Protein AF-0000000081343179 (afdb_homodimer)

Secondary structure (DSSP, 8-state):
-HHHHHHHHHHHHH--TTS-HHHHHHHHHHHHHHHHTTS---EEEEE-SS-EEEEEPPS-TT--S--EEEEE--TT--HHHHHHHHHHHHTT---EEEEE-S--TTHHHHHTTTEEEE-SEEESS-EEEEEEEEETTEEEEEEEEEEEHHHIIIIIS--SEEEEEEE--TTTHHHHGGGGSTTSHHHHTT-EEEEEEEEEPPPPHHHHHHHHHHHHHHHHHT-EEEEEEEESSSEEEEEEESS-HHHIIIII-/-HHHHHHHHHHHHH--TTS-HHHHHHHHHHHHHHHHTTS---EEEEE-SS-EEEEEPPS-TT--S--EEEEE--TT--HHHHHHHHHHHHTT---EEEEE-S--TTHHHHHTTTEEEE-SEEESS-EEEEEEEEETTEEEEEEEEEEEHHHIIIIIS--SEEEEEEE--TTTHHHHGGGGSTTSHHHHTT-EEEEEEEEEPPPPHHHHHHHHHHHHHHHHHT-EEEEEEEESSSEEEEEEESS-HHHIIIII-

Sequence (506 aa):
MQFFEIWQDCVEKELEFNDEPHRFWDQFRYRMERCETLVPLKIEDFENSDETKHAILPKNQNDVSENIVVTIGIGQDIAAELKFKEQMNELGKWPVFYGADPIVEPNSQIFSKIGVYFPFAIGDKAGFSEASVLVENEYKMESVVHVDLVYFLDKMLNLKTIDHLWMDSEYSEYQLFDAFYRNGRLDDAEITICQINLEVHNPSLDQKILFKQFIRRLLSEKRYGFFRNIYYSHYRLFLVNFENDYCVRKYISMQFFEIWQDCVEKELEFNDEPHRFWDQFRYRMERCETLVPLKIEDFENSDETKHAILPKNQNDVSENIVVTIGIGQDIAAELKFKEQMNELGKWPVFYGADPIVEPNSQIFSKIGVYFPFAIGDKAGFSEASVLVENEYKMESVVHVDLVYFLDKMLNLKTIDHLWMDSEYSEYQLFDAFYRNGRLDDAEITICQINLEVHNPSLDQKILFKQFIRRLLSEKRYGFFRNIYYSHYRLFLVNFENDYCVRKYIS

Structure (mmCIF, N/CA/C/O backbone):
data_AF-0000000081343179-model_v1
#
loop_
_entity.id
_entity.type
_entity.pdbx_description
1 polymer 'Methyltransferase FkbM domain-containing protein'
#
loop_
_atom_site.group_PDB
_atom_site.id
_atom_site.type_symbol
_atom_site.label_atom_id
_atom_site.label_alt_id
_atom_site.label_comp_id
_atom_site.label_asym_id
_atom_site.label_entity_id
_atom_site.label_seq_id
_atom_site.pdbx_PDB_ins_code
_atom_site.Cartn_x
_atom_site.Cartn_y
_atom_site.Cartn_z
_atom_site.occupancy
_atom_site.B_iso_or_equiv
_atom_site.auth_seq_id
_atom_site.auth_comp_id
_atom_site.auth_asym_id
_atom_site.auth_atom_id
_atom_site.pdbx_PDB_model_num
ATOM 1 N N . MET A 1 1 ? 3.426 -24.172 -29.609 1 75.5 1 MET A N 1
ATOM 2 C CA . MET A 1 1 ? 3.969 -25.516 -29.359 1 75.5 1 MET A CA 1
ATOM 3 C C . MET A 1 1 ? 2.916 -26.578 -29.625 1 75.5 1 MET A C 1
ATOM 5 O O . MET A 1 1 ? 1.743 -26.406 -29.297 1 75.5 1 MET A O 1
ATOM 9 N N . GLN A 1 2 ? 3.348 -27.625 -30.188 1 80.81 2 GLN A N 1
ATOM 10 C CA . GLN A 1 2 ? 2.441 -28.656 -30.672 1 80.81 2 GLN A CA 1
ATOM 11 C C . GLN A 1 2 ? 1.668 -29.281 -29.516 1 80.81 2 GLN A C 1
ATOM 13 O O . GLN A 1 2 ? 0.449 -29.453 -29.594 1 80.81 2 GLN A O 1
ATOM 18 N N . PHE A 1 3 ? 2.352 -29.5 -28.453 1 88.25 3 PHE A N 1
ATOM 19 C CA . PHE A 1 3 ? 1.679 -30.188 -27.359 1 88.25 3 PHE A CA 1
ATOM 20 C C . PHE A 1 3 ? 0.635 -29.297 -26.719 1 88.25 3 PHE A C 1
ATOM 22 O O . PHE A 1 3 ? -0.402 -29.766 -26.25 1 88.25 3 PHE A O 1
ATOM 29 N N . PHE A 1 4 ? 0.866 -28.031 -26.688 1 91.81 4 PHE A N 1
ATOM 30 C CA . PHE A 1 4 ? -0.097 -27.109 -26.094 1 91.81 4 PHE A CA 1
ATOM 31 C C . PHE A 1 4 ? -1.368 -27.047 -26.938 1 91.81 4 PHE A C 1
ATOM 33 O O . PHE A 1 4 ? -2.473 -26.984 -26.391 1 91.81 4 PHE A O 1
ATOM 40 N N . GLU A 1 5 ? -1.241 -27.062 -28.203 1 92 5 GLU A N 1
ATOM 41 C CA . GLU A 1 5 ? -2.398 -27.047 -29.094 1 92 5 GLU A CA 1
ATOM 42 C C . GLU A 1 5 ? -3.246 -28.312 -28.906 1 92 5 GLU A C 1
ATOM 44 O O . GLU A 1 5 ? -4.477 -28.234 -28.922 1 92 5 GLU A O 1
ATOM 49 N N . ILE A 1 6 ? -2.561 -29.391 -28.734 1 92.75 6 ILE A N 1
ATOM 50 C CA . ILE A 1 6 ? -3.252 -30.656 -28.5 1 92.75 6 ILE A CA 1
ATOM 51 C C . ILE A 1 6 ? -4.016 -30.594 -27.188 1 92.75 6 ILE A C 1
ATOM 53 O O . ILE A 1 6 ? -5.172 -31.016 -27.109 1 92.75 6 ILE A O 1
ATOM 57 N N . TRP A 1 7 ? -3.338 -30.109 -26.188 1 94.12 7 TRP A N 1
ATOM 58 C CA . TRP A 1 7 ? -3.979 -29.938 -24.891 1 94.12 7 TRP A CA 1
ATOM 59 C C . TRP A 1 7 ? -5.188 -29.016 -25 1 94.12 7 TRP A C 1
ATOM 61 O O . TRP A 1 7 ? -6.25 -29.297 -24.438 1 94.12 7 TRP A O 1
ATOM 71 N N . GLN A 1 8 ? -5.051 -27.984 -25.688 1 93.25 8 GLN A N 1
ATOM 72 C CA . GLN A 1 8 ? -6.121 -27.016 -25.891 1 93.25 8 GLN A CA 1
ATOM 73 C C . GLN A 1 8 ? -7.34 -27.656 -26.547 1 93.25 8 GLN A C 1
ATOM 75 O O . GLN A 1 8 ? -8.469 -27.438 -26.109 1 93.25 8 GLN A O 1
ATOM 80 N N . ASP A 1 9 ? -7.098 -28.391 -27.562 1 93.31 9 ASP A N 1
ATOM 81 C CA . ASP A 1 9 ? -8.18 -29.062 -28.266 1 93.31 9 ASP A CA 1
ATOM 82 C C . ASP A 1 9 ? -8.906 -30.047 -27.344 1 93.31 9 ASP A C 1
ATOM 84 O O . ASP A 1 9 ? -10.133 -30.125 -27.359 1 93.31 9 ASP A O 1
ATOM 88 N N . CYS A 1 10 ? -8.172 -30.75 -26.578 1 95 10 CYS A N 1
ATOM 89 C CA . CYS A 1 10 ? -8.742 -31.703 -25.641 1 95 10 CYS A CA 1
ATOM 90 C C . CYS A 1 10 ? -9.625 -31 -24.609 1 95 10 CYS A C 1
ATOM 92 O O . CYS A 1 10 ? -10.766 -31.422 -24.375 1 95 10 CYS A O 1
ATOM 94 N N . VAL A 1 11 ? -9.117 -29.938 -24.031 1 94.31 11 VAL A N 1
ATOM 95 C CA . VAL A 1 11 ? -9.82 -29.25 -22.953 1 94.31 11 VAL A CA 1
ATOM 96 C C . VAL A 1 11 ? -11.102 -28.609 -23.5 1 94.31 11 VAL A C 1
ATOM 98 O O . VAL A 1 11 ? -12.133 -28.609 -22.828 1 94.31 11 VAL A O 1
ATOM 101 N N . GLU A 1 12 ? -11.031 -28.062 -24.641 1 90.56 12 GLU A N 1
ATOM 102 C CA . GLU A 1 12 ? -12.211 -27.453 -25.266 1 90.56 12 GLU A CA 1
ATOM 103 C C . GLU A 1 12 ? -13.312 -28.484 -25.484 1 90.56 12 GLU A C 1
ATOM 105 O O . GLU A 1 12 ? -14.5 -28.172 -25.391 1 90.56 12 GLU A O 1
ATOM 110 N N . LYS A 1 13 ? -12.922 -29.641 -25.781 1 91.44 13 LYS A N 1
ATOM 111 C CA . LYS A 1 13 ? -13.883 -30.719 -25.984 1 91.44 13 LYS A CA 1
ATOM 112 C C . LYS A 1 13 ? -14.453 -31.219 -24.672 1 91.44 13 LYS A C 1
ATOM 114 O O . LYS A 1 13 ? -15.641 -31.531 -24.578 1 91.44 13 LYS A O 1
ATOM 119 N N . GLU A 1 14 ? -13.578 -31.297 -23.719 1 93.56 14 GLU A N 1
ATOM 120 C CA . GLU A 1 14 ? -13.961 -31.891 -22.438 1 93.56 14 GLU A CA 1
ATOM 121 C C . GLU A 1 14 ? -14.781 -30.922 -21.594 1 93.56 14 GLU A C 1
ATOM 123 O O . GLU A 1 14 ? -15.664 -31.344 -20.844 1 93.56 14 GLU A O 1
ATOM 128 N N . LEU A 1 15 ? -14.375 -29.656 -21.703 1 92.25 15 LEU A N 1
ATOM 129 C CA . LEU A 1 15 ? -15.062 -28.688 -20.859 1 92.25 15 LEU A CA 1
ATOM 130 C C . LEU A 1 15 ? -16.406 -28.297 -21.453 1 92.25 15 LEU A C 1
ATOM 132 O O . LEU A 1 15 ? -16.469 -27.875 -22.625 1 92.25 15 LEU A O 1
ATOM 136 N N . GLU A 1 16 ? -17.484 -28.547 -20.938 1 88.44 16 GLU A N 1
ATOM 137 C CA . GLU A 1 16 ? -18.844 -28.219 -21.359 1 88.44 16 GLU A CA 1
ATOM 138 C C . GLU A 1 16 ? -19.266 -26.844 -20.875 1 88.44 16 GLU A C 1
ATOM 140 O O . GLU A 1 16 ? -19.938 -26.734 -19.844 1 88.44 16 GLU A O 1
ATOM 145 N N . PHE A 1 17 ? -19.062 -25.828 -21.641 1 91.62 17 PHE A N 1
ATOM 146 C CA . PHE A 1 17 ? -19.328 -24.469 -21.203 1 91.62 17 PHE A CA 1
ATOM 147 C C . PHE A 1 17 ? -20.828 -24.156 -21.219 1 91.62 17 PHE A C 1
ATOM 149 O O . PHE A 1 17 ? -21.266 -23.141 -20.703 1 91.62 17 PHE A O 1
ATOM 156 N N . ASN A 1 18 ? -21.562 -25 -21.719 1 91.94 18 ASN A N 1
ATOM 157 C CA . ASN A 1 18 ? -23 -24.844 -21.672 1 91.94 18 ASN A CA 1
ATOM 158 C C . ASN A 1 18 ? -23.578 -25.344 -20.344 1 91.94 18 ASN A C 1
ATOM 160 O O . ASN A 1 18 ? -24.734 -25.078 -20.031 1 91.94 18 ASN A O 1
ATOM 164 N N . ASP A 1 19 ? -22.766 -26.016 -19.578 1 92.75 19 ASP A N 1
ATOM 165 C CA . ASP A 1 19 ? -23.203 -26.453 -18.25 1 92.75 19 ASP A CA 1
ATOM 166 C C . ASP A 1 19 ? -23.625 -25.281 -17.391 1 92.75 19 ASP A C 1
ATOM 168 O O . ASP A 1 19 ? -23.078 -24.172 -17.516 1 92.75 19 ASP A O 1
ATOM 172 N N . GLU A 1 20 ? -24.609 -25.562 -16.531 1 96.06 20 GLU A N 1
ATOM 173 C CA . GLU A 1 20 ? -24.875 -24.594 -15.461 1 96.06 20 GLU A CA 1
ATOM 174 C C . GLU A 1 20 ? -23.625 -24.375 -14.609 1 96.06 20 GLU A C 1
ATOM 176 O O . GLU A 1 20 ? -22.812 -25.281 -14.438 1 96.06 20 GLU A O 1
ATOM 181 N N . PRO A 1 21 ? -23.516 -23.172 -14.062 1 95.81 21 PRO A N 1
ATOM 182 C CA . PRO A 1 21 ? -22.312 -22.828 -13.32 1 95.81 21 PRO A CA 1
ATOM 183 C C . PRO A 1 21 ? -21.984 -23.812 -12.211 1 95.81 21 PRO A C 1
ATOM 185 O O . PRO A 1 21 ? -20.812 -24.156 -12 1 95.81 21 PRO A O 1
ATOM 188 N N . HIS A 1 22 ? -23 -24.266 -11.5 1 95.44 22 HIS A N 1
ATOM 189 C CA . HIS A 1 22 ? -22.781 -25.219 -10.414 1 95.44 22 HIS A CA 1
ATOM 190 C C . HIS A 1 22 ? -22.172 -26.516 -10.938 1 95.44 22 HIS A C 1
ATOM 192 O O . HIS A 1 22 ? -21.234 -27.062 -10.344 1 95.44 22 HIS A O 1
ATOM 198 N N . ARG A 1 23 ? -22.703 -27.047 -11.945 1 94.88 23 ARG A N 1
ATOM 199 C CA . ARG A 1 23 ? -22.203 -28.281 -12.531 1 94.88 23 ARG A CA 1
ATOM 200 C C . ARG A 1 23 ? -20.797 -28.078 -13.109 1 94.88 23 ARG A C 1
ATOM 202 O O . ARG A 1 23 ? -19.938 -28.969 -12.992 1 94.88 23 ARG A O 1
ATOM 209 N N . PHE A 1 24 ? -20.594 -26.969 -13.781 1 95.88 24 PHE A N 1
ATOM 210 C CA . PHE A 1 24 ? -19.281 -26.672 -14.328 1 95.88 24 PHE A CA 1
ATOM 211 C C . PHE A 1 24 ? -18.219 -26.703 -13.227 1 95.88 24 PHE A C 1
ATOM 213 O O . PHE A 1 24 ? -17.172 -27.344 -13.383 1 95.88 24 PHE A O 1
ATOM 220 N N . TRP A 1 25 ? -18.469 -26.031 -12.117 1 95.38 25 TRP A N 1
ATOM 221 C CA . TRP A 1 25 ? -17.578 -26 -10.969 1 95.38 25 TRP A CA 1
ATOM 222 C C . TRP A 1 25 ? -17.281 -27.406 -10.469 1 95.38 25 TRP A C 1
ATOM 224 O O . TRP A 1 25 ? -16.125 -27.766 -10.273 1 95.38 25 TRP A O 1
ATOM 234 N N . ASP A 1 26 ? -18.281 -28.219 -10.367 1 94 26 ASP A N 1
ATOM 235 C CA . ASP A 1 26 ? -18.156 -29.562 -9.781 1 94 26 ASP A CA 1
ATOM 236 C C . ASP A 1 26 ? -17.359 -30.484 -10.688 1 94 26 ASP A C 1
ATOM 238 O O . ASP A 1 26 ? -16.656 -31.391 -10.211 1 94 26 ASP A O 1
ATOM 242 N N . GLN A 1 27 ? -17.469 -30.266 -11.984 1 93.94 27 GLN A N 1
ATOM 243 C CA . GLN A 1 27 ? -16.906 -31.219 -12.93 1 93.94 27 GLN A CA 1
ATOM 244 C C . GLN A 1 27 ? -15.547 -30.75 -13.445 1 93.94 27 GLN A C 1
ATOM 246 O O . GLN A 1 27 ? -14.828 -31.5 -14.102 1 93.94 27 GLN A O 1
ATOM 251 N N . PHE A 1 28 ? -15.18 -29.547 -13.141 1 95.06 28 PHE A N 1
ATOM 252 C CA . PHE A 1 28 ? -14.016 -28.906 -13.734 1 95.06 28 PHE A CA 1
ATOM 253 C C . PHE A 1 28 ? -12.766 -29.766 -13.539 1 95.06 28 PHE A C 1
ATOM 255 O O . PHE A 1 28 ? -12.07 -30.078 -14.508 1 95.06 28 PHE A O 1
ATOM 262 N N . ARG A 1 29 ? -12.5 -30.141 -12.32 1 92.31 29 ARG A N 1
ATOM 263 C CA . ARG A 1 29 ? -11.289 -30.891 -12.023 1 92.31 29 ARG A CA 1
ATOM 264 C C . ARG A 1 29 ? -11.25 -32.188 -12.805 1 92.31 29 ARG A C 1
ATOM 266 O O . ARG A 1 29 ? -10.219 -32.562 -13.383 1 92.31 29 ARG A O 1
ATOM 273 N N . TYR A 1 30 ? -12.32 -32.906 -12.852 1 91.75 30 TYR A N 1
ATOM 274 C CA . TYR A 1 30 ? -12.383 -34.219 -13.516 1 91.75 30 TYR A CA 1
ATOM 275 C C . TYR A 1 30 ? -12.18 -34.062 -15.016 1 91.75 30 TYR A C 1
ATOM 277 O O . TYR A 1 30 ? -11.461 -34.844 -15.633 1 91.75 30 TYR A O 1
ATOM 285 N N . ARG A 1 31 ? -12.734 -33.094 -15.547 1 92.69 31 ARG A N 1
ATOM 286 C CA . ARG A 1 31 ? -12.641 -32.875 -16.984 1 92.69 31 ARG A CA 1
ATOM 287 C C . ARG A 1 31 ? -11.234 -32.438 -17.375 1 92.69 31 ARG A C 1
ATOM 289 O O . ARG A 1 31 ? -10.695 -32.875 -18.391 1 92.69 31 ARG A O 1
ATOM 296 N N . MET A 1 32 ? -10.664 -31.594 -16.562 1 92.31 32 MET A N 1
ATOM 297 C CA . MET A 1 32 ? -9.312 -31.125 -16.844 1 92.31 32 MET A CA 1
ATOM 298 C C . MET A 1 32 ? -8.305 -32.25 -16.719 1 92.31 32 MET A C 1
ATOM 300 O O . MET A 1 32 ? -7.32 -32.312 -17.469 1 92.31 32 MET A O 1
ATOM 304 N N . GLU A 1 33 ? -8.477 -33.125 -15.797 1 90.75 33 GLU A N 1
ATOM 305 C CA . GLU A 1 33 ? -7.566 -34.25 -15.531 1 90.75 33 GLU A CA 1
ATOM 306 C C . GLU A 1 33 ? -7.43 -35.156 -16.766 1 90.75 33 GLU A C 1
ATOM 308 O O . GLU A 1 33 ? -6.375 -35.75 -16.984 1 90.75 33 GLU A O 1
ATOM 313 N N . ARG A 1 34 ? -8.422 -35.219 -17.547 1 91.94 34 ARG A N 1
ATOM 314 C CA . ARG A 1 34 ? -8.422 -36.062 -18.734 1 91.94 34 ARG A CA 1
ATOM 315 C C . ARG A 1 34 ? -7.418 -35.562 -19.766 1 91.94 34 ARG A C 1
ATOM 317 O O . ARG A 1 34 ? -6.953 -36.344 -20.609 1 91.94 34 ARG A O 1
ATOM 324 N N . CYS A 1 35 ? -7.141 -34.312 -19.703 1 92.94 35 CYS A N 1
ATOM 325 C CA . CYS A 1 35 ? -6.297 -33.719 -20.734 1 92.94 35 CYS A CA 1
ATOM 326 C C . CYS A 1 35 ? -4.902 -33.406 -20.203 1 92.94 35 CYS A C 1
ATOM 328 O O . CYS A 1 35 ? -4.012 -33.031 -20.953 1 92.94 35 CYS A O 1
ATOM 330 N N . GLU A 1 36 ? -4.617 -33.562 -18.938 1 87.81 36 GLU A N 1
ATOM 331 C CA . GLU A 1 36 ? -3.391 -33.094 -18.297 1 87.81 36 GLU A CA 1
ATOM 332 C C . GLU A 1 36 ? -2.174 -33.875 -18.812 1 87.81 36 GLU A C 1
ATOM 334 O O . GLU A 1 36 ? -1.09 -33.281 -18.953 1 87.81 36 GLU A O 1
ATOM 339 N N . THR A 1 37 ? -2.289 -35.125 -19.125 1 83.94 37 THR A N 1
ATOM 340 C CA . THR A 1 37 ? -1.162 -35.969 -19.484 1 83.94 37 THR A CA 1
ATOM 341 C C . THR A 1 37 ? -0.713 -35.688 -20.922 1 83.94 37 THR A C 1
ATOM 343 O O . THR A 1 37 ? 0.308 -36.219 -21.359 1 83.94 37 THR A O 1
ATOM 346 N N . LEU A 1 38 ? -1.388 -34.875 -21.594 1 84.75 38 LEU A N 1
ATOM 347 C CA . LEU A 1 38 ? -1.097 -34.594 -23 1 84.75 38 LEU A CA 1
ATOM 348 C C . LEU A 1 38 ? 0.07 -33.625 -23.141 1 84.75 38 LEU A C 1
ATOM 350 O O . LEU A 1 38 ? 0.608 -33.469 -24.234 1 84.75 38 LEU A O 1
ATOM 354 N N . VAL A 1 39 ? 0.482 -32.969 -22.094 1 82.81 39 VAL A N 1
ATOM 355 C CA . VAL A 1 39 ? 1.604 -32.031 -22.109 1 82.81 39 VAL A CA 1
ATOM 356 C C . VAL A 1 39 ? 2.736 -32.562 -21.234 1 82.81 39 VAL A C 1
ATOM 358 O O . VAL A 1 39 ? 2.564 -32.719 -20.031 1 82.81 39 VAL A O 1
ATOM 361 N N . PRO A 1 40 ? 3.857 -32.812 -21.875 1 85.69 40 PRO A N 1
ATOM 362 C CA . PRO A 1 40 ? 4.973 -33.375 -21.125 1 85.69 40 PRO A CA 1
ATOM 363 C C . PRO A 1 40 ? 5.746 -32.344 -20.312 1 85.69 40 PRO A C 1
ATOM 365 O O . PRO A 1 40 ? 6.934 -32.125 -20.547 1 85.69 40 PRO A O 1
ATOM 368 N N . LEU A 1 41 ? 5.137 -31.75 -19.375 1 90.69 41 LEU A N 1
ATOM 369 C CA . LEU A 1 41 ? 5.812 -30.812 -18.484 1 90.69 41 LEU A CA 1
ATOM 370 C C . LEU A 1 41 ? 6.324 -31.516 -17.234 1 90.69 41 LEU A C 1
ATOM 372 O O . LEU A 1 41 ? 5.637 -32.375 -16.672 1 90.69 41 LEU A O 1
ATOM 376 N N . LYS A 1 42 ? 7.555 -31.297 -16.922 1 93.25 42 LYS A N 1
ATOM 377 C CA . LYS A 1 42 ? 8.062 -31.766 -15.633 1 93.25 42 LYS A CA 1
ATOM 378 C C . LYS A 1 42 ? 7.656 -30.828 -14.5 1 93.25 42 LYS A C 1
ATOM 380 O O . LYS A 1 42 ? 8.375 -29.875 -14.195 1 93.25 42 LYS A O 1
ATOM 385 N N . ILE A 1 43 ? 6.52 -31.078 -13.898 1 95.88 43 ILE A N 1
ATOM 386 C CA . ILE A 1 43 ? 5.977 -30.25 -12.828 1 95.88 43 ILE A CA 1
ATOM 387 C C . ILE A 1 43 ? 6.414 -30.797 -11.477 1 95.88 43 ILE A C 1
ATOM 389 O O . ILE A 1 43 ? 6.184 -31.969 -11.164 1 95.88 43 ILE A O 1
ATOM 393 N N . GLU A 1 44 ? 7.098 -29.984 -10.742 1 97.19 44 GLU A N 1
ATOM 394 C CA . GLU A 1 44 ? 7.547 -30.359 -9.398 1 97.19 44 GLU A CA 1
ATOM 395 C C . GLU A 1 44 ? 6.555 -29.891 -8.336 1 97.19 44 GLU A C 1
ATOM 397 O O . GLU A 1 44 ? 5.852 -28.906 -8.531 1 97.19 44 GLU A O 1
ATOM 402 N N . ASP A 1 45 ? 6.539 -30.672 -7.223 1 97.25 45 ASP A N 1
ATOM 403 C CA . ASP A 1 45 ? 5.629 -30.406 -6.121 1 97.25 45 ASP A CA 1
ATOM 404 C C . ASP A 1 45 ? 6.387 -29.891 -4.895 1 97.25 45 ASP A C 1
ATOM 406 O O . ASP A 1 45 ? 7.41 -30.469 -4.512 1 97.25 45 ASP A O 1
ATOM 410 N N . PHE A 1 46 ? 5.93 -28.828 -4.355 1 98.06 46 PHE A N 1
ATOM 411 C CA . PHE A 1 46 ? 6.477 -28.266 -3.127 1 98.06 46 PHE A CA 1
ATOM 412 C C . PHE A 1 46 ? 5.395 -28.141 -2.059 1 98.06 46 PHE A C 1
ATOM 414 O O . PHE A 1 46 ? 4.531 -27.266 -2.141 1 98.06 46 PHE A O 1
ATOM 421 N N . GLU A 1 47 ? 5.527 -28.953 -1.062 1 95.94 47 GLU A N 1
ATOM 422 C CA . GLU A 1 47 ? 4.465 -29.078 -0.064 1 95.94 47 GLU A CA 1
ATOM 423 C C . GLU A 1 47 ? 4.777 -28.234 1.172 1 95.94 47 GLU A C 1
ATOM 425 O O . GLU A 1 47 ? 5.93 -28.156 1.604 1 95.94 47 GLU A O 1
ATOM 430 N N . ASN A 1 48 ? 3.793 -27.562 1.654 1 95.38 48 ASN A N 1
ATOM 431 C CA . ASN A 1 48 ? 3.803 -27.062 3.029 1 95.38 48 ASN A CA 1
ATOM 432 C C . ASN A 1 48 ? 2.758 -27.781 3.885 1 95.38 48 ASN A C 1
ATOM 434 O O . ASN A 1 48 ? 2.324 -28.891 3.553 1 95.38 48 ASN A O 1
ATOM 438 N N . SER A 1 49 ? 2.365 -27.281 5.062 1 91.44 49 SER A N 1
ATOM 439 C CA . SER A 1 49 ? 1.522 -28.031 5.996 1 91.44 49 SER A CA 1
ATOM 440 C C . SER A 1 49 ? 0.105 -28.188 5.457 1 91.44 49 SER A C 1
ATOM 442 O O . SER A 1 49 ? -0.597 -29.125 5.805 1 91.44 49 SER A O 1
ATOM 444 N N . ASP A 1 50 ? -0.271 -27.219 4.566 1 85.62 50 ASP A N 1
ATOM 445 C CA . ASP A 1 50 ? -1.691 -27.266 4.234 1 85.62 50 ASP A CA 1
ATOM 446 C C . ASP A 1 50 ? -1.901 -27.344 2.725 1 85.62 50 ASP A C 1
ATOM 448 O O . ASP A 1 50 ? -3.02 -27.562 2.26 1 85.62 50 ASP A O 1
ATOM 452 N N . GLU A 1 51 ? -0.833 -27.156 1.957 1 89.19 51 GLU A N 1
ATOM 453 C CA . GLU A 1 51 ? -1.056 -27.188 0.515 1 89.19 51 GLU A CA 1
ATOM 454 C C . GLU A 1 51 ? 0.21 -27.609 -0.226 1 89.19 51 GLU A C 1
ATOM 456 O O . GLU A 1 51 ? 1.273 -27.75 0.382 1 89.19 51 GLU A O 1
ATOM 461 N N . THR A 1 52 ? -0.022 -27.984 -1.501 1 94.44 52 THR A N 1
ATOM 462 C CA . THR A 1 52 ? 1.075 -28.25 -2.424 1 94.44 52 THR A CA 1
ATOM 463 C C . THR A 1 52 ? 1.152 -27.188 -3.506 1 94.44 52 THR A C 1
ATOM 465 O O . THR A 1 52 ? 0.161 -26.906 -4.184 1 94.44 52 THR A O 1
ATOM 468 N N . LYS A 1 53 ? 2.303 -26.547 -3.592 1 96.56 53 LYS A N 1
ATOM 469 C CA . LYS A 1 53 ? 2.596 -25.625 -4.688 1 96.56 53 LYS A CA 1
ATOM 470 C C . LYS A 1 53 ? 3.33 -26.344 -5.82 1 96.56 53 LYS A C 1
ATOM 472 O O . LYS A 1 53 ? 4.105 -27.266 -5.578 1 96.56 53 LYS A O 1
ATOM 477 N N . HIS A 1 54 ? 3.045 -25.875 -7.035 1 97.75 54 HIS A N 1
ATOM 478 C CA . HIS A 1 54 ? 3.648 -26.5 -8.211 1 97.75 54 HIS A CA 1
ATOM 479 C C . HIS A 1 54 ? 4.547 -25.531 -8.953 1 97.75 54 HIS A C 1
ATOM 481 O O . HIS A 1 54 ? 4.293 -24.312 -8.945 1 97.75 54 HIS A O 1
ATOM 487 N N . ALA A 1 55 ? 5.621 -26.078 -9.539 1 98.25 55 ALA A N 1
ATOM 488 C CA . ALA A 1 55 ? 6.516 -25.25 -10.344 1 98.25 55 ALA A CA 1
ATOM 489 C C . ALA A 1 55 ? 7.238 -26.078 -11.398 1 98.25 55 ALA A C 1
ATOM 491 O O . ALA A 1 55 ? 7.516 -27.266 -11.18 1 98.25 55 ALA A O 1
ATOM 492 N N . ILE A 1 56 ? 7.395 -25.531 -12.539 1 96.94 56 ILE A N 1
ATOM 493 C CA . ILE A 1 56 ? 8.359 -26.016 -13.516 1 96.94 56 ILE A CA 1
ATOM 494 C C . ILE A 1 56 ? 9.68 -25.266 -13.352 1 96.94 56 ILE A C 1
ATOM 496 O O . ILE A 1 56 ? 9.711 -24.031 -13.336 1 96.94 56 ILE A O 1
ATOM 500 N N . LEU A 1 57 ? 10.75 -26.016 -13.148 1 96.62 57 LEU A N 1
ATOM 501 C CA . LEU A 1 57 ? 12.055 -25.406 -12.938 1 96.62 57 LEU A CA 1
ATOM 502 C C . LEU A 1 57 ? 12.703 -25.016 -14.258 1 96.62 57 LEU A C 1
ATOM 504 O O . LEU A 1 57 ? 12.344 -25.562 -15.312 1 96.62 57 LEU A O 1
ATOM 508 N N . PRO A 1 58 ? 13.625 -24.031 -14.188 1 95.5 58 PRO A N 1
ATOM 509 C CA . PRO A 1 58 ? 14.273 -23.609 -15.43 1 95.5 58 PRO A CA 1
ATOM 510 C C . PRO A 1 58 ? 15.023 -24.75 -16.109 1 95.5 58 PRO A C 1
ATOM 512 O O . PRO A 1 58 ? 15.672 -25.562 -15.445 1 95.5 58 PRO A O 1
ATOM 515 N N . LYS A 1 59 ? 14.93 -24.797 -17.406 1 89.06 59 LYS A N 1
ATOM 516 C CA . LYS A 1 59 ? 15.547 -25.875 -18.172 1 89.06 59 LYS A CA 1
ATOM 517 C C . LYS A 1 59 ? 17 -25.547 -18.516 1 89.06 59 LYS A C 1
ATOM 519 O O . LYS A 1 59 ? 17.844 -26.438 -18.531 1 89.06 59 LYS A O 1
ATOM 524 N N . ASN A 1 60 ? 17.156 -24.266 -18.859 1 77.94 60 ASN A N 1
ATOM 525 C CA . ASN A 1 60 ? 18.5 -23.859 -19.25 1 77.94 60 ASN A CA 1
ATOM 526 C C . ASN A 1 60 ? 19.328 -23.406 -18.047 1 77.94 60 ASN A C 1
ATOM 528 O O . ASN A 1 60 ? 19.016 -22.391 -17.422 1 77.94 60 ASN A O 1
ATOM 532 N N . GLN A 1 61 ? 20.312 -24.141 -17.781 1 73.81 61 GLN A N 1
ATOM 533 C CA . GLN A 1 61 ? 21.188 -23.844 -16.656 1 73.81 61 GLN A CA 1
ATOM 534 C C . GLN A 1 61 ? 21.953 -22.531 -16.875 1 73.81 61 GLN A C 1
ATOM 536 O O . GLN A 1 61 ? 22.344 -21.859 -15.922 1 73.81 61 GLN A O 1
ATOM 541 N N . ASN A 1 62 ? 21.984 -22.172 -18.172 1 77.38 62 ASN A N 1
ATOM 542 C CA . ASN A 1 62 ? 22.797 -21 -18.484 1 77.38 62 ASN A CA 1
ATOM 543 C C . ASN A 1 62 ? 21.953 -19.719 -18.484 1 77.38 62 ASN A C 1
ATOM 545 O O . ASN A 1 62 ? 22.484 -18.625 -18.641 1 77.38 62 ASN A O 1
ATOM 549 N N . ASP A 1 63 ? 20.75 -19.938 -18.234 1 82.88 63 ASP A N 1
ATOM 550 C CA . ASP A 1 63 ? 19.891 -18.75 -18.156 1 82.88 63 ASP A CA 1
ATOM 551 C C . ASP A 1 63 ? 20.219 -17.922 -16.922 1 82.88 63 ASP A C 1
ATOM 553 O O . ASP A 1 63 ? 20.188 -18.438 -15.797 1 82.88 63 ASP A O 1
ATOM 557 N N . VAL A 1 64 ? 20.578 -16.625 -17.125 1 82.94 64 VAL A N 1
ATOM 558 C CA . VAL A 1 64 ? 21.062 -15.781 -16.031 1 82.94 64 VAL A CA 1
ATOM 559 C C . VAL A 1 64 ? 19.969 -14.812 -15.602 1 82.94 64 VAL A C 1
ATOM 561 O O . VAL A 1 64 ? 20.188 -13.953 -14.75 1 82.94 64 VAL A O 1
ATOM 564 N N . SER A 1 65 ? 18.797 -15.062 -16.125 1 90.19 65 SER A N 1
ATOM 565 C CA . SER A 1 65 ? 17.703 -14.172 -15.75 1 90.19 65 SER A CA 1
ATOM 566 C C . SER A 1 65 ? 17.312 -14.352 -14.289 1 90.19 65 SER A C 1
ATOM 568 O O . SER A 1 65 ? 17.594 -15.391 -13.695 1 90.19 65 SER A O 1
ATOM 570 N N . GLU A 1 66 ? 16.75 -13.344 -13.703 1 93.75 66 GLU A N 1
ATOM 571 C CA . GLU A 1 66 ? 16.297 -13.414 -12.32 1 93.75 66 GLU A CA 1
ATOM 572 C C . GLU A 1 66 ? 15.172 -14.43 -12.156 1 93.75 66 GLU A C 1
ATOM 574 O O . GLU A 1 66 ? 14.445 -14.719 -13.117 1 93.75 66 GLU A O 1
ATOM 579 N N . ASN A 1 67 ? 15.109 -15.023 -11.031 1 97.12 67 ASN A N 1
ATOM 580 C CA . ASN A 1 67 ? 14.031 -15.93 -10.641 1 97.12 67 ASN A CA 1
ATOM 581 C C . ASN A 1 67 ? 13.164 -15.32 -9.539 1 97.12 67 ASN A C 1
ATOM 583 O O . ASN A 1 67 ? 13.492 -15.438 -8.359 1 97.12 67 ASN A O 1
ATOM 587 N N . ILE A 1 68 ? 12.102 -14.695 -10.008 1 98.62 68 ILE A N 1
ATOM 588 C CA . ILE A 1 68 ? 11.281 -13.914 -9.086 1 98.62 68 ILE A CA 1
ATOM 589 C C . ILE A 1 68 ? 10.102 -14.758 -8.609 1 98.62 68 ILE A C 1
ATOM 591 O O . ILE A 1 68 ? 9.359 -15.312 -9.43 1 98.62 68 ILE A O 1
ATOM 595 N N . VAL A 1 69 ? 9.93 -14.867 -7.289 1 98.88 69 VAL A N 1
ATOM 596 C CA . VAL A 1 69 ? 8.797 -15.539 -6.672 1 98.88 69 VAL A CA 1
ATOM 597 C C . VAL A 1 69 ? 8.008 -14.555 -5.812 1 98.88 69 VAL A C 1
ATOM 599 O O . VAL A 1 69 ? 8.57 -13.906 -4.93 1 98.88 69 VAL A O 1
ATOM 602 N N . VAL A 1 70 ? 6.766 -14.375 -6.09 1 98.88 70 VAL A N 1
ATOM 603 C CA . VAL A 1 70 ? 5.879 -13.531 -5.297 1 98.88 70 VAL A CA 1
ATOM 604 C C . VAL A 1 70 ? 4.812 -14.391 -4.621 1 98.88 70 VAL A C 1
ATOM 606 O O . VAL A 1 70 ? 4.051 -15.094 -5.293 1 98.88 70 VAL A O 1
ATOM 609 N N . THR A 1 71 ? 4.785 -14.375 -3.32 1 98.69 71 THR A N 1
ATOM 610 C CA . THR A 1 71 ? 3.807 -15.117 -2.533 1 98.69 71 THR A CA 1
ATOM 611 C C . THR A 1 71 ? 2.773 -14.172 -1.927 1 98.69 71 THR A C 1
ATOM 613 O O . THR A 1 71 ? 3.119 -13.289 -1.136 1 98.69 71 THR A O 1
ATOM 616 N N . ILE A 1 72 ? 1.573 -14.344 -2.293 1 98 72 ILE A N 1
ATOM 617 C CA . ILE A 1 72 ? 0.446 -13.609 -1.728 1 98 72 ILE A CA 1
ATOM 618 C C . ILE A 1 72 ? -0.355 -14.523 -0.807 1 98 72 ILE A C 1
ATOM 620 O O . ILE A 1 72 ? -0.892 -15.547 -1.249 1 98 72 ILE A O 1
ATOM 624 N N . GLY A 1 73 ? -0.503 -14.117 0.438 1 97.12 73 GLY A N 1
ATOM 625 C CA . GLY A 1 73 ? -1.029 -15.039 1.434 1 97.12 73 GLY A CA 1
ATOM 626 C C . GLY A 1 73 ? -0.003 -16.047 1.917 1 97.12 73 GLY A C 1
ATOM 627 O O . GLY A 1 73 ? -0.002 -17.188 1.478 1 97.12 73 GLY A O 1
ATOM 628 N N . ILE A 1 74 ? 0.863 -15.609 2.822 1 97.38 74 ILE A N 1
ATOM 629 C CA . ILE A 1 74 ? 1.939 -16.453 3.34 1 97.38 74 ILE A CA 1
ATOM 630 C C . ILE A 1 74 ? 1.362 -17.516 4.273 1 97.38 74 ILE A C 1
ATOM 632 O O . ILE A 1 74 ? 1.788 -18.672 4.242 1 97.38 74 ILE A O 1
ATOM 636 N N . GLY A 1 75 ? 0.484 -17.141 5.145 1 95.94 75 GLY A N 1
ATOM 637 C CA . GLY A 1 75 ? -0.261 -18.094 5.961 1 95.94 75 GLY A CA 1
ATOM 638 C C . GLY A 1 75 ? 0.58 -18.734 7.043 1 95.94 75 GLY A C 1
ATOM 639 O O . GLY A 1 75 ? 0.373 -19.906 7.387 1 95.94 75 GLY A O 1
ATOM 640 N N . GLN A 1 76 ? 1.655 -18.047 7.434 1 96.56 76 GLN A N 1
ATOM 641 C CA . GLN A 1 76 ? 2.514 -18.438 8.547 1 96.56 76 GLN A CA 1
ATOM 642 C C . GLN A 1 76 ? 3.273 -19.719 8.242 1 96.56 76 GLN A C 1
ATOM 644 O O . GLN A 1 76 ? 3.654 -20.453 9.156 1 96.56 76 GLN A O 1
ATOM 649 N N . ASP A 1 77 ? 3.385 -20.078 7.051 1 97.12 77 ASP A N 1
ATOM 650 C CA . ASP A 1 77 ? 4.07 -21.297 6.621 1 97.12 77 ASP A CA 1
ATOM 651 C C . ASP A 1 77 ? 4.781 -21.078 5.285 1 97.12 77 ASP A C 1
ATOM 653 O O . ASP A 1 77 ? 4.137 -20.875 4.258 1 97.12 77 ASP A O 1
ATOM 657 N N . ILE A 1 78 ? 6.152 -21.172 5.363 1 98.12 78 ILE A N 1
ATOM 658 C CA . ILE A 1 78 ? 6.891 -20.922 4.133 1 98.12 78 ILE A CA 1
ATOM 659 C C . ILE A 1 78 ? 7.664 -22.172 3.73 1 98.12 78 ILE A C 1
ATOM 661 O O . ILE A 1 78 ? 8.719 -22.094 3.1 1 98.12 78 ILE A O 1
ATOM 665 N N . ALA A 1 79 ? 7.199 -23.359 4.137 1 98.38 79 ALA A N 1
ATOM 666 C CA . ALA A 1 79 ? 7.91 -24.594 3.854 1 98.38 79 ALA A CA 1
ATOM 667 C C . ALA A 1 79 ? 8.039 -24.828 2.35 1 98.38 79 ALA A C 1
ATOM 669 O O . ALA A 1 79 ? 9.078 -25.281 1.868 1 98.38 79 ALA A O 1
ATOM 670 N N . ALA A 1 80 ? 7.023 -24.562 1.61 1 98.38 80 ALA A N 1
ATOM 671 C CA . ALA A 1 80 ? 7.066 -24.719 0.159 1 98.38 80 ALA A CA 1
ATOM 672 C C . ALA A 1 80 ? 8.109 -23.797 -0.465 1 98.38 80 ALA A C 1
ATOM 674 O O . ALA A 1 80 ? 8.867 -24.219 -1.345 1 98.38 80 ALA A O 1
ATOM 675 N N . GLU A 1 81 ? 8.133 -22.547 -0.039 1 98.62 81 GLU A N 1
ATOM 676 C CA . GLU A 1 81 ? 9.125 -21.578 -0.533 1 98.62 81 GLU A CA 1
ATOM 677 C C . GLU A 1 81 ? 10.547 -22.062 -0.24 1 98.62 81 GLU A C 1
ATOM 679 O O . GLU A 1 81 ? 11.43 -21.938 -1.092 1 98.62 81 GLU A O 1
ATOM 684 N N . LEU A 1 82 ? 10.719 -22.594 0.945 1 98.69 82 LEU A N 1
ATOM 685 C CA . LEU A 1 82 ? 12.039 -23.062 1.353 1 98.69 82 LEU A CA 1
ATOM 686 C C . LEU A 1 82 ? 12.492 -24.234 0.5 1 98.69 82 LEU A C 1
ATOM 688 O O . LEU A 1 82 ? 13.641 -24.281 0.052 1 98.69 82 LEU A O 1
ATOM 692 N N . LYS A 1 83 ? 11.625 -25.172 0.295 1 98.62 83 LYS A N 1
ATOM 693 C CA . LYS A 1 83 ? 11.945 -26.328 -0.552 1 98.62 83 LYS A CA 1
ATOM 694 C C . LYS A 1 83 ? 12.266 -25.891 -1.977 1 98.62 83 LYS A C 1
ATOM 696 O O . LYS A 1 83 ? 13.219 -26.375 -2.586 1 98.62 83 LYS A O 1
ATOM 701 N N . PHE A 1 84 ? 11.5 -24.984 -2.477 1 98.62 84 PHE A N 1
ATOM 702 C CA . PHE A 1 84 ? 11.734 -24.438 -3.811 1 98.62 84 PHE A CA 1
ATOM 703 C C . PHE A 1 84 ? 13.094 -23.766 -3.891 1 98.62 84 PHE A C 1
ATOM 705 O O . PHE A 1 84 ? 13.859 -24 -4.832 1 98.62 84 PHE A O 1
ATOM 712 N N . LYS A 1 85 ? 13.359 -22.891 -2.945 1 98.44 85 LYS A N 1
ATOM 713 C CA . LYS A 1 85 ? 14.648 -22.203 -2.875 1 98.44 85 LYS A CA 1
ATOM 714 C C . LYS A 1 85 ? 15.805 -23.188 -2.893 1 98.44 85 LYS A C 1
ATOM 716 O O . LYS A 1 85 ? 16.781 -23 -3.617 1 98.44 85 LYS A O 1
ATOM 721 N N . GLU A 1 86 ? 15.688 -24.219 -2.117 1 98.12 86 GLU A N 1
ATOM 722 C CA . GLU A 1 86 ? 16.734 -25.234 -2.031 1 98.12 86 GLU A CA 1
ATOM 723 C C . GLU A 1 86 ? 16.969 -25.891 -3.387 1 98.12 86 GLU A C 1
ATOM 725 O O . GLU A 1 86 ? 18.109 -26.016 -3.83 1 98.12 86 GLU A O 1
ATOM 730 N N . GLN A 1 87 ? 15.961 -26.297 -4.008 1 97.25 87 GLN A N 1
ATOM 731 C CA . GLN A 1 87 ? 16.094 -26.969 -5.297 1 97.25 87 GLN A CA 1
ATOM 732 C C . GLN A 1 87 ? 16.672 -26.016 -6.344 1 97.25 87 GLN A C 1
ATOM 734 O O . GLN A 1 87 ? 17.5 -26.422 -7.164 1 97.25 87 GLN A O 1
ATOM 739 N N . MET A 1 88 ? 16.219 -24.797 -6.352 1 97.25 88 MET A N 1
ATOM 740 C CA . MET A 1 88 ? 16.734 -23.797 -7.281 1 97.25 88 MET A CA 1
ATOM 741 C C . MET A 1 88 ? 18.234 -23.578 -7.051 1 97.25 88 MET A C 1
ATOM 743 O O . MET A 1 88 ? 19 -23.484 -8.008 1 97.25 88 MET A O 1
ATOM 747 N N . ASN A 1 89 ? 18.609 -23.469 -5.766 1 96 89 ASN A N 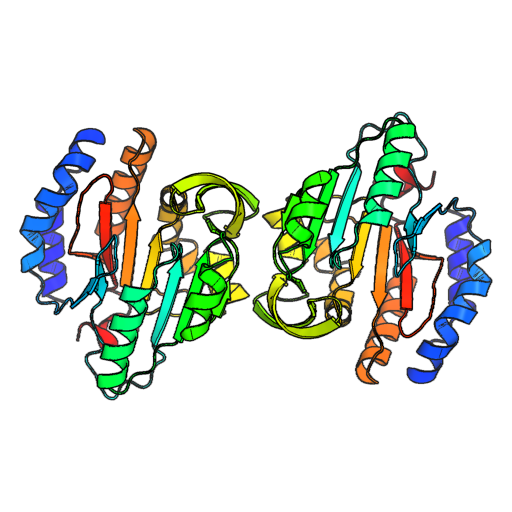1
ATOM 748 C CA . ASN A 1 89 ? 20.016 -23.281 -5.426 1 96 89 ASN A CA 1
ATOM 749 C C . ASN A 1 89 ? 20.859 -24.453 -5.93 1 96 89 ASN A C 1
ATOM 751 O O . ASN A 1 89 ? 22 -24.25 -6.367 1 96 89 ASN A O 1
ATOM 755 N N . GLU A 1 90 ? 20.359 -25.656 -5.895 1 95 90 GLU A N 1
ATOM 756 C CA . GLU A 1 90 ? 21.047 -26.844 -6.41 1 95 90 GLU A CA 1
ATOM 757 C C . GLU A 1 90 ? 21.297 -26.719 -7.91 1 95 90 GLU A C 1
ATOM 759 O O . GLU A 1 90 ? 22.266 -27.281 -8.43 1 95 90 GLU A O 1
ATOM 764 N N . LEU A 1 91 ? 20.438 -26.016 -8.562 1 94 91 LEU A N 1
ATOM 765 C CA . LEU A 1 91 ? 20.562 -25.812 -10 1 94 91 LEU A CA 1
ATOM 766 C C . LEU A 1 91 ? 21.422 -24.578 -10.289 1 94 91 LEU A C 1
ATOM 768 O O . LEU A 1 91 ? 21.547 -24.172 -11.445 1 94 91 LEU A O 1
ATOM 772 N N . GLY A 1 92 ? 21.969 -23.953 -9.281 1 93.31 92 GLY A N 1
ATOM 773 C CA . GLY A 1 92 ? 22.797 -22.781 -9.438 1 93.31 92 GLY A CA 1
ATOM 774 C C . GLY A 1 92 ? 21.984 -21.5 -9.648 1 93.31 92 GLY A C 1
ATOM 775 O O . GLY A 1 92 ? 22.484 -20.547 -10.242 1 93.31 92 GLY A O 1
ATOM 776 N N . LYS A 1 93 ? 20.703 -21.562 -9.266 1 95.62 93 LYS A N 1
ATOM 777 C CA . LYS A 1 93 ? 19.828 -20.406 -9.375 1 95.62 93 LYS A CA 1
ATOM 778 C C . LYS A 1 93 ? 19.5 -19.828 -7.992 1 95.62 93 LYS A C 1
ATOM 780 O O . LYS A 1 93 ? 19.406 -20.578 -7.016 1 95.62 93 LYS A O 1
ATOM 785 N N . TRP A 1 94 ? 19.344 -18.531 -7.902 1 95.62 94 TRP A N 1
ATOM 786 C CA . TRP A 1 94 ? 19.062 -17.844 -6.648 1 95.62 94 TRP A CA 1
ATOM 787 C C . TRP A 1 94 ? 17.781 -17.016 -6.754 1 95.62 94 TRP A C 1
ATOM 789 O O . TRP A 1 94 ? 17.812 -15.852 -7.145 1 95.62 94 TRP A O 1
ATOM 799 N N . PRO A 1 95 ? 16.703 -17.609 -6.355 1 98.06 95 PRO A N 1
ATOM 800 C CA . PRO A 1 95 ? 15.43 -16.891 -6.488 1 98.06 95 PRO A CA 1
ATOM 801 C C . PRO A 1 95 ? 15.32 -15.695 -5.551 1 98.06 95 PRO A C 1
ATOM 803 O O . PRO A 1 95 ? 15.906 -15.703 -4.461 1 98.06 95 PRO A O 1
ATOM 806 N N . VAL A 1 96 ? 14.688 -14.68 -5.977 1 98.31 96 VAL A N 1
ATOM 807 C CA . VAL A 1 96 ? 14.312 -13.508 -5.195 1 98.31 96 VAL A CA 1
ATOM 808 C C . VAL A 1 96 ? 12.852 -13.625 -4.762 1 98.31 96 VAL A C 1
ATOM 810 O O . VAL A 1 96 ? 11.961 -13.797 -5.598 1 98.31 96 VAL A O 1
ATOM 813 N N . PHE A 1 97 ? 12.641 -13.531 -3.432 1 98.75 97 PHE A N 1
ATOM 814 C CA . PHE A 1 97 ? 11.305 -13.773 -2.898 1 98.75 97 PHE A CA 1
ATOM 815 C C . PHE A 1 97 ? 10.688 -12.477 -2.391 1 98.75 97 PHE A C 1
ATOM 817 O O . PHE A 1 97 ? 11.344 -11.695 -1.707 1 98.75 97 PHE A O 1
ATOM 824 N N . TYR A 1 98 ? 9.477 -12.227 -2.719 1 98.75 98 TYR A N 1
ATOM 825 C CA . TYR A 1 98 ? 8.594 -11.219 -2.129 1 98.75 98 TYR A CA 1
ATOM 826 C C . TYR A 1 98 ? 7.332 -11.867 -1.57 1 98.75 98 TYR A C 1
ATOM 828 O O . TYR A 1 98 ? 6.762 -12.766 -2.189 1 98.75 98 TYR A O 1
ATOM 836 N N . GLY A 1 99 ? 6.953 -11.492 -0.398 1 98.56 99 GLY A N 1
ATOM 837 C CA . GLY A 1 99 ? 5.77 -12.062 0.225 1 98.56 99 GLY A CA 1
ATOM 838 C C . GLY A 1 99 ? 4.883 -11.023 0.884 1 98.56 99 GLY A C 1
ATOM 839 O O . GLY A 1 99 ? 5.379 -10.078 1.502 1 98.56 99 GLY A O 1
ATOM 840 N N . ALA A 1 100 ? 3.607 -11.156 0.741 1 98.25 100 ALA A N 1
ATOM 841 C CA . ALA A 1 100 ? 2.646 -10.25 1.362 1 98.25 100 ALA A CA 1
ATOM 842 C C . ALA A 1 100 ? 1.636 -11.016 2.209 1 98.25 100 ALA A C 1
ATOM 844 O O . ALA A 1 100 ? 1.146 -12.07 1.799 1 98.25 100 ALA A O 1
ATOM 845 N N . ASP A 1 101 ? 1.359 -10.516 3.375 1 97.81 101 ASP A N 1
ATOM 846 C CA . ASP A 1 101 ? 0.37 -11.039 4.312 1 97.81 101 ASP A CA 1
ATOM 847 C C . ASP A 1 101 ? -0.009 -9.984 5.352 1 97.81 101 ASP A C 1
ATOM 849 O O . ASP A 1 101 ? 0.86 -9.305 5.898 1 97.81 101 ASP A O 1
ATOM 853 N N . PRO A 1 102 ? -1.299 -9.852 5.602 1 95.88 102 PRO A N 1
ATOM 854 C CA . PRO A 1 102 ? -1.696 -8.781 6.512 1 95.88 102 PRO A CA 1
ATOM 855 C C . PRO A 1 102 ? -1.414 -9.109 7.977 1 95.88 102 PRO A C 1
ATOM 857 O O . PRO A 1 102 ? -1.448 -8.227 8.836 1 95.88 102 PRO A O 1
ATOM 860 N N . ILE A 1 103 ? -1.263 -10.383 8.328 1 95.25 103 ILE A N 1
ATOM 861 C CA . ILE A 1 103 ? -0.888 -10.766 9.688 1 95.25 103 ILE A CA 1
ATOM 862 C C . ILE A 1 103 ? 0.631 -10.734 9.836 1 95.25 103 ILE A C 1
ATOM 864 O O . ILE A 1 103 ? 1.333 -11.602 9.32 1 95.25 103 ILE A O 1
ATOM 868 N N . VAL A 1 104 ? 1.14 -9.797 10.555 1 93.88 104 VAL A N 1
ATOM 869 C CA . VAL A 1 104 ? 2.562 -9.469 10.555 1 93.88 104 VAL A CA 1
ATOM 870 C C . VAL A 1 104 ? 3.352 -10.586 11.227 1 93.88 104 VAL A C 1
ATOM 872 O O . VAL A 1 104 ? 4.18 -11.242 10.586 1 93.88 104 VAL A O 1
ATOM 875 N N . GLU A 1 105 ? 3.096 -10.766 12.562 1 92.12 105 GLU A N 1
ATOM 876 C CA . GLU A 1 105 ? 3.807 -11.867 13.211 1 92.12 105 GLU A CA 1
ATOM 877 C C . GLU A 1 105 ? 2.982 -13.148 13.172 1 92.12 105 GLU A C 1
ATOM 879 O O . GLU A 1 105 ? 1.772 -13.125 13.406 1 92.12 105 GLU A O 1
ATOM 884 N N . PRO A 1 106 ? 3.609 -14.289 12.828 1 95.5 106 PRO A N 1
ATOM 885 C CA . PRO A 1 106 ? 5.051 -14.492 12.664 1 95.5 106 PRO A CA 1
ATOM 886 C C . PRO A 1 106 ? 5.508 -14.328 11.219 1 95.5 106 PRO A C 1
ATOM 888 O O . PRO A 1 106 ? 6.656 -14.633 10.891 1 95.5 106 PRO A O 1
ATOM 891 N N . ASN A 1 107 ? 4.645 -13.906 10.305 1 97.19 107 ASN A N 1
ATOM 892 C CA . ASN A 1 107 ? 4.941 -13.914 8.875 1 97.19 107 ASN A CA 1
ATOM 893 C C . ASN A 1 107 ? 6.168 -13.062 8.555 1 97.19 107 ASN A C 1
ATOM 895 O O . ASN A 1 107 ? 7 -13.445 7.73 1 97.19 107 ASN A O 1
ATOM 899 N N . SER A 1 108 ? 6.273 -11.906 9.188 1 95.56 108 SER A N 1
ATOM 900 C CA . SER A 1 108 ? 7.418 -11.031 8.922 1 95.56 108 SER A CA 1
ATOM 901 C C . SER A 1 108 ? 8.727 -11.727 9.273 1 95.56 108 SER A C 1
ATOM 903 O O . SER A 1 108 ? 9.672 -11.711 8.477 1 95.56 108 SER A O 1
ATOM 905 N N . GLN A 1 109 ? 8.805 -12.375 10.367 1 95.56 109 GLN A N 1
ATOM 906 C CA . GLN A 1 109 ? 10.016 -13.031 10.844 1 95.56 109 GLN A CA 1
ATOM 907 C C . GLN A 1 109 ? 10.406 -14.195 9.938 1 95.56 109 GLN A C 1
ATOM 909 O O . GLN A 1 109 ? 11.57 -14.32 9.539 1 95.56 109 GLN A O 1
ATOM 914 N N . ILE A 1 110 ? 9.445 -15.016 9.617 1 97.5 110 ILE A N 1
ATOM 915 C CA . ILE A 1 110 ? 9.781 -16.234 8.883 1 97.5 110 ILE A CA 1
ATOM 916 C C . ILE A 1 110 ? 10.094 -15.883 7.426 1 97.5 110 ILE A C 1
ATOM 918 O O . ILE A 1 110 ? 10.992 -16.469 6.82 1 97.5 110 ILE A O 1
ATOM 922 N N . PHE A 1 111 ? 9.375 -14.922 6.871 1 98.06 111 PHE A N 1
ATOM 923 C CA . PHE A 1 111 ? 9.57 -14.625 5.457 1 98.06 111 PHE A CA 1
ATOM 924 C C . PHE A 1 111 ? 10.852 -13.828 5.242 1 98.06 111 PHE A C 1
ATOM 926 O O . PHE A 1 111 ? 11.484 -13.938 4.191 1 98.06 111 PHE A O 1
ATOM 933 N N . SER A 1 112 ? 11.234 -12.992 6.203 1 95.38 112 SER A N 1
ATOM 934 C CA . SER A 1 112 ? 12.438 -12.18 6.09 1 95.38 112 SER A CA 1
ATOM 935 C C . SER A 1 112 ? 13.688 -13.055 5.973 1 95.38 112 SER A C 1
ATOM 937 O O . SER A 1 112 ? 14.75 -12.57 5.594 1 95.38 112 SER A O 1
ATOM 939 N N . LYS A 1 113 ? 13.539 -14.328 6.273 1 96.25 113 LYS A N 1
ATOM 940 C CA . LYS A 1 113 ? 14.648 -15.266 6.141 1 96.25 113 LYS A CA 1
ATOM 941 C C . LYS A 1 113 ? 14.969 -15.547 4.672 1 96.25 113 LYS A C 1
ATOM 943 O O . LYS A 1 113 ? 16.078 -15.977 4.34 1 96.25 113 LYS A O 1
ATOM 948 N N . ILE A 1 114 ? 13.984 -15.32 3.828 1 97.94 114 ILE A N 1
ATOM 949 C CA . ILE A 1 114 ? 14.227 -15.742 2.453 1 97.94 114 ILE A CA 1
ATOM 950 C C . ILE A 1 114 ? 14 -14.562 1.504 1 97.94 114 ILE A C 1
ATOM 952 O O . ILE A 1 114 ? 14.422 -14.602 0.347 1 97.94 114 ILE A O 1
ATOM 956 N N . GLY A 1 115 ? 13.336 -13.5 1.948 1 97.69 115 GLY A N 1
ATOM 957 C CA . GLY A 1 115 ? 12.992 -12.414 1.047 1 97.69 115 GLY A CA 1
ATOM 958 C C . GLY A 1 115 ? 12.406 -11.211 1.762 1 97.69 115 GLY A C 1
ATOM 959 O O . GLY A 1 115 ? 12.672 -11 2.947 1 97.69 115 GLY A O 1
ATOM 960 N N . VAL A 1 116 ? 11.695 -10.383 1.039 1 97.5 116 VAL A N 1
ATOM 961 C CA . VAL A 1 116 ? 11.125 -9.148 1.562 1 97.5 116 VAL A CA 1
ATOM 962 C C . VAL A 1 116 ? 9.648 -9.367 1.895 1 97.5 116 VAL A C 1
ATOM 964 O O . VAL A 1 116 ? 8.891 -9.906 1.081 1 97.5 116 VAL A O 1
ATOM 967 N N . TYR A 1 117 ? 9.266 -8.938 3.111 1 97.69 117 TYR A N 1
ATOM 968 C CA . TYR A 1 117 ? 7.902 -9.094 3.613 1 97.69 117 TYR A CA 1
ATOM 969 C C . TYR A 1 117 ? 7.121 -7.793 3.484 1 97.69 117 TYR A C 1
ATOM 971 O O . TYR A 1 117 ? 7.641 -6.715 3.787 1 97.69 117 TYR A O 1
ATOM 979 N N . PHE A 1 118 ? 5.883 -7.852 3.039 1 97.56 118 PHE A N 1
ATOM 980 C CA . PHE A 1 118 ? 4.961 -6.73 2.92 1 97.56 118 PHE A CA 1
ATOM 981 C C . PHE A 1 118 ? 3.721 -6.953 3.777 1 97.56 118 PHE A C 1
ATOM 983 O O . PHE A 1 118 ? 3.004 -7.941 3.596 1 97.56 118 PHE A O 1
ATOM 990 N N . PRO A 1 119 ? 3.346 -5.996 4.672 1 96.44 119 PRO A N 1
ATOM 991 C CA . PRO A 1 119 ? 2.385 -6.25 5.746 1 96.44 119 PRO A CA 1
ATOM 992 C C . PRO A 1 119 ? 0.955 -5.883 5.359 1 96.44 119 PRO A C 1
ATOM 994 O O . PRO A 1 119 ? 0.257 -5.211 6.125 1 96.44 119 PRO A O 1
ATOM 997 N N . PHE A 1 120 ? 0.454 -6.309 4.266 1 96.75 120 PHE A N 1
ATOM 998 C CA . PHE A 1 120 ? -0.908 -6.027 3.828 1 96.75 120 PHE A CA 1
ATOM 999 C C . PHE A 1 120 ? -1.445 -7.156 2.959 1 96.75 120 PHE A C 1
ATOM 1001 O O . PHE A 1 120 ? -0.691 -8.039 2.547 1 96.75 120 PHE A O 1
ATOM 1008 N N . ALA A 1 121 ? -2.736 -7.219 2.795 1 97 121 ALA A N 1
ATOM 1009 C CA . ALA A 1 121 ? -3.379 -8.125 1.849 1 97 121 ALA A CA 1
ATOM 1010 C C . ALA A 1 121 ? -3.326 -7.566 0.43 1 97 121 ALA A C 1
ATOM 1012 O O . ALA A 1 121 ? -3.137 -6.363 0.238 1 97 121 ALA A O 1
ATOM 1013 N N . ILE A 1 122 ? -3.381 -8.461 -0.491 1 96.88 122 ILE A N 1
ATOM 1014 C CA . ILE A 1 122 ? -3.436 -8.062 -1.895 1 96.88 122 ILE A CA 1
ATOM 1015 C C . ILE A 1 122 ? -4.832 -8.328 -2.449 1 96.88 122 ILE A C 1
ATOM 1017 O O . ILE A 1 122 ? -5.418 -9.383 -2.203 1 96.88 122 ILE A O 1
ATOM 1021 N N . GLY A 1 123 ? -5.422 -7.34 -3.09 1 94.19 123 GLY A N 1
ATOM 1022 C CA . GLY A 1 123 ? -6.723 -7.465 -3.729 1 94.19 123 GLY A CA 1
ATOM 1023 C C . GLY A 1 123 ? -6.816 -6.715 -5.043 1 94.19 123 GLY A C 1
ATOM 1024 O O . GLY A 1 123 ? -5.797 -6.383 -5.648 1 94.19 123 GLY A O 1
ATOM 1025 N N . ASP A 1 124 ? -8.07 -6.609 -5.535 1 92.5 124 ASP A N 1
ATOM 1026 C CA . ASP A 1 124 ? -8.328 -5.918 -6.793 1 92.5 124 ASP A CA 1
ATOM 1027 C C . ASP A 1 124 ? -8.336 -4.406 -6.598 1 92.5 124 ASP A C 1
ATOM 1029 O O . ASP A 1 124 ? -8.156 -3.65 -7.555 1 92.5 124 ASP A O 1
ATOM 1033 N N . LYS A 1 125 ? -8.586 -3.979 -5.387 1 91.38 125 LYS A N 1
ATOM 1034 C CA . LYS A 1 125 ? -8.609 -2.559 -5.047 1 91.38 125 LYS A CA 1
ATOM 1035 C C . LYS A 1 125 ? -7.895 -2.297 -3.725 1 91.38 125 LYS A C 1
ATOM 1037 O O . LYS A 1 125 ? -7.738 -3.207 -2.908 1 91.38 125 LYS A O 1
ATOM 1042 N N . ALA A 1 126 ? -7.418 -1.075 -3.625 1 94.25 126 ALA A N 1
ATOM 1043 C CA . ALA A 1 126 ? -6.809 -0.644 -2.371 1 94.25 126 ALA A CA 1
ATOM 1044 C C . ALA A 1 126 ? -7.871 -0.249 -1.35 1 94.25 126 ALA A C 1
ATOM 1046 O O . ALA A 1 126 ? -8.969 0.172 -1.72 1 94.25 126 ALA A O 1
ATOM 1047 N N . GLY A 1 127 ? -7.469 -0.413 -0.125 1 93.75 127 GLY A N 1
ATOM 1048 C CA . GLY A 1 127 ? -8.391 0.038 0.904 1 93.75 127 GLY A CA 1
ATOM 1049 C C . GLY A 1 127 ? -8.312 -0.785 2.176 1 93.75 127 GLY A C 1
ATOM 1050 O O . GLY A 1 127 ? -7.242 -1.266 2.547 1 93.75 127 GLY A O 1
ATOM 1051 N N . PHE A 1 128 ? -9.383 -0.711 2.932 1 91.31 128 PHE A N 1
ATOM 1052 C CA . PHE A 1 128 ? -9.547 -1.396 4.207 1 91.31 128 PHE A CA 1
ATOM 1053 C C . PHE A 1 128 ? -10.836 -2.213 4.223 1 91.31 128 PHE A C 1
ATOM 1055 O O . PHE A 1 128 ? -11.898 -1.714 3.844 1 91.31 128 PHE A O 1
ATOM 1062 N N . SER A 1 129 ? -10.672 -3.533 4.453 1 90.25 129 SER A N 1
ATOM 1063 C CA . SER A 1 129 ? -11.859 -4.383 4.484 1 90.25 129 SER A CA 1
ATOM 1064 C C . SER A 1 129 ? -11.641 -5.598 5.379 1 90.25 129 SER A C 1
ATOM 1066 O O . SER A 1 129 ? -10.562 -5.781 5.938 1 90.25 129 SER A O 1
ATOM 1068 N N . GLU A 1 130 ? -12.727 -6.406 5.453 1 89.94 130 GLU A N 1
ATOM 1069 C CA . GLU A 1 130 ? -12.641 -7.641 6.23 1 89.94 130 GLU A CA 1
ATOM 1070 C C . GLU A 1 130 ? -12.086 -8.781 5.387 1 89.94 130 GLU A C 1
ATOM 1072 O O . GLU A 1 130 ? -12.352 -8.867 4.188 1 89.94 130 GLU A O 1
ATOM 1077 N N . ALA A 1 131 ? -11.273 -9.633 5.988 1 89.94 131 ALA A N 1
ATOM 1078 C CA . ALA A 1 131 ? -10.742 -10.844 5.367 1 89.94 131 ALA A CA 1
ATOM 1079 C C . ALA A 1 131 ? -10.547 -11.945 6.402 1 89.94 131 ALA A C 1
ATOM 1081 O O . ALA A 1 131 ? -10.352 -11.672 7.586 1 89.94 131 ALA A O 1
ATOM 1082 N N . SER A 1 132 ? -10.711 -13.188 5.957 1 90.69 132 SER A N 1
ATOM 1083 C CA . SER A 1 132 ? -10.375 -14.32 6.805 1 90.69 132 SER A CA 1
ATOM 1084 C C . SER A 1 132 ? -8.859 -14.5 6.914 1 90.69 132 SER A C 1
ATOM 1086 O O . SER A 1 132 ? -8.18 -14.688 5.902 1 90.69 132 SER A O 1
ATOM 1088 N N . VAL A 1 133 ? -8.367 -14.398 8.117 1 92.19 133 VAL A N 1
ATOM 1089 C CA . VAL A 1 133 ? -6.922 -14.484 8.305 1 92.19 133 VAL A CA 1
ATOM 1090 C C . VAL A 1 133 ? -6.605 -15.453 9.438 1 92.19 133 VAL A C 1
ATOM 1092 O O . VAL A 1 133 ? -7.441 -15.688 10.312 1 92.19 133 VAL A O 1
ATOM 1095 N N . LEU A 1 134 ? -5.398 -16.031 9.336 1 91.44 134 LEU A N 1
ATOM 1096 C CA . LEU A 1 134 ? -4.949 -16.953 10.367 1 91.44 134 LEU A CA 1
ATOM 1097 C C . LEU A 1 134 ? -4.344 -16.203 11.547 1 91.44 134 LEU A C 1
ATOM 1099 O O . LEU A 1 134 ? -3.314 -15.539 11.406 1 91.44 134 LEU A O 1
ATOM 1103 N N . VAL A 1 135 ? -4.961 -16.219 12.719 1 89.5 135 VAL A N 1
ATOM 1104 C CA . VAL A 1 135 ? -4.508 -15.617 13.961 1 89.5 135 VAL A CA 1
ATOM 1105 C C . VAL A 1 135 ? -4.551 -16.656 15.086 1 89.5 135 VAL A C 1
ATOM 1107 O O . VAL A 1 135 ? -5.586 -17.281 15.32 1 89.5 135 VAL A O 1
ATOM 1110 N N . GLU A 1 136 ? -3.41 -16.891 15.703 1 88.12 136 GLU A N 1
ATOM 1111 C CA . GLU A 1 136 ? -3.326 -17.859 16.797 1 88.12 136 GLU A CA 1
ATOM 1112 C C . GLU A 1 136 ? -3.869 -19.219 16.375 1 88.12 136 GLU A C 1
ATOM 1114 O O . GLU A 1 136 ? -4.715 -19.797 17.062 1 88.12 136 GLU A O 1
ATOM 1119 N N . ASN A 1 137 ? -3.559 -19.578 15.195 1 87 137 ASN A N 1
ATOM 1120 C CA . ASN A 1 137 ? -3.82 -20.906 14.633 1 87 137 ASN A CA 1
ATOM 1121 C C . ASN A 1 137 ? -5.301 -21.094 14.32 1 87 137 ASN A C 1
ATOM 1123 O O . ASN A 1 137 ? -5.773 -22.234 14.211 1 87 137 ASN A O 1
ATOM 1127 N N . GLU A 1 138 ? -6.023 -20.047 14.289 1 90.69 138 GLU A N 1
ATOM 1128 C CA . GLU A 1 138 ? -7.426 -20.094 13.898 1 90.69 138 GLU A CA 1
ATOM 1129 C C . GLU A 1 138 ? -7.738 -19.031 12.844 1 90.69 138 GLU A C 1
ATOM 1131 O O . GLU A 1 138 ? -7.199 -17.922 12.891 1 90.69 138 GLU A O 1
ATOM 1136 N N . TYR A 1 139 ? -8.57 -19.422 11.945 1 89.62 139 TYR A N 1
ATOM 1137 C CA . TYR A 1 139 ? -9.016 -18.438 10.961 1 89.62 139 TYR A CA 1
ATOM 1138 C C . TYR A 1 139 ? -10.125 -17.562 11.539 1 89.62 139 TYR A C 1
ATOM 1140 O O . TYR A 1 139 ? -11.086 -18.078 12.117 1 89.62 139 TYR A O 1
ATOM 1148 N N . LYS A 1 140 ? -9.906 -16.281 11.477 1 91.88 140 LYS A N 1
ATOM 1149 C CA . LYS A 1 140 ? -10.859 -15.289 11.961 1 91.88 140 LYS A CA 1
ATOM 1150 C C . LYS A 1 140 ? -11.031 -14.156 10.953 1 91.88 140 LYS A C 1
ATOM 1152 O O . LYS A 1 140 ? -10.125 -13.867 10.172 1 91.88 140 LYS A O 1
ATOM 1157 N N . MET A 1 141 ? -12.266 -13.664 11 1 90.81 141 MET A N 1
ATOM 1158 C CA . MET A 1 141 ? -12.477 -12.469 10.195 1 90.81 141 MET A CA 1
ATOM 1159 C C . MET A 1 141 ? -11.836 -11.25 10.852 1 90.81 141 MET A C 1
ATOM 1161 O O . MET A 1 141 ? -12.102 -10.953 12.016 1 90.81 141 MET A O 1
ATOM 1165 N N . GLU A 1 142 ? -10.969 -10.602 10.172 1 90.81 142 GLU A N 1
ATOM 1166 C CA . GLU A 1 142 ? -10.297 -9.398 10.664 1 90.81 142 GLU A CA 1
ATOM 1167 C C . GLU A 1 142 ? -10.328 -8.289 9.625 1 90.81 142 GLU A C 1
ATOM 1169 O O . GLU A 1 142 ? -10.375 -8.555 8.422 1 90.81 142 GLU A O 1
ATOM 1174 N N . SER A 1 143 ? -10.359 -7.086 10.156 1 90.69 143 SER A N 1
ATOM 1175 C CA . SER A 1 143 ? -10.172 -5.941 9.266 1 90.69 143 SER A CA 1
ATOM 1176 C C . SER A 1 143 ? -8.711 -5.789 8.859 1 90.69 143 SER A C 1
ATOM 1178 O O . SER A 1 143 ? -7.824 -5.738 9.711 1 90.69 143 SER A O 1
ATOM 1180 N N . VAL A 1 144 ? -8.531 -5.773 7.535 1 93.81 144 VAL A N 1
ATOM 1181 C CA . VAL A 1 144 ? -7.152 -5.727 7.062 1 93.81 144 VAL A CA 1
ATOM 1182 C C . VAL A 1 144 ? -7.012 -4.664 5.98 1 93.81 144 VAL A C 1
ATOM 1184 O O . VAL A 1 144 ? -8 -4.266 5.359 1 93.81 144 VAL A O 1
ATOM 1187 N N . VAL A 1 145 ? -5.789 -4.203 5.824 1 94.75 145 VAL A N 1
ATOM 1188 C CA . VAL A 1 145 ? -5.434 -3.264 4.766 1 94.75 145 VAL A CA 1
ATOM 1189 C C . VAL A 1 145 ? -5.141 -4.027 3.475 1 94.75 145 VAL A C 1
ATOM 1191 O O . VAL A 1 145 ? -4.438 -5.039 3.492 1 94.75 145 VAL A O 1
ATOM 1194 N N . HIS A 1 146 ? -5.719 -3.502 2.363 1 95.69 146 HIS A N 1
ATOM 1195 C CA . HIS A 1 146 ? -5.5 -4.086 1.046 1 95.69 146 HIS A CA 1
ATOM 1196 C C . HIS A 1 146 ? -4.719 -3.137 0.143 1 95.69 146 HIS A C 1
ATOM 1198 O O . HIS A 1 146 ? -4.969 -1.929 0.143 1 95.69 146 HIS A O 1
ATOM 1204 N N . VAL A 1 147 ? -3.812 -3.715 -0.574 1 96.88 147 VAL A N 1
ATOM 1205 C CA . VAL A 1 147 ? -3.113 -3.035 -1.66 1 96.88 147 VAL A CA 1
ATOM 1206 C C . VAL A 1 147 ? -3.482 -3.68 -2.994 1 96.88 147 VAL A C 1
ATOM 1208 O O . VAL A 1 147 ? -3.676 -4.895 -3.072 1 96.88 147 VAL A O 1
ATOM 1211 N N . ASP A 1 148 ? -3.664 -2.859 -3.996 1 97.12 148 ASP A N 1
ATOM 1212 C CA . ASP A 1 148 ? -4.004 -3.336 -5.332 1 97.12 148 ASP A CA 1
ATOM 1213 C C . ASP A 1 148 ? -2.879 -4.188 -5.914 1 97.12 148 ASP A C 1
ATOM 1215 O O . ASP A 1 148 ? -1.704 -3.826 -5.816 1 97.12 148 ASP A O 1
ATOM 1219 N N . LEU A 1 149 ? -3.236 -5.309 -6.59 1 97.88 149 LEU A N 1
ATOM 1220 C CA . LEU A 1 149 ? -2.262 -6.254 -7.121 1 97.88 149 LEU A CA 1
ATOM 1221 C C . LEU A 1 149 ? -1.32 -5.566 -8.109 1 97.88 149 LEU A C 1
ATOM 1223 O O . LEU A 1 149 ? -0.101 -5.727 -8.016 1 97.88 149 LEU A O 1
ATOM 1227 N N . VAL A 1 150 ? -1.871 -4.871 -9.07 1 97.94 150 VAL A N 1
ATOM 1228 C CA . VAL A 1 150 ? -1.059 -4.281 -10.133 1 97.94 150 VAL A CA 1
ATOM 1229 C C . VAL A 1 150 ? -0.152 -3.201 -9.547 1 97.94 150 VAL A C 1
ATOM 1231 O O . VAL A 1 150 ? 1.021 -3.1 -9.914 1 97.94 150 VAL A O 1
ATOM 1234 N N . TYR A 1 151 ? -0.667 -2.373 -8.609 1 97.44 151 TYR A N 1
ATOM 1235 C CA . TYR A 1 151 ? 0.162 -1.397 -7.906 1 97.44 151 TYR A CA 1
ATOM 1236 C C . TYR A 1 151 ? 1.319 -2.08 -7.188 1 97.44 151 TYR A C 1
ATOM 1238 O O . TYR A 1 151 ? 2.459 -1.612 -7.25 1 97.44 151 TYR A O 1
ATOM 1246 N N . PHE A 1 152 ? 1.032 -3.182 -6.492 1 98.06 152 PHE A N 1
ATOM 1247 C CA . PHE A 1 152 ? 2.027 -3.936 -5.742 1 98.06 152 PHE A CA 1
ATOM 1248 C C . PHE A 1 152 ? 3.15 -4.41 -6.656 1 98.06 152 PHE A C 1
ATOM 1250 O O . PHE A 1 152 ? 4.324 -4.141 -6.398 1 98.06 152 PHE A O 1
ATOM 1257 N N . LEU A 1 153 ? 2.758 -5 -7.793 1 98.56 153 LEU A N 1
ATOM 1258 C CA . LEU A 1 153 ? 3.742 -5.609 -8.68 1 98.56 153 LEU A CA 1
ATOM 1259 C C . LEU A 1 153 ? 4.496 -4.543 -9.469 1 98.56 153 LEU A C 1
ATOM 1261 O O . LEU A 1 153 ? 5.719 -4.605 -9.594 1 98.56 153 LEU A O 1
ATOM 1265 N N . ASP A 1 154 ? 3.838 -3.584 -9.945 1 98.06 154 ASP A N 1
ATOM 1266 C CA . ASP A 1 154 ? 4.383 -2.6 -10.875 1 98.06 154 ASP A CA 1
ATOM 1267 C C . ASP A 1 154 ? 5.125 -1.492 -10.133 1 98.06 154 ASP A C 1
ATOM 1269 O O . ASP A 1 154 ? 6.258 -1.156 -10.477 1 98.06 154 ASP A O 1
ATOM 1273 N N . LYS A 1 155 ? 4.512 -0.927 -9.07 1 96.62 155 LYS A N 1
ATOM 1274 C CA . LYS A 1 155 ? 5.047 0.284 -8.453 1 96.62 155 LYS A CA 1
ATOM 1275 C C . LYS A 1 155 ? 5.867 -0.048 -7.215 1 96.62 155 LYS A C 1
ATOM 1277 O O . LYS A 1 155 ? 6.91 0.562 -6.973 1 96.62 155 LYS A O 1
ATOM 1282 N N . MET A 1 156 ? 5.406 -1.005 -6.445 1 96.69 156 MET A N 1
ATOM 1283 C CA . MET A 1 156 ? 6.129 -1.298 -5.211 1 96.69 156 MET A CA 1
ATOM 1284 C C . MET A 1 156 ? 7.34 -2.188 -5.484 1 96.69 156 MET A C 1
ATOM 1286 O O . MET A 1 156 ? 8.438 -1.919 -4.992 1 96.69 156 MET A O 1
ATOM 1290 N N . LEU A 1 157 ? 7.059 -3.213 -6.32 1 97.56 157 LEU A N 1
ATOM 1291 C CA . LEU A 1 157 ? 8.133 -4.16 -6.582 1 97.56 157 LEU A CA 1
ATOM 1292 C C . LEU A 1 157 ? 8.891 -3.791 -7.852 1 97.56 157 LEU A C 1
ATOM 1294 O O . LEU A 1 157 ? 10.008 -4.258 -8.07 1 97.56 157 LEU A O 1
ATOM 1298 N N . ASN A 1 158 ? 8.312 -3.018 -8.68 1 96.56 158 ASN A N 1
ATOM 1299 C CA . ASN A 1 158 ? 8.898 -2.619 -9.953 1 96.56 158 ASN A CA 1
ATOM 1300 C C . ASN A 1 158 ? 9.281 -3.83 -10.797 1 96.56 158 ASN A C 1
ATOM 1302 O O . ASN A 1 158 ? 10.422 -3.932 -11.266 1 96.56 158 ASN A O 1
ATOM 1306 N N . LEU A 1 159 ? 8.32 -4.715 -10.969 1 97.25 159 LEU A N 1
ATOM 1307 C CA . LEU A 1 159 ? 8.539 -5.949 -11.711 1 97.25 159 LEU A CA 1
ATOM 1308 C C . LEU A 1 159 ? 7.785 -5.93 -13.031 1 97.25 159 LEU A C 1
ATOM 1310 O O . LEU A 1 159 ? 6.609 -5.562 -13.078 1 97.25 159 LEU A O 1
ATOM 1314 N N . LYS A 1 160 ? 8.445 -6.363 -14.031 1 97.69 160 LYS A N 1
ATOM 1315 C CA . LYS A 1 160 ? 7.781 -6.527 -15.32 1 97.69 160 LYS A CA 1
ATOM 1316 C C . LYS A 1 160 ? 7.656 -8 -15.695 1 97.69 160 LYS A C 1
ATOM 1318 O O . LYS A 1 160 ? 6.816 -8.375 -16.516 1 97.69 160 LYS A O 1
ATOM 1323 N N . THR A 1 161 ? 8.477 -8.844 -15.086 1 97.81 161 THR A N 1
ATOM 1324 C CA . THR A 1 161 ? 8.391 -10.289 -15.273 1 97.81 161 THR A CA 1
ATOM 1325 C C . THR A 1 161 ? 8.43 -11.008 -13.93 1 97.81 161 THR A C 1
ATOM 1327 O O . THR A 1 161 ? 9.297 -10.742 -13.102 1 97.81 161 THR A O 1
ATOM 1330 N N . ILE A 1 162 ? 7.508 -11.844 -13.711 1 98.62 162 ILE A N 1
ATOM 1331 C CA . ILE A 1 162 ? 7.402 -12.672 -12.516 1 98.62 162 ILE A CA 1
ATOM 1332 C C . ILE A 1 162 ? 7.426 -14.148 -12.914 1 98.62 162 ILE A C 1
ATOM 1334 O O . ILE A 1 162 ? 6.609 -14.594 -13.727 1 98.62 162 ILE A O 1
ATOM 1338 N N . ASP A 1 163 ? 8.344 -14.852 -12.359 1 98.56 163 ASP A N 1
ATOM 1339 C CA . ASP A 1 163 ? 8.469 -16.266 -12.703 1 98.56 163 ASP A CA 1
ATOM 1340 C C . ASP A 1 163 ? 7.367 -17.094 -12.039 1 98.56 163 ASP A C 1
ATOM 1342 O O . ASP A 1 163 ? 6.742 -17.938 -12.688 1 98.56 163 ASP A O 1
ATOM 1346 N N . HIS A 1 164 ? 7.164 -16.844 -10.742 1 98.75 164 HIS A N 1
ATOM 1347 C CA . HIS A 1 164 ? 6.188 -17.594 -9.969 1 98.75 164 HIS A CA 1
ATOM 1348 C C . HIS A 1 164 ? 5.312 -16.672 -9.133 1 98.75 164 HIS A C 1
ATOM 1350 O O . HIS A 1 164 ? 5.812 -15.922 -8.289 1 98.75 164 HIS A O 1
ATOM 1356 N N . LEU A 1 165 ? 4.059 -16.719 -9.367 1 98.81 165 LEU A N 1
ATOM 1357 C CA . LEU A 1 165 ? 3.074 -16.062 -8.5 1 98.81 165 LEU A CA 1
ATOM 1358 C C . LEU A 1 165 ? 2.273 -17.109 -7.723 1 98.81 165 LEU A C 1
ATOM 1360 O O . LEU A 1 165 ? 1.527 -17.891 -8.312 1 98.81 165 LEU A O 1
ATOM 1364 N N . TRP A 1 166 ? 2.473 -17.172 -6.434 1 98.44 166 TRP A N 1
ATOM 1365 C CA . TRP A 1 166 ? 1.692 -18.016 -5.531 1 98.44 166 TRP A CA 1
ATOM 1366 C C . TRP A 1 166 ? 0.628 -17.188 -4.805 1 98.44 166 TRP A C 1
ATOM 1368 O O . TRP A 1 166 ? 0.94 -16.438 -3.887 1 98.44 166 TRP A O 1
ATOM 1378 N N . MET A 1 167 ? -0.627 -17.422 -5.211 1 97.19 167 MET A N 1
ATOM 1379 C CA . MET A 1 167 ? -1.663 -16.484 -4.793 1 97.19 167 MET A CA 1
ATOM 1380 C C . MET A 1 167 ? -2.756 -17.203 -4 1 97.19 167 MET A C 1
ATOM 1382 O O . MET A 1 167 ? -3.455 -18.062 -4.535 1 97.19 167 MET A O 1
ATOM 1386 N N . ASP A 1 168 ? -2.873 -16.875 -2.818 1 95.38 168 ASP A N 1
ATOM 1387 C CA . ASP A 1 168 ? -3.963 -17.188 -1.902 1 95.38 168 ASP A CA 1
ATOM 1388 C C . ASP A 1 168 ? -4.512 -15.922 -1.241 1 95.38 168 ASP A C 1
ATOM 1390 O O . ASP A 1 168 ? -3.943 -15.43 -0.264 1 95.38 168 ASP A O 1
ATOM 1394 N N . SER A 1 169 ? -5.66 -15.352 -1.738 1 90.56 169 SER A N 1
ATOM 1395 C CA . SER A 1 169 ? -6.082 -14 -1.377 1 90.56 169 SER A CA 1
ATOM 1396 C C . SER A 1 169 ? -7.406 -14.016 -0.625 1 90.56 169 SER A C 1
ATOM 1398 O O . SER A 1 169 ? -8.062 -12.984 -0.493 1 90.56 169 SER A O 1
ATOM 1400 N N . GLU A 1 170 ? -7.895 -15.109 -0.133 1 89.19 170 GLU A N 1
ATOM 1401 C CA . GLU A 1 170 ? -9.055 -15.266 0.733 1 89.19 170 GLU A CA 1
ATOM 1402 C C . GLU A 1 170 ? -10.289 -14.594 0.129 1 89.19 170 GLU A C 1
ATOM 1404 O O . GLU A 1 170 ? -10.891 -13.719 0.752 1 89.19 170 GLU A O 1
ATOM 1409 N N . TYR A 1 171 ? -10.633 -14.938 -1.1 1 88.5 171 TYR A N 1
ATOM 1410 C CA . TYR A 1 171 ? -11.859 -14.617 -1.816 1 88.5 171 TYR A CA 1
ATOM 1411 C C . TYR A 1 171 ? -11.672 -13.398 -2.705 1 88.5 171 TYR A C 1
ATOM 1413 O O . TYR A 1 171 ? -12.469 -13.148 -3.611 1 88.5 171 TYR A O 1
ATOM 1421 N N . SER A 1 172 ? -10.625 -12.609 -2.518 1 90.62 172 SER A N 1
ATOM 1422 C CA . SER A 1 172 ? -10.367 -11.469 -3.395 1 90.62 172 SER A CA 1
ATOM 1423 C C . SER A 1 172 ? -10.008 -11.93 -4.805 1 90.62 172 SER A C 1
ATOM 1425 O O . SER A 1 172 ? -10.023 -11.125 -5.742 1 90.62 172 SER A O 1
ATOM 1427 N N . GLU A 1 173 ? -9.758 -13.219 -5.02 1 94.12 173 GLU A N 1
ATOM 1428 C CA . GLU A 1 173 ? -9.312 -13.727 -6.312 1 94.12 173 GLU A CA 1
ATOM 1429 C C . GLU A 1 173 ? -10.383 -13.539 -7.379 1 94.12 173 GLU A C 1
ATOM 1431 O O . GLU A 1 173 ? -10.07 -13.312 -8.547 1 94.12 173 GLU A O 1
ATOM 1436 N N . TYR A 1 174 ? -11.578 -13.594 -7.023 1 95.69 174 TYR A N 1
ATOM 1437 C CA . TYR A 1 174 ? -12.648 -13.484 -8.008 1 95.69 174 TYR A CA 1
ATOM 1438 C C . TYR A 1 174 ? -12.641 -12.109 -8.664 1 95.69 174 TYR A C 1
ATOM 1440 O O . TYR A 1 174 ? -12.93 -11.984 -9.859 1 95.69 174 TYR A O 1
ATOM 1448 N N . GLN A 1 175 ? -12.32 -11.141 -7.895 1 94.75 175 GLN A N 1
ATOM 1449 C CA . GLN A 1 175 ? -12.273 -9.781 -8.422 1 94.75 175 GLN A CA 1
ATOM 1450 C C . GLN A 1 175 ? -10.969 -9.523 -9.172 1 94.75 175 GLN A C 1
ATOM 1452 O O . GLN A 1 175 ? -10.836 -8.516 -9.859 1 94.75 175 GLN A O 1
ATOM 1457 N N . LEU A 1 176 ? -10.07 -10.453 -9.102 1 95.94 176 LEU A N 1
ATOM 1458 C CA . LEU A 1 176 ? -8.766 -10.281 -9.727 1 95.94 176 LEU A CA 1
ATOM 1459 C C . LEU A 1 176 ? -8.695 -11.016 -11.062 1 95.94 176 LEU A C 1
ATOM 1461 O O . LEU A 1 176 ? -7.742 -10.844 -11.82 1 95.94 176 LEU A O 1
ATOM 1465 N N . PHE A 1 177 ? -9.68 -11.805 -11.445 1 96.44 177 PHE A N 1
ATOM 1466 C CA . PHE A 1 177 ? -9.648 -12.641 -12.633 1 96.44 177 PHE A CA 1
ATOM 1467 C C . PHE A 1 177 ? -9.367 -11.805 -13.875 1 96.44 177 PHE A C 1
ATOM 1469 O O . PHE A 1 177 ? -8.539 -12.18 -14.711 1 96.44 177 PHE A O 1
ATOM 1476 N N . ASP A 1 178 ? -10.016 -10.719 -13.984 1 95.06 178 ASP A N 1
ATOM 1477 C CA . ASP A 1 178 ? -9.938 -9.922 -15.211 1 95.06 178 ASP A CA 1
ATOM 1478 C C . ASP A 1 178 ? -8.547 -9.312 -15.383 1 95.06 178 ASP A C 1
ATOM 1480 O O . ASP A 1 178 ? -8.188 -8.883 -16.484 1 95.06 178 ASP A O 1
ATOM 1484 N N . ALA A 1 179 ? -7.77 -9.211 -14.273 1 96.19 179 ALA A N 1
ATOM 1485 C CA . ALA A 1 179 ? -6.41 -8.688 -14.375 1 96.19 179 ALA A CA 1
ATOM 1486 C C . ALA A 1 179 ? -5.543 -9.586 -15.25 1 96.19 179 ALA A C 1
ATOM 1488 O O . ALA A 1 179 ? -4.598 -9.125 -15.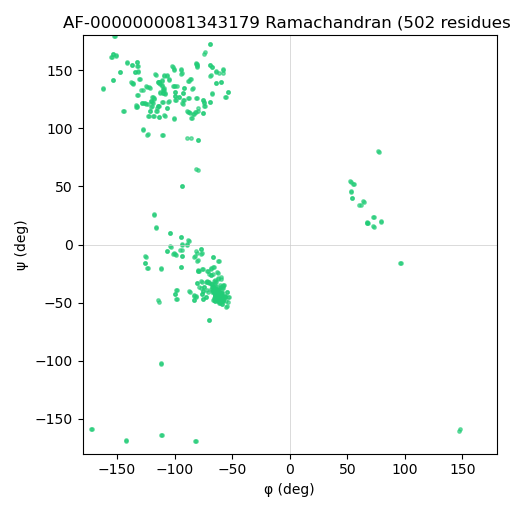891 1 96.19 179 ALA A O 1
ATOM 1489 N N . PHE A 1 180 ? -5.887 -10.852 -15.383 1 96.31 180 PHE A N 1
ATOM 1490 C CA . PHE A 1 180 ? -5.055 -11.852 -16.047 1 96.31 180 PHE A CA 1
ATOM 1491 C C . PHE A 1 180 ? -5.441 -11.992 -17.516 1 96.31 180 PHE A C 1
ATOM 1493 O O . PHE A 1 180 ? -4.754 -12.664 -18.281 1 96.31 180 PHE A O 1
ATOM 1500 N N . TYR A 1 181 ? -6.531 -11.391 -17.906 1 97.31 181 TYR A N 1
ATOM 1501 C CA . TYR A 1 181 ? -7 -11.477 -19.281 1 97.31 181 TYR A CA 1
ATOM 1502 C C . TYR A 1 181 ? -6.055 -10.742 -20.234 1 97.31 181 TYR A C 1
ATOM 1504 O O . TYR A 1 181 ? -5.32 -9.852 -19.812 1 97.31 181 TYR A O 1
ATOM 1512 N N . ARG A 1 182 ? -6.086 -11.25 -21.469 1 96.31 182 ARG A N 1
ATOM 1513 C CA . ARG A 1 182 ? -5.469 -10.445 -22.516 1 96.31 182 ARG A CA 1
ATOM 1514 C C . ARG A 1 182 ? -6.039 -9.031 -22.516 1 96.31 182 ARG A C 1
ATOM 1516 O O . ARG A 1 182 ? -7.254 -8.844 -22.422 1 96.31 182 ARG A O 1
ATOM 1523 N N . ASN A 1 183 ? -5.148 -8.109 -22.547 1 96.19 183 ASN A N 1
ATOM 1524 C CA . ASN A 1 183 ? -5.5 -6.691 -22.531 1 96.19 183 ASN A CA 1
ATOM 1525 C C . ASN A 1 183 ? -6.113 -6.293 -21.188 1 96.19 183 ASN A C 1
ATOM 1527 O O . ASN A 1 183 ? -6.887 -5.336 -21.109 1 96.19 183 ASN A O 1
ATOM 1531 N N . GLY A 1 184 ? -5.926 -7.051 -20.172 1 97.31 184 GLY A N 1
ATOM 1532 C CA . GLY A 1 184 ? -6.301 -6.668 -18.812 1 97.31 184 GLY A CA 1
ATOM 1533 C C . GLY A 1 184 ? -5.281 -5.766 -18.141 1 97.31 184 GLY A C 1
ATOM 1534 O O . GLY A 1 184 ? -4.332 -5.309 -18.797 1 97.31 184 GLY A O 1
ATOM 1535 N N . ARG A 1 185 ? -5.414 -5.559 -16.891 1 97.69 185 ARG A N 1
ATOM 1536 C CA . ARG A 1 185 ? -4.633 -4.566 -16.156 1 97.69 185 ARG A CA 1
ATOM 1537 C C . ARG A 1 185 ? -3.166 -4.977 -16.078 1 97.69 185 ARG A C 1
ATOM 1539 O O . ARG A 1 185 ? -2.279 -4.121 -16.031 1 97.69 185 ARG A O 1
ATOM 1546 N N . LEU A 1 186 ? -2.863 -6.281 -15.992 1 98.31 186 LEU A N 1
ATOM 1547 C CA . LEU A 1 186 ? -1.476 -6.73 -16 1 98.31 186 LEU A CA 1
ATOM 1548 C C . LEU A 1 186 ? -0.812 -6.422 -17.344 1 98.31 186 LEU A C 1
ATOM 1550 O O . LEU A 1 186 ? 0.336 -5.973 -17.375 1 98.31 186 LEU A O 1
ATOM 1554 N N . ASP A 1 187 ? -1.532 -6.68 -18.438 1 97.94 187 ASP A N 1
ATOM 1555 C CA . ASP A 1 187 ? -1.023 -6.328 -19.766 1 97.94 187 ASP A CA 1
ATOM 1556 C C . ASP A 1 187 ? -0.81 -4.824 -19.891 1 97.94 187 ASP A C 1
ATOM 1558 O O . ASP A 1 187 ? 0.204 -4.379 -20.438 1 97.94 187 ASP A O 1
ATOM 1562 N N . ASP A 1 188 ? -1.777 -4.07 -19.406 1 97.75 188 ASP A N 1
ATOM 1563 C CA . ASP A 1 188 ? -1.668 -2.615 -19.453 1 97.75 188 ASP A CA 1
ATOM 1564 C C . ASP A 1 188 ? -0.398 -2.137 -18.75 1 97.75 188 ASP A C 1
ATOM 1566 O O . ASP A 1 188 ? 0.223 -1.161 -19.188 1 97.75 188 ASP A O 1
ATOM 1570 N N . ALA A 1 189 ? 0.008 -2.797 -17.703 1 98 189 ALA A N 1
ATOM 1571 C CA . ALA A 1 189 ? 1.206 -2.451 -16.938 1 98 189 ALA A CA 1
ATOM 1572 C C . ALA A 1 189 ? 2.436 -3.162 -17.5 1 98 189 ALA A C 1
ATOM 1574 O O . ALA A 1 189 ? 3.523 -3.082 -16.922 1 98 189 ALA A O 1
ATOM 1575 N N . GLU A 1 190 ? 2.312 -3.98 -18.562 1 98.19 190 GLU A N 1
ATOM 1576 C CA . GLU A 1 190 ? 3.373 -4.727 -19.234 1 98.19 190 GLU A CA 1
ATOM 1577 C C . GLU A 1 190 ? 3.994 -5.766 -18.297 1 98.19 190 GLU A C 1
ATOM 1579 O O . GLU A 1 190 ? 5.211 -5.953 -18.297 1 98.19 190 GLU A O 1
ATOM 1584 N N . ILE A 1 191 ? 3.158 -6.379 -17.469 1 98.56 191 ILE A N 1
ATOM 1585 C CA . ILE A 1 191 ? 3.619 -7.395 -16.531 1 98.56 191 ILE A CA 1
ATOM 1586 C C . ILE A 1 191 ? 3.334 -8.781 -17.094 1 98.56 191 ILE A C 1
ATOM 1588 O O . ILE A 1 191 ? 2.203 -9.086 -17.469 1 98.56 191 ILE A O 1
ATOM 1592 N N . THR A 1 192 ? 4.34 -9.602 -17.125 1 98.25 192 THR A N 1
ATOM 1593 C CA . THR A 1 192 ? 4.234 -11 -17.531 1 98.25 192 THR A CA 1
ATOM 1594 C C . THR A 1 192 ? 4.418 -11.93 -16.344 1 98.25 192 THR A C 1
ATOM 1596 O O . THR A 1 192 ? 5.348 -11.758 -15.547 1 98.25 192 THR A O 1
ATOM 1599 N N . ILE A 1 193 ? 3.549 -12.898 -16.203 1 98.62 193 ILE A N 1
ATOM 1600 C CA . ILE A 1 193 ? 3.691 -13.938 -15.188 1 98.62 193 ILE A CA 1
ATOM 1601 C C . ILE A 1 193 ? 3.834 -15.305 -15.867 1 98.62 193 ILE A C 1
ATOM 1603 O O . ILE A 1 193 ? 2.982 -15.695 -16.672 1 98.62 193 ILE A O 1
ATOM 1607 N N . CYS A 1 194 ? 4.883 -16 -15.531 1 98.31 194 CYS A N 1
ATOM 1608 C CA . CYS A 1 194 ? 5.18 -17.25 -16.219 1 98.31 194 CYS A CA 1
ATOM 1609 C C . CYS A 1 194 ? 4.383 -18.406 -15.633 1 98.31 194 CYS A C 1
ATOM 1611 O O . CYS A 1 194 ? 3.871 -19.25 -16.359 1 98.31 194 CYS A O 1
ATOM 1613 N N . GLN A 1 195 ? 4.312 -18.469 -14.352 1 98.62 195 GLN A N 1
ATOM 1614 C CA . GLN A 1 195 ? 3.607 -19.547 -13.656 1 98.62 195 GLN A CA 1
ATOM 1615 C C . GLN A 1 195 ? 2.793 -19 -12.484 1 98.62 195 GLN A C 1
ATOM 1617 O O . GLN A 1 195 ? 3.258 -18.125 -11.75 1 98.62 195 GLN A O 1
ATOM 1622 N N . ILE A 1 196 ? 1.561 -19.547 -12.289 1 98.5 196 ILE A N 1
ATOM 1623 C CA . ILE A 1 196 ? 0.668 -19.062 -11.242 1 98.5 196 ILE A CA 1
ATOM 1624 C C . ILE A 1 196 ? 0.092 -20.25 -10.469 1 98.5 196 ILE A C 1
ATOM 1626 O O . ILE A 1 196 ? -0.478 -21.156 -11.062 1 98.5 196 ILE A O 1
ATOM 1630 N N . ASN A 1 197 ? 0.35 -20.344 -9.203 1 98.06 197 ASN A N 1
ATOM 1631 C CA . ASN A 1 197 ? -0.483 -21.109 -8.289 1 98.06 197 ASN A CA 1
ATOM 1632 C C . ASN A 1 197 ? -1.634 -20.281 -7.738 1 98.06 197 ASN A C 1
ATOM 1634 O O . ASN A 1 197 ? -1.411 -19.312 -6.992 1 98.06 197 ASN A O 1
ATOM 1638 N N . LEU A 1 198 ? -2.838 -20.641 -8.086 1 97.25 198 LEU A N 1
ATOM 1639 C CA . LEU A 1 198 ? -3.994 -19.828 -7.727 1 97.25 198 LEU A CA 1
ATOM 1640 C C . LEU A 1 198 ? -4.977 -20.625 -6.879 1 97.25 198 LEU A C 1
ATOM 1642 O O . LEU A 1 198 ? -5.488 -21.656 -7.324 1 97.25 198 LEU A O 1
ATOM 1646 N N . GLU A 1 199 ? -5.203 -20.188 -5.703 1 96.19 199 GLU A N 1
ATOM 1647 C CA . GLU A 1 199 ? -6.277 -20.75 -4.895 1 96.19 199 GLU A CA 1
ATOM 1648 C C . GLU A 1 199 ? -7.605 -20.047 -5.172 1 96.19 199 GLU A C 1
ATOM 1650 O O . GLU A 1 199 ? -7.684 -18.812 -5.121 1 96.19 199 GLU A O 1
ATOM 1655 N N . VAL A 1 200 ? -8.602 -20.828 -5.508 1 96.25 200 VAL A N 1
ATOM 1656 C CA . VAL A 1 200 ? -9.953 -20.312 -5.719 1 96.25 200 VAL A CA 1
ATOM 1657 C C . VAL A 1 200 ? -10.891 -20.859 -4.641 1 96.25 200 VAL A C 1
ATOM 1659 O O . VAL A 1 200 ? -11.258 -22.031 -4.664 1 96.25 200 VAL A O 1
ATOM 1662 N N . HIS A 1 201 ? -11.312 -19.984 -3.758 1 93.69 201 HIS A N 1
ATOM 1663 C CA . HIS A 1 201 ? -12.055 -20.375 -2.572 1 93.69 201 HIS A CA 1
ATOM 1664 C C . HIS A 1 201 ? -13.492 -20.766 -2.926 1 93.69 201 HIS A C 1
ATOM 1666 O O . HIS A 1 201 ? -13.961 -20.469 -4.027 1 93.69 201 HIS A O 1
ATOM 1672 N N . ASN A 1 202 ? -14.133 -21.422 -1.953 1 90 202 ASN A N 1
ATOM 1673 C CA . ASN A 1 202 ? -15.5 -21.891 -2.168 1 90 202 ASN A CA 1
ATOM 1674 C C . ASN A 1 202 ? -16.438 -20.75 -2.559 1 90 202 ASN A C 1
ATOM 1676 O O . ASN A 1 202 ? -16.641 -19.828 -1.782 1 90 202 ASN A O 1
ATOM 1680 N N . PRO A 1 203 ? -17.125 -20.922 -3.646 1 90.25 203 PRO A N 1
ATOM 1681 C CA . PRO A 1 203 ? -17.797 -19.781 -4.277 1 90.25 203 PRO A CA 1
ATOM 1682 C C . PRO A 1 203 ? -19.297 -19.734 -3.963 1 90.25 203 PRO A C 1
ATOM 1684 O O . PRO A 1 203 ? -19.922 -20.766 -3.725 1 90.25 203 PRO A O 1
ATOM 1687 N N . SER A 1 204 ? -19.781 -18.562 -3.955 1 93.62 204 SER A N 1
ATOM 1688 C CA . SER A 1 204 ? -21.203 -18.328 -4.148 1 93.62 204 SER A CA 1
ATOM 1689 C C . SER A 1 204 ? -21.625 -18.641 -5.582 1 93.62 204 SER A C 1
ATOM 1691 O O . SER A 1 204 ? -20.797 -18.969 -6.422 1 93.62 204 SER A O 1
ATOM 1693 N N . LEU A 1 205 ? -22.922 -18.609 -5.844 1 94.62 205 LEU A N 1
ATOM 1694 C CA . LEU A 1 205 ? -23.406 -18.828 -7.203 1 94.62 205 LEU A CA 1
ATOM 1695 C C . LEU A 1 205 ? -22.797 -17.812 -8.164 1 94.62 205 LEU A C 1
ATOM 1697 O O . LEU A 1 205 ? -22.344 -18.172 -9.25 1 94.62 205 LEU A O 1
ATOM 1701 N N . ASP A 1 206 ? -22.812 -16.562 -7.805 1 95.62 206 ASP A N 1
ATOM 1702 C CA . ASP A 1 206 ? -22.234 -15.508 -8.633 1 95.62 206 ASP A CA 1
ATOM 1703 C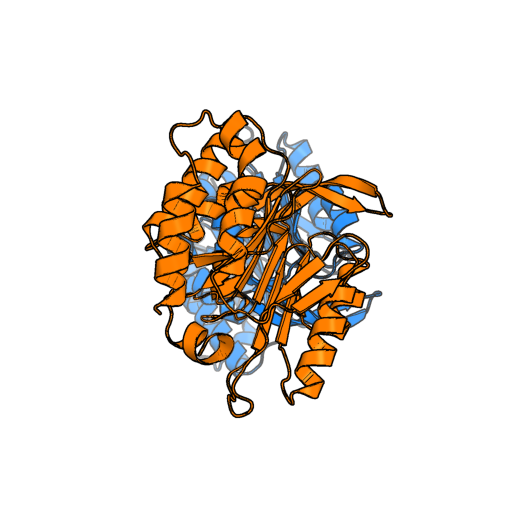 C . ASP A 1 206 ? -20.75 -15.75 -8.883 1 95.62 206 ASP A C 1
ATOM 1705 O O . ASP A 1 206 ? -20.25 -15.516 -9.992 1 95.62 206 ASP A O 1
ATOM 1709 N N . GLN A 1 207 ? -20.125 -16.234 -7.914 1 96 207 GLN A N 1
ATOM 1710 C CA . GLN A 1 207 ? -18.688 -16.5 -8.023 1 96 207 GLN A CA 1
ATOM 1711 C C . GLN A 1 207 ? -18.438 -17.719 -8.922 1 96 207 GLN A C 1
ATOM 1713 O O . GLN A 1 207 ? -17.438 -17.766 -9.641 1 96 207 GLN A O 1
ATOM 1718 N N . LYS A 1 208 ? -19.328 -18.641 -8.914 1 96.56 208 LYS A N 1
ATOM 1719 C CA . LYS A 1 208 ? -19.219 -19.766 -9.836 1 96.56 208 LYS A CA 1
ATOM 1720 C C . LYS A 1 208 ? -19.344 -19.297 -11.281 1 96.56 208 LYS A C 1
ATOM 1722 O O . LYS A 1 208 ? -18.672 -19.828 -12.172 1 96.56 208 LYS A O 1
ATOM 1727 N N . ILE A 1 209 ? -20.234 -18.391 -11.492 1 96.81 209 ILE A N 1
ATOM 1728 C CA . ILE A 1 209 ? -20.391 -17.797 -12.82 1 96.81 209 ILE A CA 1
ATOM 1729 C C . ILE A 1 209 ? -19.094 -17.125 -13.25 1 96.81 209 ILE A C 1
ATOM 1731 O O . ILE A 1 209 ? -18.625 -17.328 -14.367 1 96.81 209 ILE A O 1
ATOM 1735 N N . LEU A 1 210 ? -18.484 -16.375 -12.328 1 96.62 210 LEU A N 1
ATOM 1736 C CA . LEU A 1 210 ? -17.234 -15.688 -12.617 1 96.62 210 LEU A CA 1
ATOM 1737 C C . LEU A 1 210 ? -16.109 -16.688 -12.922 1 96.62 210 LEU A C 1
ATOM 1739 O O . LEU A 1 210 ? -15.312 -16.453 -13.828 1 96.62 210 LEU A O 1
ATOM 1743 N N . PHE A 1 211 ? -16.109 -17.75 -12.156 1 97 211 PHE A N 1
ATOM 1744 C CA . PHE A 1 211 ? -15.086 -18.781 -12.367 1 97 211 PHE A CA 1
ATOM 1745 C C . PHE A 1 211 ? -15.219 -19.391 -13.758 1 97 211 PHE A C 1
ATOM 1747 O O . PHE A 1 211 ? -14.227 -19.516 -14.484 1 97 211 PHE A O 1
ATOM 1754 N N . LYS A 1 212 ? -16.406 -19.734 -14.133 1 96.56 212 LYS A N 1
ATOM 1755 C CA . LYS A 1 212 ? -16.656 -20.297 -15.453 1 96.56 212 LYS A CA 1
ATOM 1756 C C . LYS A 1 212 ? -16.219 -19.328 -16.547 1 96.56 212 LYS A C 1
ATOM 1758 O O . LYS A 1 212 ? -15.578 -19.734 -17.516 1 96.56 212 LYS A O 1
ATOM 1763 N N . GLN A 1 213 ? -16.547 -18.125 -16.391 1 96.56 213 GLN A N 1
ATOM 1764 C CA . GLN A 1 213 ? -16.156 -17.094 -17.344 1 96.56 213 GLN A CA 1
ATOM 1765 C C . GLN A 1 213 ? -14.648 -16.953 -17.406 1 96.56 213 GLN A C 1
ATOM 1767 O O . GLN A 1 213 ? -14.078 -16.766 -18.484 1 96.56 213 GLN A O 1
ATOM 1772 N N . PHE A 1 214 ? -14.039 -17.047 -16.281 1 96.94 214 PHE A N 1
ATOM 1773 C CA . PHE A 1 214 ? -12.594 -16.938 -16.188 1 96.94 214 PHE A CA 1
ATOM 1774 C C . PHE A 1 214 ? -11.906 -18.047 -16.969 1 96.94 214 PHE A C 1
ATOM 1776 O O . PHE A 1 214 ? -11.031 -17.781 -17.797 1 96.94 214 PHE A O 1
ATOM 1783 N N . ILE A 1 215 ? -12.336 -19.234 -16.766 1 96.38 215 ILE A N 1
ATOM 1784 C CA . ILE A 1 215 ? -11.758 -20.391 -17.453 1 96.38 215 ILE A CA 1
ATOM 1785 C C . ILE A 1 215 ? -11.992 -20.266 -18.953 1 96.38 215 ILE A C 1
ATOM 1787 O O . ILE A 1 215 ? -11.07 -20.469 -19.75 1 96.38 215 ILE A O 1
ATOM 1791 N N . ARG A 1 216 ? -13.188 -19.922 -19.312 1 95.56 216 ARG A N 1
ATOM 1792 C CA . ARG A 1 216 ? -13.539 -19.781 -20.719 1 95.56 216 ARG A CA 1
ATOM 1793 C C . ARG A 1 216 ? -12.656 -18.75 -21.406 1 95.56 216 ARG A C 1
ATOM 1795 O O . ARG A 1 216 ? -12.141 -18.984 -22.5 1 95.56 216 ARG A O 1
ATOM 1802 N N . ARG A 1 217 ? -12.523 -17.641 -20.75 1 96.31 217 ARG A N 1
ATOM 1803 C CA . ARG A 1 217 ? -11.742 -16.547 -21.312 1 96.31 217 ARG A CA 1
ATOM 1804 C C . ARG A 1 217 ? -10.273 -16.938 -21.469 1 96.31 217 ARG A C 1
ATOM 1806 O O . ARG A 1 217 ? -9.68 -16.734 -22.516 1 96.31 217 ARG A O 1
ATOM 1813 N N . LEU A 1 218 ? -9.719 -17.547 -20.453 1 95 218 LEU A N 1
ATOM 1814 C CA . LEU A 1 218 ? -8.305 -17.922 -20.516 1 95 218 LEU A CA 1
ATOM 1815 C C . LEU A 1 218 ? -8.055 -18.953 -21.594 1 95 218 LEU A C 1
ATOM 1817 O O . LEU A 1 218 ? -7.055 -18.891 -22.312 1 95 218 LEU A O 1
ATOM 1821 N N . LEU A 1 219 ? -8.938 -19.859 -21.734 1 94.19 219 LEU A N 1
ATOM 1822 C CA . LEU A 1 219 ? -8.789 -20.891 -22.75 1 94.19 219 LEU A CA 1
ATOM 1823 C C . LEU A 1 219 ? -8.898 -20.281 -24.141 1 94.19 219 LEU A C 1
ATOM 1825 O O . LEU A 1 219 ? -8.156 -20.672 -25.047 1 94.19 219 LEU A O 1
ATOM 1829 N N . SER A 1 220 ? -9.82 -19.359 -24.312 1 94.94 220 SER A N 1
ATOM 1830 C CA . SER A 1 220 ? -10.008 -18.734 -25.625 1 94.94 220 SER A CA 1
ATOM 1831 C C . SER A 1 220 ? -8.789 -17.922 -26.031 1 94.94 220 SER A C 1
ATOM 1833 O O . SER A 1 220 ? -8.492 -17.781 -27.219 1 94.94 220 SER A O 1
ATOM 1835 N N . GLU A 1 221 ? -8.109 -17.391 -25.062 1 95.69 221 GLU A N 1
ATOM 1836 C CA . GLU A 1 221 ? -6.961 -16.531 -25.328 1 95.69 221 GLU A CA 1
ATOM 1837 C C . GLU A 1 221 ? -5.723 -17.359 -25.656 1 95.69 221 GLU A C 1
ATOM 1839 O O . GLU A 1 221 ? -4.762 -16.844 -26.234 1 95.69 221 GLU A O 1
ATOM 1844 N N . LYS A 1 222 ? -5.652 -18.625 -25.234 1 93.69 222 LYS A N 1
ATOM 1845 C CA . LYS A 1 222 ? -4.594 -19.594 -25.531 1 93.69 222 LYS A CA 1
ATOM 1846 C C . LYS A 1 222 ? -3.248 -19.109 -24.984 1 93.69 222 LYS A C 1
ATOM 1848 O O . LYS A 1 222 ? -2.219 -19.266 -25.641 1 93.69 222 LYS A O 1
ATOM 1853 N N . ARG A 1 223 ? -3.256 -18.422 -23.875 1 94.5 223 ARG A N 1
ATOM 1854 C CA . ARG A 1 223 ? -2.035 -17.906 -23.266 1 94.5 223 ARG A CA 1
ATOM 1855 C C . ARG A 1 223 ? -1.569 -18.812 -22.125 1 94.5 223 ARG A C 1
ATOM 1857 O O . ARG A 1 223 ? -0.381 -19.125 -22.031 1 94.5 223 ARG A O 1
ATOM 1864 N N . TYR A 1 224 ? -2.584 -19.219 -21.344 1 96 224 TYR A N 1
ATOM 1865 C CA . TYR A 1 224 ? -2.262 -20.031 -20.188 1 96 224 TYR A CA 1
ATOM 1866 C C . TYR A 1 224 ? -2.836 -21.438 -20.312 1 96 224 TYR A C 1
ATOM 1868 O O . TYR A 1 224 ? -3.951 -21.609 -20.812 1 96 224 TYR A O 1
ATOM 1876 N N . GLY A 1 225 ? -2.047 -22.359 -19.891 1 93.88 225 GLY A N 1
ATOM 1877 C CA . GLY A 1 225 ? -2.543 -23.703 -19.641 1 93.88 225 GLY A CA 1
ATOM 1878 C C . GLY A 1 225 ? -2.762 -23.984 -18.172 1 93.88 225 GLY A C 1
ATOM 1879 O O . GLY A 1 225 ? -2.131 -23.375 -17.312 1 93.88 225 GLY A O 1
ATOM 1880 N N . PHE A 1 226 ? -3.686 -24.906 -17.875 1 93.06 226 PHE A N 1
ATOM 1881 C CA . PHE A 1 226 ? -4.039 -25.297 -16.516 1 93.06 226 PHE A CA 1
ATOM 1882 C C . PHE A 1 226 ? -3.617 -26.734 -16.219 1 93.06 226 PHE A C 1
ATOM 1884 O O . PHE A 1 226 ? -3.93 -27.641 -17 1 93.06 226 PHE A O 1
ATOM 1891 N N . PHE A 1 227 ? -2.936 -26.891 -15.094 1 93.12 227 PHE A N 1
ATOM 1892 C CA . PHE A 1 227 ? -2.42 -28.219 -14.742 1 93.12 227 PHE A CA 1
ATOM 1893 C C . PHE A 1 227 ? -2.559 -28.469 -13.25 1 93.12 227 PHE A C 1
ATOM 1895 O O . PHE A 1 227 ? -2.721 -27.531 -12.461 1 93.12 227 PHE A O 1
ATOM 1902 N N . ARG A 1 228 ? -2.586 -29.766 -12.82 1 90.31 228 ARG A N 1
ATOM 1903 C CA . ARG A 1 228 ? -2.586 -30.172 -11.414 1 90.31 228 ARG A CA 1
ATOM 1904 C C . ARG A 1 228 ? -3.703 -29.484 -10.641 1 90.31 228 ARG A C 1
ATOM 1906 O O . ARG A 1 228 ? -3.473 -28.938 -9.562 1 90.31 228 ARG A O 1
ATOM 1913 N N . ASN A 1 229 ? -4.84 -29.5 -11.266 1 88.12 229 ASN A N 1
ATOM 1914 C CA . ASN A 1 229 ? -5.977 -28.875 -10.602 1 88.12 229 ASN A CA 1
ATOM 1915 C C . ASN A 1 229 ? -6.516 -29.75 -9.477 1 88.12 229 ASN A C 1
ATOM 1917 O O . ASN A 1 229 ? -6.992 -30.859 -9.727 1 88.12 229 ASN A O 1
ATOM 1921 N N . ILE A 1 230 ? -6.371 -29.281 -8.297 1 87.44 230 ILE A N 1
ATOM 1922 C CA . ILE A 1 230 ? -6.797 -30.047 -7.129 1 87.44 230 ILE A CA 1
ATOM 1923 C C . ILE A 1 230 ? -8.008 -29.375 -6.48 1 87.44 230 ILE A C 1
ATOM 1925 O O . ILE A 1 230 ? -8.102 -28.141 -6.457 1 87.44 230 ILE A O 1
ATOM 1929 N N . TYR A 1 231 ? -8.93 -30.281 -6.039 1 89.5 231 TYR A N 1
ATOM 1930 C CA . TYR A 1 231 ? -10.102 -29.781 -5.332 1 89.5 231 TYR A CA 1
ATOM 1931 C C . TYR A 1 231 ? -10.219 -30.422 -3.953 1 89.5 231 TYR A C 1
ATOM 1933 O O . TYR A 1 231 ? -10.25 -31.641 -3.83 1 89.5 231 TYR A O 1
ATOM 1941 N N . TYR A 1 232 ? -10.211 -29.656 -2.98 1 83.5 232 TYR A N 1
ATOM 1942 C CA . TYR A 1 232 ? -10.656 -30.031 -1.643 1 83.5 232 TYR A CA 1
ATOM 1943 C C . TYR A 1 232 ? -11.93 -29.297 -1.262 1 83.5 232 TYR A C 1
ATOM 1945 O O . TYR A 1 232 ? -12.992 -29.531 -1.855 1 83.5 232 TYR A O 1
ATOM 1953 N N . SER A 1 233 ? -11.914 -28.266 -0.47 1 83.44 233 SER A N 1
ATOM 1954 C CA . SER A 1 233 ? -13.023 -27.344 -0.22 1 83.44 233 SER A CA 1
ATOM 1955 C C . SER A 1 233 ? -12.93 -26.125 -1.118 1 83.44 233 SER A C 1
ATOM 1957 O O . SER A 1 233 ? -13.883 -25.344 -1.224 1 83.44 233 SER A O 1
ATOM 1959 N N . HIS A 1 234 ? -11.867 -26.062 -1.856 1 91.75 234 HIS A N 1
ATOM 1960 C CA . HIS A 1 234 ? -11.547 -25.016 -2.816 1 91.75 234 HIS A CA 1
ATOM 1961 C C . HIS A 1 234 ? -10.617 -25.531 -3.908 1 91.75 234 HIS A C 1
ATOM 1963 O O . HIS A 1 234 ? -10.086 -26.641 -3.801 1 91.75 234 HIS A O 1
ATOM 1969 N N . TYR A 1 235 ? -10.57 -24.797 -5.008 1 94.75 235 TYR A N 1
ATOM 1970 C CA . TYR A 1 235 ? -9.68 -25.203 -6.09 1 94.75 235 TYR A CA 1
ATOM 1971 C C . TYR A 1 235 ? -8.281 -24.609 -5.898 1 94.75 235 TYR A C 1
ATOM 1973 O O . TYR A 1 235 ? -8.141 -23.484 -5.426 1 94.75 235 TYR A O 1
ATOM 1981 N N . ARG A 1 236 ? -7.34 -25.391 -6.195 1 95 236 ARG A N 1
ATOM 1982 C CA . ARG A 1 236 ? -5.969 -24.953 -6.43 1 95 236 ARG A CA 1
ATOM 1983 C C . ARG A 1 236 ? -5.547 -25.203 -7.871 1 95 236 ARG A C 1
ATOM 1985 O O . ARG A 1 236 ? -5.453 -26.359 -8.297 1 95 236 ARG A O 1
ATOM 1992 N N . LEU A 1 237 ? -5.309 -24.125 -8.562 1 95.94 237 LEU A N 1
ATOM 1993 C CA . LEU A 1 237 ? -4.965 -24.203 -9.984 1 95.94 237 LEU A CA 1
ATOM 1994 C C . LEU A 1 237 ? -3.486 -23.906 -10.203 1 95.94 237 LEU A C 1
ATOM 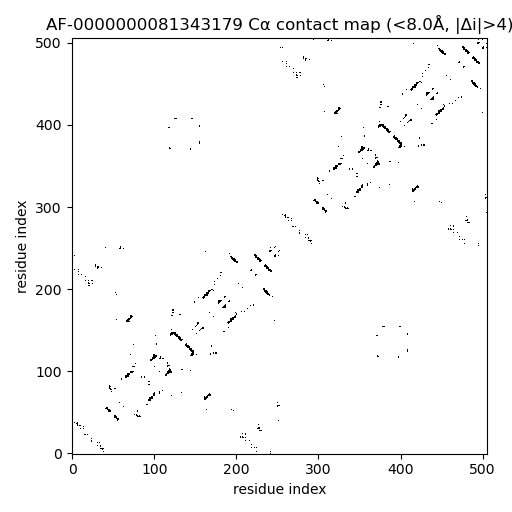1996 O O . LEU A 1 237 ? -2.895 -23.109 -9.477 1 95.94 237 LEU A O 1
ATOM 2000 N N . PHE A 1 238 ? -2.918 -24.547 -11.125 1 97.12 238 PHE A N 1
ATOM 2001 C CA . PHE A 1 238 ? -1.566 -24.266 -11.586 1 97.12 238 PHE A CA 1
ATOM 2002 C C . PHE A 1 238 ? -1.571 -23.844 -13.055 1 97.12 238 PHE A C 1
ATOM 2004 O O . PHE A 1 238 ? -1.883 -24.656 -13.93 1 97.12 238 PHE A O 1
ATOM 2011 N N . LEU A 1 239 ? -1.272 -22.562 -13.281 1 97.31 239 LEU A N 1
ATOM 2012 C CA . LEU A 1 239 ? -1.285 -22 -14.633 1 97.31 239 LEU A CA 1
ATOM 2013 C C . LEU A 1 239 ? 0.135 -21.812 -15.148 1 97.31 239 LEU A C 1
ATOM 2015 O O . LEU A 1 239 ? 1.016 -21.375 -14.406 1 97.31 239 LEU A O 1
ATOM 2019 N N . VAL A 1 240 ? 0.324 -22.078 -16.453 1 97.25 240 VAL A N 1
ATOM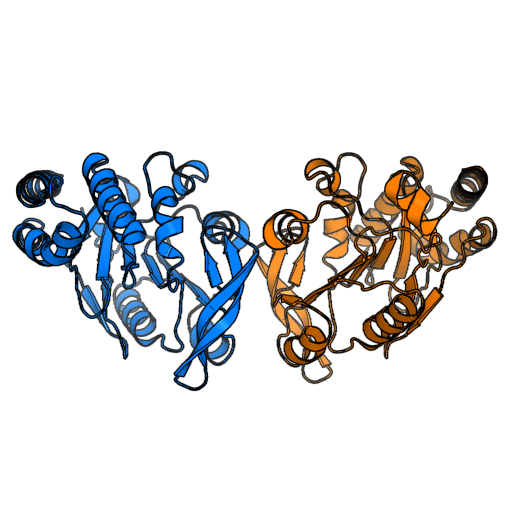 2020 C CA . VAL A 1 240 ? 1.613 -21.891 -17.109 1 97.25 240 VAL A CA 1
ATOM 2021 C C . VAL A 1 240 ? 1.432 -21.062 -18.375 1 97.25 240 VAL A C 1
ATOM 2023 O O . VAL A 1 240 ? 0.524 -21.312 -19.172 1 97.25 240 VAL A O 1
ATOM 2026 N N . ASN A 1 241 ? 2.289 -20.062 -18.531 1 97.38 241 ASN A N 1
ATOM 2027 C CA . ASN A 1 241 ? 2.232 -19.156 -19.672 1 97.38 241 ASN A CA 1
ATOM 2028 C C . ASN A 1 241 ? 2.918 -19.766 -20.906 1 97.38 241 ASN A C 1
ATOM 2030 O O . ASN A 1 241 ? 4.145 -19.891 -20.938 1 97.38 241 ASN A O 1
ATOM 2034 N N . PHE A 1 242 ? 2.182 -20.062 -21.969 1 96.06 242 PHE A N 1
ATOM 2035 C CA . PHE A 1 242 ? 2.697 -20.719 -23.172 1 96.06 242 PHE A CA 1
ATOM 2036 C C . PHE A 1 242 ? 2.875 -19.703 -24.297 1 96.06 242 PHE A C 1
ATOM 2038 O O . PHE A 1 242 ? 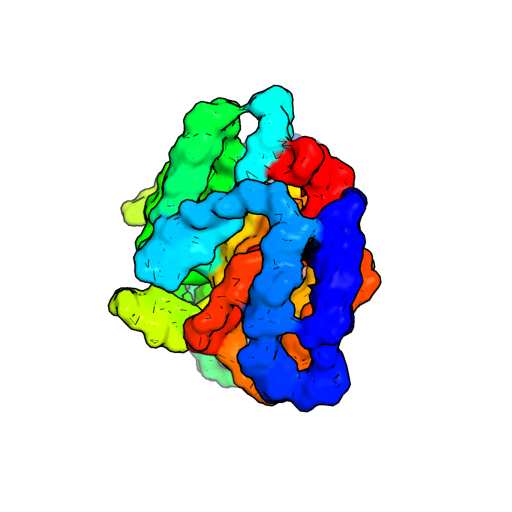3.314 -20.062 -25.391 1 96.06 242 PHE A O 1
ATOM 2045 N N . GLU A 1 243 ? 2.531 -18.531 -24.031 1 95.38 243 GLU A N 1
ATOM 2046 C CA . GLU A 1 243 ? 2.543 -17.531 -25.094 1 95.38 243 GLU A CA 1
ATOM 2047 C C . GLU A 1 243 ? 3.818 -16.703 -25.047 1 95.38 243 GLU A C 1
ATOM 2049 O O . GLU A 1 243 ? 4.414 -16.422 -26.094 1 95.38 243 GLU A O 1
ATOM 2054 N N . ASN A 1 244 ? 4.184 -16.234 -23.891 1 96 244 ASN A N 1
ATOM 2055 C CA . ASN A 1 244 ? 5.316 -15.32 -23.75 1 96 244 ASN A CA 1
ATOM 2056 C C . ASN A 1 244 ? 6.637 -16.016 -24.062 1 96 244 ASN A C 1
ATOM 2058 O O . ASN A 1 244 ? 6.945 -17.062 -23.484 1 96 244 ASN A O 1
ATOM 2062 N N . ASP A 1 245 ? 7.469 -15.445 -24.906 1 95.12 245 ASP A N 1
ATOM 2063 C CA . ASP A 1 245 ? 8.703 -16.062 -25.375 1 95.12 245 ASP A CA 1
ATOM 2064 C C . ASP A 1 245 ? 9.68 -16.297 -24.219 1 95.12 245 ASP A C 1
ATOM 2066 O O . ASP A 1 245 ? 10.375 -17.312 -24.172 1 95.12 245 ASP A O 1
ATOM 2070 N N . TYR A 1 246 ? 9.719 -15.359 -23.328 1 94.88 246 TYR A N 1
ATOM 2071 C CA . TYR A 1 246 ? 10.594 -15.5 -22.172 1 94.88 246 TYR A CA 1
ATOM 2072 C C . TYR A 1 246 ? 10.211 -16.719 -21.344 1 94.88 246 TYR A C 1
ATOM 2074 O O . TYR A 1 246 ? 11.07 -17.516 -20.969 1 94.88 246 TYR A O 1
ATOM 2082 N N . CYS A 1 247 ? 8.977 -16.875 -21.062 1 96 247 CYS A N 1
ATOM 2083 C CA . CYS A 1 247 ? 8.469 -17.984 -20.25 1 96 247 CYS A CA 1
ATOM 2084 C C . CYS A 1 247 ? 8.695 -19.312 -20.938 1 96 247 CYS A C 1
ATOM 2086 O O . CYS A 1 247 ? 9.164 -20.266 -20.312 1 96 247 CYS A O 1
ATOM 2088 N N . VAL A 1 248 ? 8.414 -19.344 -22.188 1 94.5 248 VAL A N 1
ATOM 2089 C CA . VAL A 1 248 ? 8.547 -20.578 -22.953 1 94.5 248 VAL A CA 1
ATOM 2090 C C . VAL A 1 248 ? 10.016 -21 -23.016 1 94.5 248 VAL A C 1
ATOM 2092 O O . VAL A 1 248 ? 10.344 -22.156 -22.766 1 94.5 248 VAL A O 1
ATOM 2095 N N . ARG A 1 249 ? 10.898 -20.094 -23.344 1 93.19 249 ARG A N 1
ATOM 2096 C CA . ARG A 1 249 ? 12.32 -20.406 -23.453 1 93.19 249 ARG A CA 1
ATOM 2097 C C . ARG A 1 249 ? 12.883 -20.875 -22.109 1 93.19 249 ARG A C 1
ATOM 2099 O O . ARG A 1 249 ? 13.688 -21.797 -22.062 1 93.19 249 ARG A O 1
ATOM 2106 N N . LYS A 1 250 ? 12.461 -20.297 -21.062 1 94.75 250 LYS A N 1
ATOM 2107 C CA . LYS A 1 250 ? 13.055 -20.547 -19.75 1 94.75 250 LYS A CA 1
ATOM 2108 C C . LYS A 1 250 ? 12.523 -21.844 -19.141 1 94.75 250 LYS A C 1
ATOM 2110 O O . LYS A 1 250 ? 13.266 -22.594 -18.5 1 94.75 250 LYS A O 1
ATOM 2115 N N . TYR A 1 251 ? 11.172 -22.172 -19.453 1 94.88 251 TYR A N 1
ATOM 2116 C CA . TYR A 1 251 ? 10.562 -23.219 -18.641 1 94.88 251 TYR A CA 1
ATOM 2117 C C . TYR A 1 251 ? 10.039 -24.344 -19.5 1 94.88 251 TYR A C 1
ATOM 2119 O O . TYR A 1 251 ? 9.82 -25.469 -19.016 1 94.88 251 TYR A O 1
ATOM 2127 N N . ILE A 1 252 ? 9.812 -24.125 -20.734 1 91.5 252 ILE A N 1
ATOM 2128 C CA . ILE A 1 252 ? 9.07 -25.094 -21.531 1 91.5 252 ILE A CA 1
ATOM 2129 C C . ILE A 1 252 ? 9.984 -25.688 -22.594 1 91.5 252 ILE A C 1
ATOM 2131 O O . ILE A 1 252 ? 9.984 -26.906 -22.812 1 91.5 252 ILE A O 1
ATOM 2135 N N . SER A 1 253 ? 10.758 -24.859 -23.359 1 84.81 253 SER A N 1
ATOM 2136 C CA . SER A 1 253 ? 11.594 -25.328 -24.469 1 84.81 253 SER A CA 1
ATOM 2137 C C . SER A 1 253 ? 12.969 -25.766 -23.969 1 84.81 253 SER A C 1
ATOM 2139 O O . SER A 1 253 ? 13.422 -25.312 -22.906 1 84.81 253 SER A O 1
ATOM 2141 N N . MET B 1 1 ? -8.68 37 1.07 1 75.44 1 MET B N 1
ATOM 2142 C CA . MET B 1 1 ? -8.914 37.625 2.371 1 75.44 1 MET B CA 1
ATOM 2143 C C . MET B 1 1 ? -7.863 38.688 2.672 1 75.44 1 MET B C 1
ATOM 2145 O O . MET B 1 1 ? -6.688 38.5 2.352 1 75.44 1 MET B O 1
ATOM 2149 N N . GLN B 1 2 ? -8.297 39.719 3.244 1 80.31 2 GLN B N 1
ATOM 2150 C CA . GLN B 1 2 ? -7.457 40.875 3.441 1 80.31 2 GLN B CA 1
ATOM 2151 C C . GLN B 1 2 ? -6.27 40.562 4.344 1 80.31 2 GLN B C 1
ATOM 2153 O O . GLN B 1 2 ? -5.133 40.906 4.031 1 80.31 2 GLN B O 1
ATOM 2158 N N . PHE B 1 3 ? -6.531 39.812 5.348 1 88 3 PHE B N 1
ATOM 2159 C CA . PHE B 1 3 ? -5.449 39.562 6.293 1 88 3 PHE B CA 1
ATOM 2160 C C . PHE B 1 3 ? -4.395 38.656 5.684 1 88 3 PHE B C 1
ATOM 2162 O O . PHE B 1 3 ? -3.207 38.781 5.98 1 88 3 PHE B O 1
ATOM 2169 N N . PHE B 1 4 ? -4.789 37.781 4.84 1 91.62 4 PHE B N 1
ATOM 2170 C CA . PHE B 1 4 ? -3.834 36.875 4.207 1 91.62 4 PHE B CA 1
ATOM 2171 C C . PHE B 1 4 ? -2.924 37.625 3.252 1 91.62 4 PHE B C 1
ATOM 2173 O O . PHE B 1 4 ? -1.725 37.344 3.176 1 91.62 4 PHE B O 1
ATOM 2180 N N . GLU B 1 5 ? -3.447 38.562 2.555 1 91.94 5 GLU B N 1
ATOM 2181 C CA . GLU B 1 5 ? -2.652 39.375 1.651 1 91.94 5 GLU B CA 1
ATOM 2182 C C . GLU B 1 5 ? -1.616 40.188 2.418 1 91.94 5 GLU B C 1
ATOM 2184 O O . GLU B 1 5 ? -0.479 40.344 1.966 1 91.94 5 GLU B O 1
ATOM 2189 N N . ILE B 1 6 ? -2.045 40.688 3.531 1 92.62 6 ILE B N 1
ATOM 2190 C CA . ILE B 1 6 ? -1.142 41.438 4.375 1 92.62 6 ILE B CA 1
ATOM 2191 C C . ILE B 1 6 ? -0.011 40.562 4.879 1 92.62 6 ILE B C 1
ATOM 2193 O O . ILE B 1 6 ? 1.155 40.969 4.867 1 92.62 6 ILE B O 1
ATOM 2197 N N . TRP B 1 7 ? -0.398 39.406 5.324 1 94.06 7 TRP B N 1
ATOM 2198 C CA . TRP B 1 7 ? 0.592 38.438 5.77 1 94.06 7 TRP B CA 1
ATOM 2199 C C . TRP B 1 7 ? 1.556 38.062 4.637 1 94.06 7 TRP B C 1
ATOM 2201 O O . TRP B 1 7 ? 2.77 38 4.848 1 94.06 7 TRP B O 1
ATOM 2211 N N . GLN B 1 8 ? 1.054 37.875 3.502 1 93.25 8 GLN B N 1
ATOM 2212 C CA . GLN B 1 8 ? 1.849 37.531 2.324 1 93.25 8 GLN B CA 1
ATOM 2213 C C . GLN B 1 8 ? 2.873 38.625 2.025 1 93.25 8 GLN B C 1
ATOM 2215 O O . GLN B 1 8 ? 4.039 38.344 1.75 1 93.25 8 GLN B O 1
ATOM 2220 N N . ASP B 1 9 ? 2.428 39.844 2.029 1 93.25 9 ASP B N 1
ATOM 2221 C CA . ASP B 1 9 ? 3.309 40.969 1.767 1 93.25 9 ASP B CA 1
ATOM 2222 C C . ASP B 1 9 ? 4.426 41.031 2.805 1 93.25 9 ASP B C 1
ATOM 2224 O O . ASP B 1 9 ? 5.582 41.312 2.461 1 93.25 9 ASP B O 1
ATOM 2228 N N . CYS B 1 10 ? 4.082 40.844 4.012 1 95.06 10 CYS B N 1
ATOM 2229 C CA . CYS B 1 10 ? 5.055 40.844 5.098 1 95.06 10 CYS B CA 1
ATOM 2230 C C . CYS B 1 10 ? 6.109 39.781 4.906 1 95.06 10 CYS B C 1
ATOM 2232 O O . CYS B 1 10 ? 7.309 40.062 4.992 1 95.06 10 CYS B O 1
ATOM 2234 N N . VAL B 1 11 ? 5.672 38.562 4.637 1 94.31 11 VAL B N 1
ATOM 2235 C CA . VAL B 1 11 ? 6.566 37.438 4.531 1 94.31 11 VAL B CA 1
ATOM 2236 C C . VAL B 1 11 ? 7.5 37.625 3.334 1 94.31 11 VAL B C 1
ATOM 2238 O O . VAL B 1 11 ? 8.68 37.281 3.402 1 94.31 11 VAL B O 1
ATOM 2241 N N . GLU B 1 12 ? 6.984 38.062 2.271 1 90.5 12 GLU B N 1
ATOM 2242 C CA . GLU B 1 12 ? 7.797 38.312 1.082 1 90.5 12 GLU B CA 1
ATOM 2243 C C . GLU B 1 12 ? 8.906 39.312 1.363 1 90.5 12 GLU B C 1
ATOM 2245 O O . GLU B 1 12 ? 10 39.219 0.809 1 90.5 12 GLU B O 1
ATOM 2250 N N . LYS B 1 13 ? 8.609 40.219 2.154 1 91.44 13 LYS B N 1
ATOM 2251 C CA . LYS B 1 13 ? 9.594 41.25 2.514 1 91.44 13 LYS B CA 1
ATOM 2252 C C . LYS B 1 13 ? 10.633 40.688 3.488 1 91.44 13 LYS B C 1
ATOM 2254 O O . LYS B 1 13 ? 11.812 41 3.398 1 91.44 13 LYS B O 1
ATOM 2259 N N . GLU B 1 14 ? 10.133 39.906 4.391 1 93.56 14 GLU B N 1
ATOM 2260 C CA . GLU B 1 14 ? 10.992 39.438 5.473 1 93.56 14 GLU B CA 1
ATOM 2261 C C . GLU B 1 14 ? 11.891 38.281 5.004 1 93.56 14 GLU B C 1
ATOM 2263 O O . GLU B 1 14 ? 13.016 38.156 5.477 1 93.56 14 GLU B O 1
ATOM 2268 N N . LEU B 1 15 ? 11.305 37.438 4.133 1 92.12 15 LEU B N 1
ATOM 2269 C CA . LEU B 1 15 ? 12.086 36.281 3.699 1 92.12 15 LEU B CA 1
ATOM 2270 C C . LEU B 1 15 ? 13.078 36.688 2.615 1 92.12 15 LEU B C 1
ATOM 2272 O O . LEU B 1 15 ? 12.703 37.281 1.6 1 92.12 15 LEU B O 1
ATOM 2276 N N . GLU B 1 16 ? 14.297 36.594 2.77 1 88.19 16 GLU B N 1
ATOM 2277 C CA . GLU B 1 16 ? 15.383 36.906 1.844 1 88.19 16 GLU B CA 1
ATOM 2278 C C . GLU B 1 16 ? 15.742 35.719 0.982 1 88.19 16 GLU B C 1
ATOM 2280 O O . GLU B 1 16 ? 16.688 34.969 1.29 1 88.19 16 GLU B O 1
ATOM 2285 N N . PHE B 1 17 ? 15.156 35.594 -0.16 1 91.56 17 PHE B N 1
ATOM 2286 C CA . PHE B 1 17 ? 15.336 34.406 -0.986 1 91.56 17 PHE B CA 1
ATOM 2287 C C . PHE B 1 17 ? 16.688 34.438 -1.705 1 91.56 17 PHE B C 1
ATOM 2289 O O . PHE B 1 17 ? 17.109 33.438 -2.295 1 91.56 17 PHE B O 1
ATOM 2296 N N . ASN B 1 18 ? 17.328 35.469 -1.626 1 91.88 18 ASN B N 1
ATOM 2297 C CA . ASN B 1 18 ? 18.672 35.562 -2.178 1 91.88 18 ASN B CA 1
ATOM 2298 C C . ASN B 1 18 ? 19.703 35 -1.215 1 91.88 18 ASN B C 1
ATOM 2300 O O . ASN B 1 18 ? 20.859 34.75 -1.599 1 91.88 18 ASN B O 1
ATOM 2304 N N . ASP B 1 19 ? 19.297 34.719 -0.002 1 92.62 19 ASP B N 1
ATOM 2305 C CA . ASP B 1 19 ? 20.203 34.125 0.969 1 92.62 19 ASP B CA 1
ATOM 2306 C C . ASP B 1 19 ? 20.703 32.75 0.476 1 92.62 19 ASP B C 1
ATOM 2308 O O . ASP B 1 19 ? 19.984 32.062 -0.241 1 92.62 19 ASP B O 1
ATOM 2312 N N . GLU B 1 20 ? 21.938 32.469 0.866 1 96 20 GLU B N 1
ATOM 2313 C CA . GLU B 1 20 ? 22.375 31.094 0.708 1 96 20 GLU B CA 1
ATOM 2314 C C . GLU B 1 20 ? 21.469 30.125 1.453 1 96 20 GLU B C 1
ATOM 2316 O O . GLU B 1 20 ? 20.891 30.484 2.486 1 96 20 GLU B O 1
ATOM 2321 N N . PRO B 1 21 ? 21.375 28.906 0.933 1 95.75 21 PRO B N 1
ATOM 2322 C CA . PRO B 1 21 ? 20.438 27.938 1.504 1 95.75 21 PRO B CA 1
ATOM 2323 C C . PRO B 1 21 ? 20.641 27.734 3.002 1 95.75 21 PRO B C 1
ATOM 2325 O O . PRO B 1 21 ? 19.672 27.609 3.752 1 95.75 21 PRO B O 1
ATOM 2328 N N . HIS B 1 22 ? 21.875 27.672 3.436 1 95.5 22 HIS B N 1
ATOM 2329 C CA . HIS B 1 22 ? 22.156 27.469 4.852 1 95.5 22 HIS B CA 1
ATOM 2330 C C . HIS B 1 22 ? 21.625 28.625 5.691 1 95.5 22 HIS B C 1
ATOM 2332 O O . HIS B 1 22 ? 21.016 28.391 6.742 1 95.5 22 HIS B O 1
ATOM 2338 N N . ARG B 1 23 ? 21.875 29.766 5.301 1 94.94 23 ARG B N 1
ATOM 2339 C CA . ARG B 1 23 ? 21.391 30.953 6.02 1 94.94 23 ARG B CA 1
ATOM 2340 C C . ARG B 1 23 ? 19.875 31.031 5.988 1 94.94 23 ARG B C 1
ATOM 2342 O O . ARG B 1 23 ? 19.234 31.406 6.98 1 94.94 23 ARG B O 1
ATOM 2349 N N . PHE B 1 24 ? 19.297 30.781 4.832 1 95.88 24 PHE B N 1
ATOM 2350 C CA . PHE B 1 24 ? 17.844 30.781 4.715 1 95.88 24 PHE B CA 1
ATOM 2351 C C . PHE B 1 24 ? 17.203 29.844 5.738 1 95.88 24 PHE B C 1
ATOM 2353 O O . PHE B 1 24 ? 16.281 30.219 6.453 1 95.88 24 PHE B O 1
ATOM 2360 N N . TRP B 1 25 ? 17.703 28.609 5.812 1 95.38 25 TRP B N 1
ATOM 2361 C CA . TRP B 1 25 ? 17.234 27.609 6.762 1 95.38 25 TRP B CA 1
ATOM 2362 C C . TRP B 1 25 ? 17.328 28.125 8.195 1 95.38 25 TRP B C 1
ATOM 2364 O O . TRP B 1 25 ? 16.359 28.047 8.961 1 95.38 25 TRP B O 1
ATOM 2374 N N . ASP B 1 26 ? 18.406 28.75 8.547 1 94.06 26 ASP B N 1
ATOM 2375 C CA . ASP B 1 26 ? 18.688 29.172 9.914 1 94.06 26 ASP B CA 1
ATOM 2376 C C . ASP B 1 26 ? 17.781 30.344 10.312 1 94.06 26 ASP B C 1
ATOM 2378 O O . ASP B 1 26 ? 17.406 30.469 11.484 1 94.06 26 ASP B O 1
ATOM 2382 N N . GLN B 1 27 ? 17.438 31.156 9.344 1 93.88 27 GLN B N 1
ATOM 2383 C CA . GLN B 1 27 ? 16.75 32.406 9.664 1 93.88 27 GLN B CA 1
ATOM 2384 C C . GLN B 1 27 ? 15.234 32.281 9.445 1 93.88 27 GLN B C 1
ATOM 2386 O O . GLN B 1 27 ? 14.469 33.125 9.852 1 93.88 27 GLN B O 1
ATOM 2391 N N . PHE B 1 28 ? 14.805 31.188 8.867 1 95 28 PHE B N 1
ATOM 2392 C CA . PHE B 1 28 ? 13.43 31.031 8.422 1 95 28 PHE B CA 1
ATOM 2393 C C . PHE B 1 28 ? 12.453 31.281 9.57 1 95 28 PHE B C 1
ATOM 2395 O O . PHE B 1 28 ? 11.531 32.094 9.453 1 95 28 PHE B O 1
ATOM 2402 N N . ARG B 1 29 ? 12.664 30.578 10.656 1 92.25 29 ARG B N 1
ATOM 2403 C CA . ARG B 1 29 ? 11.742 30.688 11.781 1 92.25 29 ARG B CA 1
ATOM 2404 C C . ARG B 1 29 ? 11.648 32.125 12.297 1 92.25 29 ARG B C 1
ATOM 2406 O O . ARG B 1 29 ? 10.555 32.625 12.547 1 92.25 29 ARG B O 1
ATOM 2413 N N . TYR B 1 30 ? 12.734 32.781 12.445 1 91.62 30 TYR B N 1
ATOM 2414 C CA . TYR B 1 30 ? 12.773 34.125 12.992 1 91.62 30 TYR B CA 1
ATOM 2415 C C . TYR B 1 30 ? 12.078 35.125 12.055 1 91.62 30 TYR B C 1
ATOM 2417 O O . TYR B 1 30 ? 11.32 35.969 12.508 1 91.62 30 TYR B O 1
ATOM 2425 N N . ARG B 1 31 ? 12.281 34.938 10.844 1 92.56 31 ARG B N 1
ATOM 2426 C CA . ARG B 1 31 ? 11.688 35.844 9.859 1 92.56 31 ARG B CA 1
ATOM 2427 C C . ARG B 1 31 ? 10.188 35.625 9.75 1 92.56 31 ARG B C 1
ATOM 2429 O O . ARG B 1 31 ? 9.422 36.594 9.648 1 92.56 31 ARG B O 1
ATOM 2436 N N . MET B 1 32 ? 9.789 34.406 9.812 1 92.25 32 MET B N 1
ATOM 2437 C CA . MET B 1 32 ? 8.367 34.094 9.734 1 92.25 32 MET B CA 1
ATOM 2438 C C . MET B 1 32 ? 7.633 34.594 10.969 1 92.25 32 MET B C 1
ATOM 2440 O O . MET B 1 32 ? 6.48 35.031 10.875 1 92.25 32 MET B O 1
ATOM 2444 N N . GLU B 1 33 ? 8.227 34.531 12.102 1 90.69 33 GLU B N 1
ATOM 2445 C CA . GLU B 1 33 ? 7.625 34.938 13.367 1 90.69 33 GLU B CA 1
ATOM 2446 C C . GLU B 1 33 ? 7.234 36.406 13.344 1 90.69 33 GLU B C 1
ATOM 2448 O O . GLU B 1 33 ? 6.262 36.812 13.992 1 90.69 33 GLU B O 1
ATOM 2453 N N . ARG B 1 34 ? 7.898 37.188 12.586 1 91.88 34 ARG B N 1
ATOM 2454 C CA . ARG B 1 34 ? 7.645 38.625 12.508 1 91.88 34 ARG B CA 1
ATOM 2455 C C . ARG B 1 34 ? 6.297 38.906 11.859 1 91.88 34 ARG B C 1
ATOM 2457 O O . ARG B 1 34 ? 5.703 39.938 12.086 1 91.88 34 ARG B O 1
ATOM 2464 N N . CYS B 1 35 ? 5.875 37.969 11.047 1 92.94 35 CYS B N 1
ATOM 2465 C CA . CYS B 1 35 ? 4.66 38.219 10.281 1 92.94 35 CYS B CA 1
ATOM 2466 C C . CYS B 1 35 ? 3.49 37.406 10.836 1 92.94 35 CYS B C 1
ATOM 2468 O O . CYS B 1 35 ? 2.354 37.594 10.391 1 92.94 35 CYS B O 1
ATOM 2470 N N . GLU B 1 36 ? 3.654 36.531 11.797 1 87.75 36 GLU B N 1
ATOM 2471 C CA . GLU B 1 36 ? 2.645 35.562 12.227 1 87.75 36 GLU B CA 1
ATOM 2472 C C . GLU B 1 36 ? 1.45 36.281 12.867 1 87.75 36 GLU B C 1
ATOM 2474 O O . GLU B 1 36 ? 0.309 35.844 12.703 1 87.75 36 GLU B O 1
ATOM 2479 N N . THR B 1 37 ? 1.646 37.344 13.57 1 83.94 37 THR B N 1
ATOM 2480 C CA . THR B 1 37 ? 0.596 38 14.336 1 83.94 37 THR B CA 1
ATOM 2481 C C . THR B 1 37 ? -0.328 38.812 13.422 1 83.94 37 THR B C 1
ATOM 2483 O O . THR B 1 37 ? -1.353 39.344 13.875 1 83.94 37 THR B O 1
ATOM 2486 N N . LEU B 1 38 ? -0.044 38.875 12.211 1 84.94 38 LEU B N 1
ATOM 2487 C CA . LEU B 1 38 ? -0.807 39.688 11.273 1 84.94 38 LEU B CA 1
ATOM 2488 C C . LEU B 1 38 ? -2.086 38.969 10.844 1 84.94 38 LEU B C 1
ATOM 2490 O O . LEU B 1 38 ? -2.975 39.594 10.25 1 84.94 38 LEU B O 1
ATOM 2494 N N . VAL B 1 39 ? -2.232 37.688 11.086 1 82.94 39 VAL B N 1
ATOM 2495 C CA . VAL B 1 39 ? -3.426 36.938 10.742 1 82.94 39 VAL B CA 1
ATOM 2496 C C . VAL B 1 39 ? -4.121 36.469 12.023 1 82.94 39 VAL B C 1
ATOM 2498 O O . VAL B 1 39 ? -3.545 35.719 12.812 1 82.94 39 VAL B O 1
ATOM 2501 N N . PRO B 1 40 ? -5.336 36.906 12.203 1 85.69 40 PRO B N 1
ATOM 2502 C CA . PRO B 1 40 ? -6.047 36.562 13.438 1 85.69 40 PRO B CA 1
ATOM 2503 C C . PRO B 1 40 ? -6.664 35.188 13.391 1 85.69 40 PRO B C 1
ATOM 2505 O O . PRO B 1 40 ? -7.891 35.031 13.461 1 85.69 40 PRO B O 1
ATOM 2508 N N . LEU B 1 41 ? -5.887 34.188 13.32 1 90.81 41 LEU B N 1
ATOM 2509 C CA . LEU B 1 41 ? -6.375 32.812 13.375 1 90.81 41 LEU B CA 1
ATOM 2510 C C . LEU B 1 41 ? -6.352 32.281 14.805 1 90.81 41 LEU B C 1
ATOM 2512 O O . LEU B 1 41 ? -5.41 32.531 15.555 1 90.81 41 LEU B O 1
ATOM 2516 N N . LYS B 1 42 ? -7.434 31.719 15.219 1 93.31 42 LYS B N 1
ATOM 2517 C CA . LYS B 1 42 ? -7.43 31 16.5 1 93.31 42 LYS B CA 1
ATOM 2518 C C . LYS B 1 42 ? -6.824 29.609 16.344 1 93.31 42 LYS B C 1
ATOM 2520 O O . LYS B 1 42 ? -7.539 28.641 16.047 1 93.31 42 LYS B O 1
ATOM 2525 N N . ILE B 1 43 ? -5.527 29.5 16.531 1 95.81 43 ILE B N 1
ATOM 2526 C CA . ILE B 1 43 ? -4.797 28.25 16.375 1 95.81 43 ILE B CA 1
ATOM 2527 C C . ILE B 1 43 ? -4.691 27.547 17.734 1 95.81 43 ILE B C 1
ATOM 2529 O O . ILE B 1 43 ? -4.207 28.125 18.703 1 95.81 43 ILE B O 1
ATOM 2533 N N . GLU B 1 44 ? -5.191 26.375 17.781 1 97.25 44 GLU B N 1
ATOM 2534 C CA . GLU B 1 44 ? -5.129 25.562 19 1 97.25 44 GLU B CA 1
ATOM 2535 C C . GLU B 1 44 ? -3.926 24.625 18.969 1 97.25 44 GLU B C 1
ATOM 2537 O O . GLU B 1 44 ? -3.479 24.219 17.906 1 97.25 44 GLU B O 1
ATOM 2542 N N . ASP B 1 45 ? -3.449 24.344 20.203 1 97.25 45 ASP B N 1
ATOM 2543 C CA . ASP B 1 45 ? -2.281 23.484 20.359 1 97.25 45 ASP B CA 1
ATOM 2544 C C . ASP B 1 45 ? -2.67 22.125 20.969 1 97.25 45 ASP B C 1
ATOM 2546 O O . ASP B 1 45 ? -3.416 22.062 21.938 1 97.25 45 ASP B O 1
ATOM 2550 N N . PHE B 1 46 ? -2.229 21.094 20.359 1 98.06 46 PHE B N 1
ATOM 2551 C CA . PHE B 1 46 ? -2.424 19.734 20.844 1 98.06 46 PHE B CA 1
ATOM 2552 C C . PHE B 1 46 ? -1.087 19.031 21.047 1 98.06 46 PHE B C 1
ATOM 2554 O O . PHE B 1 46 ? -0.429 18.656 20.078 1 98.06 46 PHE B O 1
ATOM 2561 N N . GLU B 1 47 ? -0.767 18.797 22.281 1 96 47 GLU B N 1
ATOM 2562 C CA . GLU B 1 47 ? 0.562 18.312 22.625 1 96 47 GLU B CA 1
ATOM 2563 C C . GLU B 1 47 ? 0.547 16.797 22.844 1 96 47 GLU B C 1
ATOM 2565 O O . GLU B 1 47 ? -0.402 16.25 23.422 1 96 47 GLU B O 1
ATOM 2570 N N . ASN B 1 48 ? 1.522 16.141 22.312 1 95.44 48 ASN B N 1
ATOM 2571 C CA . ASN B 1 48 ? 1.888 14.812 22.781 1 95.44 48 ASN B CA 1
ATOM 2572 C C . ASN B 1 48 ? 3.244 14.812 23.484 1 95.44 48 ASN B C 1
ATOM 2574 O O . ASN B 1 48 ? 3.701 15.859 23.953 1 95.44 48 ASN B O 1
ATOM 2578 N N . SER B 1 49 ? 3.92 13.68 23.703 1 91.62 49 SER B N 1
ATOM 2579 C CA . SER B 1 49 ? 5.117 13.609 24.531 1 91.62 49 SER B CA 1
ATOM 2580 C C . SER B 1 49 ? 6.289 14.328 23.875 1 91.62 49 SER B C 1
ATOM 2582 O O . SER B 1 49 ? 7.191 14.812 24.562 1 91.62 49 SER B O 1
ATOM 2584 N N . ASP B 1 50 ? 6.219 14.383 22.5 1 85.75 50 ASP B N 1
ATOM 2585 C CA . ASP B 1 50 ? 7.445 14.875 21.875 1 85.75 50 ASP B CA 1
ATOM 2586 C C . ASP B 1 50 ? 7.16 16.062 20.969 1 85.75 50 ASP B C 1
ATOM 2588 O O . ASP B 1 50 ? 8.086 16.719 20.484 1 85.75 50 ASP B O 1
ATOM 2592 N N . GLU B 1 51 ? 5.895 16.344 20.703 1 89.38 51 GLU B N 1
ATOM 2593 C CA . GLU B 1 51 ? 5.637 17.469 19.812 1 89.38 51 GLU B CA 1
ATOM 2594 C C . GLU B 1 51 ? 4.281 18.094 20.078 1 89.38 51 GLU B C 1
ATOM 2596 O O . GLU B 1 51 ? 3.5 17.578 20.891 1 89.38 51 GLU B O 1
ATOM 2601 N N . THR B 1 52 ? 4.145 19.312 19.531 1 94.5 52 THR B N 1
ATOM 2602 C CA . THR B 1 52 ? 2.863 20.016 19.531 1 94.5 52 THR B CA 1
ATOM 2603 C C . THR B 1 52 ? 2.283 20.094 18.125 1 94.5 52 THR B C 1
ATOM 2605 O O . THR B 1 52 ? 2.945 20.562 17.203 1 94.5 52 THR B O 1
ATOM 2608 N N . LYS B 1 53 ? 1.082 19.562 17.984 1 96.56 53 LYS B N 1
ATOM 2609 C CA . LYS B 1 53 ? 0.321 19.719 16.75 1 96.56 53 LYS B CA 1
ATOM 2610 C C . LYS B 1 53 ? -0.627 20.906 16.828 1 96.56 53 LYS B C 1
ATOM 2612 O O . LYS B 1 53 ? -1.144 21.219 17.906 1 96.56 53 LYS B O 1
ATOM 2617 N N . HIS B 1 54 ? -0.814 21.547 15.664 1 97.75 54 HIS B N 1
ATOM 2618 C CA . HIS B 1 54 ? -1.665 22.734 15.617 1 97.75 54 HIS B CA 1
ATOM 2619 C C . HIS B 1 54 ? -2.887 22.5 14.734 1 97.75 54 HIS B C 1
ATOM 2621 O O . HIS B 1 54 ? -2.824 21.734 13.766 1 97.75 54 HIS B O 1
ATOM 2627 N N . ALA B 1 55 ? -4.004 23.125 15.141 1 98.31 55 ALA B N 1
ATOM 2628 C CA . ALA B 1 55 ? -5.219 23.047 14.328 1 98.31 55 ALA B CA 1
ATOM 2629 C C . ALA B 1 55 ? -6.117 24.25 14.555 1 98.31 55 ALA B C 1
ATOM 2631 O O . ALA B 1 55 ? -6.133 24.828 15.648 1 98.31 55 ALA B O 1
ATOM 2632 N N . ILE B 1 56 ? -6.699 24.703 13.523 1 97 56 ILE B N 1
ATOM 2633 C CA . ILE B 1 56 ? -7.852 25.594 13.609 1 97 56 ILE B CA 1
ATOM 2634 C C . ILE B 1 56 ? -9.141 24.781 13.586 1 97 56 ILE B C 1
ATOM 2636 O O . ILE B 1 56 ? -9.336 23.953 12.695 1 97 56 ILE B O 1
ATOM 2640 N N . LEU B 1 57 ? -9.969 24.969 14.602 1 96.62 57 LEU B N 1
ATOM 2641 C CA . LEU B 1 57 ? -11.219 24.219 14.703 1 96.62 57 LEU B CA 1
ATOM 2642 C C . LEU B 1 57 ? -12.305 24.844 13.836 1 96.62 57 LEU B C 1
ATOM 2644 O O . LEU B 1 57 ? -12.234 26.031 13.508 1 96.62 57 LEU B O 1
ATOM 2648 N N . PRO B 1 58 ? -13.289 23.984 13.445 1 95.56 58 PRO B N 1
ATOM 2649 C CA . PRO B 1 58 ? -14.359 24.531 12.609 1 95.56 58 PRO B CA 1
ATOM 2650 C C . PRO B 1 58 ? -15.117 25.672 13.281 1 95.56 58 PRO B C 1
ATOM 2652 O O . PRO B 1 58 ? -15.383 25.625 14.484 1 95.56 58 PRO B O 1
ATOM 2655 N N . LYS B 1 59 ? -15.438 26.672 12.516 1 89.19 59 LYS B N 1
ATOM 2656 C CA . LYS B 1 59 ? -16.109 27.859 13.047 1 89.19 59 LYS B CA 1
ATOM 2657 C C . LYS B 1 59 ? -17.625 27.672 13.07 1 89.19 59 LYS B C 1
ATOM 2659 O O . LYS B 1 59 ? -18.297 28.141 13.992 1 89.19 59 LYS B O 1
ATOM 2664 N N . ASN B 1 60 ? -18.062 27.047 11.961 1 78.12 60 ASN B N 1
ATOM 2665 C CA . ASN B 1 60 ? -19.516 26.859 11.875 1 78.12 60 ASN B CA 1
ATOM 2666 C C . ASN B 1 60 ? -19.953 25.547 12.523 1 78.12 60 ASN B C 1
ATOM 2668 O O . ASN B 1 60 ? -19.609 24.469 12.023 1 78.12 60 ASN B O 1
ATOM 2672 N N . GLN B 1 61 ? -20.672 25.672 13.531 1 73.81 61 GLN B N 1
ATOM 2673 C CA . GLN B 1 61 ? -21.156 24.516 14.258 1 73.81 61 GLN B CA 1
ATOM 2674 C C . GLN B 1 61 ? -22.141 23.703 13.406 1 73.81 61 GLN B C 1
ATOM 2676 O O . GLN B 1 61 ? -22.281 22.5 13.609 1 73.81 61 GLN B O 1
ATOM 2681 N N . ASN B 1 62 ? -22.641 24.422 12.391 1 77.38 62 ASN B N 1
ATOM 2682 C CA . ASN B 1 62 ? -23.672 23.75 11.609 1 77.38 62 ASN B CA 1
ATOM 2683 C C . ASN B 1 62 ? -23.078 23.047 10.398 1 77.38 62 ASN B C 1
ATOM 2685 O O . ASN B 1 62 ? -23.797 22.359 9.664 1 77.38 62 ASN B O 1
ATOM 2689 N N . ASP B 1 63 ? -21.844 23.172 10.305 1 82.94 63 ASP B N 1
ATOM 2690 C CA . ASP B 1 63 ? -21.188 22.469 9.203 1 82.94 63 ASP B CA 1
ATOM 2691 C C . ASP B 1 63 ? -21.219 20.969 9.422 1 82.94 63 ASP B C 1
ATOM 2693 O O . ASP B 1 63 ? -20.75 20.469 10.453 1 82.94 63 ASP B O 1
ATOM 2697 N N . VAL B 1 64 ? -21.812 20.203 8.445 1 83.31 64 VAL B N 1
ATOM 2698 C CA . VAL B 1 64 ? -22.047 18.781 8.625 1 83.31 64 VAL B CA 1
ATOM 2699 C C . VAL B 1 64 ? -21.016 17.984 7.812 1 83.31 64 VAL B C 1
ATOM 2701 O O . VAL B 1 64 ? -21.078 16.75 7.754 1 83.31 64 VAL B O 1
ATOM 2704 N N . SER B 1 65 ? -20.062 18.719 7.32 1 90.5 65 SER B N 1
ATOM 2705 C CA . SER B 1 65 ? -19.062 18.031 6.535 1 90.5 65 SER B CA 1
ATOM 2706 C C . SER B 1 65 ? -18.188 17.125 7.418 1 90.5 65 SER B C 1
ATOM 2708 O O . SER B 1 65 ? -18.125 17.328 8.633 1 90.5 65 SER B O 1
ATOM 2710 N N . GLU B 1 66 ? -17.625 16.109 6.844 1 93.88 66 GLU B N 1
ATOM 2711 C CA . GLU B 1 66 ? -16.734 15.211 7.57 1 93.88 66 GLU B CA 1
ATOM 2712 C C . GLU B 1 66 ? -15.484 15.93 8.055 1 93.88 66 GLU B C 1
ATOM 2714 O O . GLU B 1 66 ? -15.078 16.938 7.469 1 93.88 66 GLU B O 1
ATOM 2719 N N . ASN B 1 67 ? -14.992 15.5 9.148 1 97.12 67 ASN B N 1
ATOM 2720 C CA . ASN B 1 67 ? -13.727 15.969 9.711 1 97.12 67 ASN B CA 1
ATOM 2721 C C . ASN B 1 67 ? -12.648 14.891 9.641 1 97.12 67 ASN B C 1
ATOM 2723 O O . ASN B 1 67 ? -12.555 14.055 10.539 1 97.12 67 ASN B O 1
ATOM 2727 N N . ILE B 1 68 ? -11.891 14.992 8.562 1 98.62 68 ILE B N 1
ATOM 2728 C CA . ILE B 1 68 ? -10.938 13.93 8.273 1 98.62 68 ILE B CA 1
ATOM 2729 C C . ILE B 1 68 ? -9.562 14.312 8.797 1 98.62 68 ILE B C 1
ATOM 2731 O O . ILE B 1 68 ? -9.055 15.398 8.492 1 98.62 68 ILE B O 1
ATOM 2735 N N . VAL B 1 69 ? -8.961 13.438 9.594 1 98.88 69 VAL B N 1
ATOM 2736 C CA . VAL B 1 69 ? -7.602 13.602 10.102 1 98.88 69 VAL B CA 1
ATOM 2737 C C . VAL B 1 69 ? -6.73 12.43 9.633 1 98.88 69 VAL B C 1
ATOM 2739 O O . VAL B 1 69 ? -7.074 11.266 9.852 1 98.88 69 VAL B O 1
ATOM 2742 N N . VAL B 1 70 ? -5.68 12.695 8.953 1 98.88 70 VAL B N 1
ATOM 2743 C CA . VAL B 1 70 ? -4.719 11.695 8.516 1 98.88 70 VAL B CA 1
ATOM 2744 C C . VAL B 1 70 ? -3.379 11.922 9.211 1 98.88 70 VAL B C 1
ATOM 2746 O O . VAL B 1 70 ? -2.781 12.992 9.086 1 98.88 70 VAL B O 1
ATOM 2749 N N . THR B 1 71 ? -2.938 10.953 9.961 1 98.69 71 THR B N 1
ATOM 2750 C CA . THR B 1 71 ? -1.658 11.008 10.656 1 98.69 71 THR B CA 1
ATOM 2751 C C . THR B 1 71 ? -0.635 10.102 9.992 1 98.69 71 THR B C 1
ATOM 2753 O O . THR B 1 71 ? -0.829 8.883 9.922 1 98.69 71 THR B O 1
ATOM 2756 N N . ILE B 1 72 ? 0.398 10.656 9.5 1 98.06 72 ILE B N 1
ATOM 2757 C CA . ILE B 1 72 ? 1.528 9.93 8.938 1 98.06 72 ILE B CA 1
ATOM 2758 C C . ILE B 1 72 ? 2.707 9.977 9.906 1 98.06 72 ILE B C 1
ATOM 2760 O O . ILE B 1 72 ? 3.215 11.055 10.227 1 98.06 72 ILE B O 1
ATOM 2764 N N . GLY B 1 73 ? 3.189 8.82 10.289 1 97.19 73 GLY B N 1
ATOM 2765 C CA . GLY B 1 73 ? 4.137 8.766 11.391 1 97.19 73 GLY B CA 1
ATOM 2766 C C . GLY B 1 73 ? 3.477 8.922 12.75 1 97.19 73 GLY B C 1
ATOM 2767 O O . GLY B 1 73 ? 3.492 10.008 13.336 1 97.19 73 GLY B O 1
ATOM 2768 N N . ILE B 1 74 ? 2.898 7.832 13.266 1 97.44 74 ILE B N 1
ATOM 2769 C CA . ILE B 1 74 ? 2.184 7.84 14.539 1 97.44 74 ILE B CA 1
ATOM 2770 C C . ILE B 1 74 ? 3.18 7.945 15.695 1 97.44 74 ILE B C 1
ATOM 2772 O O . ILE B 1 74 ? 2.939 8.664 16.672 1 97.44 74 ILE B O 1
ATOM 2776 N N . GLY B 1 75 ? 4.227 7.199 15.656 1 96.06 75 GLY B N 1
ATOM 2777 C CA . GLY B 1 75 ? 5.328 7.336 16.594 1 96.06 75 GLY B CA 1
ATOM 2778 C C . GLY B 1 75 ? 4.984 6.84 17.984 1 96.06 75 GLY B C 1
ATOM 2779 O O . GLY B 1 75 ? 5.461 7.387 18.984 1 96.06 75 GLY B O 1
ATOM 2780 N N . GLN B 1 76 ? 4.004 5.945 18.062 1 96.56 76 GLN B N 1
ATOM 2781 C CA . GLN B 1 76 ? 3.625 5.246 19.297 1 96.56 76 GLN B CA 1
ATOM 2782 C C . GLN B 1 76 ? 3.004 6.207 20.297 1 96.56 76 GLN B C 1
ATOM 2784 O O . GLN B 1 76 ? 3.053 5.965 21.516 1 96.56 76 GLN B O 1
ATOM 2789 N N . ASP B 1 77 ? 2.57 7.301 19.906 1 97.19 77 ASP B N 1
ATOM 2790 C CA . ASP B 1 77 ? 1.971 8.32 20.75 1 97.19 77 ASP B CA 1
ATOM 2791 C C . ASP B 1 77 ? 0.84 9.047 20.031 1 97.19 77 ASP B C 1
ATOM 2793 O O . ASP B 1 77 ? 1.079 9.766 19.062 1 97.19 77 ASP B O 1
ATOM 2797 N N . ILE B 1 78 ? -0.407 8.844 20.594 1 98.12 78 ILE B N 1
ATOM 2798 C CA . ILE B 1 78 ? -1.536 9.477 19.922 1 98.12 78 ILE B CA 1
ATOM 2799 C C . ILE B 1 78 ? -2.203 10.484 20.844 1 98.12 78 ILE B C 1
ATOM 2801 O O . ILE B 1 78 ? -3.406 10.734 20.75 1 98.12 78 ILE B O 1
ATOM 2805 N N . ALA B 1 79 ? -1.469 11.023 21.797 1 98.38 79 ALA B N 1
ATOM 2806 C CA . ALA B 1 79 ? -2.043 11.945 22.781 1 98.38 79 ALA B CA 1
ATOM 2807 C C . ALA B 1 79 ? -2.611 13.18 22.094 1 98.38 79 ALA B C 1
ATOM 2809 O O . ALA B 1 79 ? -3.674 13.68 22.469 1 98.38 79 ALA B O 1
ATOM 2810 N N . ALA B 1 80 ? -1.933 13.703 21.125 1 98.38 80 ALA B N 1
ATOM 2811 C CA . ALA B 1 80 ? -2.416 14.875 20.391 1 98.38 80 ALA B CA 1
ATOM 2812 C C . ALA B 1 80 ? -3.73 14.57 19.688 1 98.38 80 ALA B C 1
ATOM 2814 O O . ALA B 1 80 ? -4.66 15.383 19.703 1 98.38 80 ALA B O 1
ATOM 2815 N N . GLU B 1 81 ? -3.801 13.422 19.016 1 98.62 81 GLU B N 1
ATOM 2816 C CA . GLU B 1 81 ? -5.023 13.008 18.344 1 98.62 81 GLU B CA 1
ATOM 2817 C C . GLU B 1 81 ? -6.188 12.891 19.312 1 98.62 81 GLU B C 1
ATOM 2819 O O . GLU B 1 81 ? -7.309 13.305 19 1 98.62 81 GLU B O 1
ATOM 2824 N N . LEU B 1 82 ? -5.891 12.352 20.469 1 98.62 82 LEU B N 1
ATOM 2825 C CA . LEU B 1 82 ? -6.926 12.156 21.484 1 98.62 82 LEU B CA 1
ATOM 2826 C C . LEU B 1 82 ? -7.449 13.5 21.984 1 98.62 82 LEU B C 1
ATOM 2828 O O . LEU B 1 82 ? -8.656 13.688 22.125 1 98.62 82 LEU B O 1
ATOM 2832 N N . LYS B 1 83 ? -6.566 14.398 22.281 1 98.62 83 LYS B N 1
ATOM 2833 C CA . LYS B 1 83 ? -6.969 15.727 22.719 1 98.62 83 LYS B CA 1
ATOM 2834 C C . LYS B 1 83 ? -7.793 16.438 21.656 1 98.62 83 LYS B C 1
ATOM 2836 O O . LYS B 1 83 ? -8.805 17.062 21.953 1 98.62 83 LYS B O 1
ATOM 2841 N N . PHE B 1 84 ? -7.367 16.328 20.438 1 98.62 84 PHE B N 1
ATOM 2842 C CA . PHE B 1 84 ? -8.094 16.922 19.328 1 98.62 84 PHE B CA 1
ATOM 2843 C C . PHE B 1 84 ? -9.492 16.328 19.219 1 98.62 84 PHE B C 1
ATOM 2845 O O . PHE B 1 84 ? -10.477 17.062 19.078 1 98.62 84 PHE B O 1
ATOM 2852 N N . LYS B 1 85 ? -9.578 15.016 19.219 1 98.44 85 LYS B N 1
ATOM 2853 C CA . LYS B 1 85 ? -10.852 14.32 19.156 1 98.44 85 LYS B CA 1
ATOM 2854 C C . LYS B 1 85 ? -11.797 14.812 20.25 1 98.44 85 LYS B C 1
ATOM 2856 O O . LYS B 1 85 ? -12.977 15.07 19.984 1 98.44 85 LYS B O 1
ATOM 2861 N N . GLU B 1 86 ? -11.281 14.938 21.422 1 98.12 86 GLU B N 1
ATOM 2862 C CA . GLU B 1 86 ? -12.086 15.391 22.562 1 98.12 86 GLU B CA 1
ATOM 2863 C C . GLU B 1 86 ? -12.648 16.781 22.312 1 98.12 86 GLU B C 1
ATOM 2865 O O . GLU B 1 86 ? -13.844 17.016 22.5 1 98.12 86 GLU B O 1
ATOM 2870 N N . GLN B 1 87 ? -11.844 17.656 21.922 1 97.25 87 GLN B N 1
ATOM 2871 C CA . GLN B 1 87 ? -12.289 19.016 21.688 1 97.25 87 GLN B CA 1
ATOM 2872 C C . GLN B 1 87 ? -13.312 19.078 20.547 1 97.25 87 GLN B C 1
ATOM 2874 O O . GLN B 1 87 ? -14.289 19.828 20.625 1 97.25 87 GLN B O 1
ATOM 2879 N N . MET B 1 88 ? -13.055 18.344 19.484 1 97.25 88 MET B N 1
ATOM 2880 C CA . MET B 1 88 ? -14 18.297 18.375 1 97.25 88 MET B CA 1
ATOM 2881 C C . MET B 1 88 ? -15.352 17.75 18.828 1 97.25 88 MET B C 1
ATOM 2883 O O . MET B 1 88 ? -16.391 18.281 18.438 1 97.25 88 MET B O 1
ATOM 2887 N N . ASN B 1 89 ? -15.305 16.688 19.641 1 96.06 89 ASN B N 1
ATOM 2888 C CA . ASN B 1 89 ? -16.531 16.109 20.156 1 96.06 89 ASN B CA 1
ATOM 2889 C C . ASN B 1 89 ? -17.328 17.109 20.984 1 96.06 89 ASN B C 1
ATOM 2891 O O . ASN B 1 89 ? -18.562 17.125 20.953 1 96.06 89 ASN B O 1
ATOM 2895 N N . GLU B 1 90 ? -16.656 17.953 21.734 1 95 90 GLU B N 1
ATOM 2896 C CA . GLU B 1 90 ? -17.312 19.016 22.516 1 95 90 GLU B CA 1
ATOM 2897 C C . GLU B 1 90 ? -18.047 20 21.609 1 95 90 GLU B C 1
ATOM 2899 O O . GLU B 1 90 ? -19.031 20.609 22.031 1 95 90 GLU B O 1
ATOM 2904 N N . LEU B 1 91 ? -17.547 20.141 20.422 1 94 91 LEU B N 1
ATOM 2905 C CA . LEU B 1 91 ? -18.172 21.031 19.453 1 94 91 LEU B CA 1
ATOM 2906 C C . LEU B 1 91 ? -19.25 20.312 18.672 1 94 91 LEU B C 1
ATOM 2908 O O . LEU B 1 91 ? -19.781 20.859 17.703 1 94 91 LEU B O 1
ATOM 2912 N N . GLY B 1 92 ? -19.516 19.078 18.984 1 93.38 92 GLY B N 1
ATOM 2913 C CA . GLY B 1 92 ? -20.5 18.281 18.281 1 93.38 92 GLY B CA 1
ATOM 2914 C C . GLY B 1 92 ? -20 17.719 16.969 1 93.38 92 GLY B C 1
ATOM 2915 O O . GLY B 1 92 ? -20.797 17.438 16.062 1 93.38 92 GLY B O 1
ATOM 2916 N N . LYS B 1 93 ? -18.672 17.656 16.812 1 95.62 93 LYS B N 1
ATOM 2917 C CA . LYS B 1 93 ? -18.047 17.109 15.617 1 95.62 93 LYS B CA 1
ATOM 2918 C C . LYS B 1 93 ? -17.375 15.773 15.914 1 95.62 93 LYS B C 1
ATOM 2920 O O . LYS B 1 93 ? -16.859 15.555 17.016 1 95.62 93 LYS B O 1
ATOM 2925 N N . TRP B 1 94 ? -17.406 14.867 14.961 1 95.62 94 TRP B N 1
ATOM 2926 C CA . TRP B 1 94 ? -16.828 13.531 15.109 1 95.62 94 TRP B CA 1
ATOM 2927 C C . TRP B 1 94 ? -15.789 13.266 14.023 1 95.62 94 TRP B C 1
ATOM 2929 O O . TRP B 1 94 ? -16.125 12.781 12.945 1 95.62 94 TRP B O 1
ATOM 2939 N N . PRO B 1 95 ? -14.578 13.508 14.352 1 98.06 95 PRO B N 1
ATOM 2940 C CA . PRO B 1 95 ? -13.531 13.336 13.344 1 98.06 95 PRO B CA 1
ATOM 2941 C C . PRO B 1 95 ? -13.305 11.867 12.977 1 98.06 95 PRO B C 1
ATOM 2943 O O . PRO B 1 95 ? -13.484 10.984 13.82 1 98.06 95 PRO B O 1
ATOM 2946 N N . VAL B 1 96 ? -13 11.617 11.781 1 98.31 96 VAL B N 1
ATOM 2947 C CA . VAL B 1 96 ? -12.57 10.328 11.266 1 98.31 96 VAL B CA 1
ATOM 2948 C C . VAL B 1 96 ? -11.055 10.305 11.133 1 98.31 96 VAL B C 1
ATOM 2950 O O . VAL B 1 96 ? -10.469 11.156 10.461 1 98.31 96 VAL B O 1
ATOM 2953 N N . PHE B 1 97 ? -10.445 9.297 11.797 1 98.81 97 PHE B N 1
ATOM 2954 C CA . PHE B 1 97 ? -8.992 9.266 11.867 1 98.81 97 PHE B CA 1
ATOM 2955 C C . PHE B 1 97 ? -8.438 8.133 11.008 1 98.81 97 PHE B C 1
ATOM 2957 O O . PHE B 1 97 ? -8.953 7.008 11.055 1 98.81 97 PHE B O 1
ATOM 2964 N N . TYR B 1 98 ? -7.438 8.391 10.242 1 98.75 98 TYR B N 1
ATOM 2965 C CA . TYR B 1 98 ? -6.574 7.422 9.57 1 98.75 98 TYR B CA 1
ATOM 2966 C C . TYR B 1 98 ? -5.117 7.629 9.977 1 98.75 98 TYR B C 1
ATOM 2968 O O . TYR B 1 98 ? -4.652 8.766 10.086 1 98.75 98 TYR B O 1
ATOM 2976 N N . GLY B 1 99 ? -4.434 6.574 10.266 1 98.56 99 GLY B N 1
ATOM 2977 C CA . GLY B 1 99 ? -3.041 6.676 10.68 1 98.56 99 GLY B CA 1
ATOM 2978 C C . GLY B 1 99 ? -2.152 5.637 10.016 1 98.56 99 GLY B C 1
ATOM 2979 O O . GLY B 1 99 ? -2.549 4.48 9.867 1 98.56 99 GLY B O 1
ATOM 2980 N N . ALA B 1 100 ? -0.994 6.023 9.609 1 98.25 100 ALA B N 1
ATOM 2981 C CA . ALA B 1 100 ? -0.027 5.113 9 1 98.25 100 ALA B CA 1
ATOM 2982 C C . ALA B 1 100 ? 1.303 5.145 9.742 1 98.25 100 ALA B C 1
ATOM 2984 O O . ALA B 1 100 ? 1.785 6.215 10.117 1 98.25 100 ALA B O 1
ATOM 2985 N N . ASP B 1 101 ? 1.872 3.996 9.984 1 97.88 101 ASP B N 1
ATOM 2986 C CA . ASP B 1 101 ? 3.176 3.799 10.609 1 97.88 101 ASP B CA 1
ATOM 2987 C C . ASP B 1 101 ? 3.713 2.396 10.336 1 97.88 101 ASP B C 1
ATOM 2989 O O . ASP B 1 101 ? 2.977 1.413 10.438 1 97.88 101 ASP B O 1
ATOM 2993 N N . PRO B 1 102 ? 4.969 2.312 9.961 1 95.94 102 PRO B N 1
ATOM 2994 C CA . PRO B 1 102 ? 5.477 0.991 9.586 1 95.94 102 PRO B CA 1
ATOM 2995 C C . PRO B 1 102 ? 5.734 0.093 10.797 1 95.94 102 PRO B C 1
ATOM 2997 O O . PRO B 1 102 ? 5.914 -1.118 10.641 1 95.94 102 PRO B O 1
ATOM 3000 N N . ILE B 1 103 ? 5.902 0.643 12 1 95.38 103 ILE B N 1
ATOM 3001 C CA . ILE B 1 103 ? 6.051 -0.154 13.211 1 95.38 103 ILE B CA 1
ATOM 3002 C C . ILE B 1 103 ? 4.676 -0.516 13.766 1 95.38 103 ILE B C 1
ATOM 3004 O O . ILE B 1 103 ? 3.984 0.333 14.336 1 95.38 103 ILE B O 1
ATOM 3008 N N . VAL B 1 104 ? 4.297 -1.738 13.672 1 94 104 VAL B N 1
ATOM 3009 C CA . VAL B 1 104 ? 2.922 -2.17 13.891 1 94 104 VAL B CA 1
ATOM 3010 C C . VAL B 1 104 ? 2.566 -2.041 15.367 1 94 104 VAL B C 1
ATOM 3012 O O . VAL B 1 104 ? 1.672 -1.277 15.734 1 94 104 VAL B O 1
ATOM 3015 N N . GLU B 1 105 ? 3.27 -2.867 16.219 1 92 105 GLU B N 1
ATOM 3016 C CA . GLU B 1 105 ? 2.979 -2.723 17.641 1 92 105 GLU B CA 1
ATOM 3017 C C . GLU B 1 105 ? 3.924 -1.721 18.297 1 92 105 GLU B C 1
ATOM 3019 O O . GLU B 1 105 ? 5.125 -1.726 18.031 1 92 105 GLU B O 1
ATOM 3024 N N . PRO B 1 106 ? 3.379 -0.815 19.125 1 95.62 106 PRO B N 1
ATOM 3025 C CA . PRO B 1 106 ? 2.008 -0.78 19.641 1 95.62 106 PRO B CA 1
ATOM 3026 C C . PRO B 1 106 ? 1.085 0.102 18.797 1 95.62 106 PRO B C 1
ATOM 3028 O O . PRO B 1 106 ? -0.052 0.367 19.188 1 95.62 106 PRO B O 1
ATOM 3031 N N . ASN B 1 107 ? 1.543 0.623 17.656 1 97.25 107 ASN B N 1
ATOM 3032 C CA . ASN B 1 107 ? 0.801 1.634 16.906 1 97.25 107 ASN B CA 1
ATOM 3033 C C . ASN B 1 107 ? -0.572 1.122 16.484 1 97.25 107 ASN B C 1
ATOM 3035 O O . ASN B 1 107 ? -1.559 1.859 16.547 1 97.25 107 ASN B O 1
ATOM 3039 N N . SER B 1 108 ? -0.636 -0.12 16.047 1 95.62 108 SER B N 1
ATOM 3040 C CA . SER B 1 108 ? -1.915 -0.675 15.625 1 95.62 108 SER B CA 1
ATOM 3041 C C . SER B 1 108 ? -2.932 -0.673 16.766 1 95.62 108 SER B C 1
ATOM 3043 O O . SER B 1 108 ? -4.07 -0.238 16.578 1 95.62 108 SER B O 1
ATOM 3045 N N . GLN B 1 109 ? -2.551 -1.065 17.922 1 95.62 109 GLN B N 1
ATOM 3046 C CA . GLN B 1 109 ? -3.436 -1.165 19.078 1 95.62 109 GLN B CA 1
ATOM 3047 C C . GLN B 1 109 ? -3.926 0.213 19.516 1 95.62 109 GLN B C 1
ATOM 3049 O O . GLN B 1 109 ? -5.121 0.41 19.734 1 95.62 109 GLN B O 1
ATOM 3054 N N . ILE B 1 110 ? -3.006 1.136 19.625 1 97.5 110 ILE B N 1
ATOM 3055 C CA . ILE B 1 110 ? -3.379 2.428 20.188 1 97.5 110 ILE B CA 1
ATOM 3056 C C . ILE B 1 110 ? -4.188 3.223 19.172 1 97.5 110 ILE B C 1
ATOM 3058 O O . ILE B 1 110 ? -5.141 3.922 19.531 1 97.5 110 ILE B O 1
ATOM 3062 N N . PHE B 1 111 ? -3.84 3.107 17.891 1 98.06 111 PHE B N 1
ATOM 3063 C CA . PHE B 1 111 ? -4.523 3.926 16.906 1 98.06 111 PHE B CA 1
ATOM 3064 C C . PHE B 1 111 ? -5.906 3.367 16.594 1 98.06 111 PHE B C 1
ATOM 3066 O O . PHE B 1 111 ? -6.824 4.117 16.266 1 98.06 111 PHE B O 1
ATOM 3073 N N . SER B 1 112 ? -6.078 2.059 16.672 1 95.44 112 SER B N 1
ATOM 3074 C CA . SER B 1 112 ? -7.359 1.422 16.391 1 95.44 112 SER B CA 1
ATOM 3075 C C . SER B 1 112 ? -8.438 1.887 17.359 1 95.44 112 SER B C 1
ATOM 3077 O O . SER B 1 112 ? -9.633 1.691 17.125 1 95.44 112 SER B O 1
ATOM 3079 N N . LYS B 1 113 ? -8.016 2.527 18.438 1 96.25 113 LYS B N 1
ATOM 3080 C CA . LYS B 1 113 ? -8.961 3.074 19.406 1 96.25 113 LYS B CA 1
ATOM 3081 C C . LYS B 1 113 ? -9.688 4.289 18.844 1 96.25 113 LYS B C 1
ATOM 3083 O O . LYS B 1 113 ? -10.766 4.648 19.312 1 96.25 113 LYS B O 1
ATOM 3088 N N . ILE B 1 114 ? -9.078 4.914 17.859 1 98 114 ILE B N 1
ATOM 3089 C CA . ILE B 1 114 ? -9.688 6.172 17.438 1 98 114 ILE B CA 1
ATOM 3090 C C . ILE B 1 114 ? -9.961 6.129 15.938 1 98 114 ILE B C 1
ATOM 3092 O O . ILE B 1 114 ? -10.719 6.949 15.414 1 98 114 ILE B O 1
ATOM 3096 N N . GLY B 1 115 ? -9.359 5.199 15.203 1 97.69 115 GLY B N 1
ATOM 3097 C CA . GLY B 1 115 ? -9.484 5.199 13.75 1 97.69 115 GLY B CA 1
ATOM 3098 C C . GLY B 1 115 ? -8.883 3.965 13.102 1 97.69 115 GLY B C 1
ATOM 3099 O O . GLY B 1 115 ? -8.789 2.91 13.734 1 97.69 115 GLY B O 1
ATOM 3100 N N . VAL B 1 116 ? -8.562 4.07 11.828 1 97.5 116 VAL B N 1
ATOM 3101 C CA . VAL B 1 116 ? -8.039 2.959 11.047 1 97.5 116 VAL B CA 1
ATOM 3102 C C . VAL B 1 116 ? -6.523 3.078 10.93 1 97.5 116 VAL B C 1
ATOM 3104 O O . VAL B 1 116 ? -6.004 4.145 10.602 1 97.5 116 VAL B O 1
ATOM 3107 N N . TYR B 1 117 ? -5.844 1.954 11.211 1 97.75 117 TYR B N 1
ATOM 3108 C CA . TYR B 1 117 ? -4.387 1.894 11.188 1 97.75 117 TYR B CA 1
ATOM 3109 C C . TYR B 1 117 ? -3.887 1.246 9.906 1 97.75 117 TYR B C 1
ATOM 3111 O O . TYR B 1 117 ? -4.43 0.233 9.461 1 97.75 117 TYR B O 1
ATOM 3119 N N . PHE B 1 118 ? -2.859 1.798 9.273 1 97.62 118 PHE B N 1
ATOM 3120 C CA . PHE B 1 118 ? -2.197 1.288 8.086 1 97.62 118 PHE B CA 1
ATOM 3121 C C . PHE B 1 118 ? -0.729 0.99 8.367 1 97.62 118 PHE B C 1
ATOM 3123 O O . PHE B 1 118 ? 0.028 1.882 8.75 1 97.62 118 PHE B O 1
ATOM 3130 N N . PRO B 1 119 ? -0.228 -0.241 8.078 1 96.44 119 PRO B N 1
ATOM 3131 C CA . PRO B 1 119 ? 1.055 -0.721 8.594 1 96.44 119 PRO B CA 1
ATOM 3132 C C . PRO B 1 119 ? 2.213 -0.467 7.633 1 96.44 119 PRO B C 1
ATOM 3134 O O . PRO B 1 119 ? 3.018 -1.365 7.383 1 96.44 119 PRO B O 1
ATOM 3137 N N . PHE B 1 120 ? 2.387 0.691 7.137 1 96.81 120 PHE B N 1
ATOM 3138 C CA . PHE B 1 120 ? 3.48 1.027 6.234 1 96.81 120 PHE B CA 1
ATOM 3139 C C . PHE B 1 120 ? 3.865 2.494 6.371 1 96.81 120 PHE B C 1
ATOM 3141 O O . PHE B 1 120 ? 3.162 3.268 7.023 1 96.81 120 PHE B O 1
ATOM 3148 N N . ALA B 1 121 ? 5.027 2.857 5.898 1 97 121 ALA B N 1
ATOM 3149 C CA . ALA B 1 121 ? 5.457 4.25 5.797 1 97 121 ALA B CA 1
ATOM 3150 C C . ALA B 1 121 ? 4.867 4.914 4.555 1 97 121 ALA B C 1
ATOM 3152 O O . ALA B 1 121 ? 4.449 4.23 3.617 1 97 121 ALA B O 1
ATOM 3153 N N . ILE B 1 122 ? 4.762 6.188 4.641 1 96.94 122 ILE B N 1
ATOM 3154 C CA . ILE B 1 122 ? 4.297 6.969 3.5 1 96.94 122 ILE B CA 1
ATOM 3155 C C . ILE B 1 122 ? 5.465 7.754 2.906 1 96.94 122 ILE B C 1
ATOM 3157 O O . ILE B 1 122 ? 6.254 8.352 3.639 1 96.94 122 ILE B O 1
ATOM 3161 N N . GLY B 1 123 ? 5.648 7.668 1.604 1 94.31 123 GLY B N 1
ATOM 3162 C CA . GLY B 1 123 ? 6.676 8.414 0.892 1 94.31 123 GLY B CA 1
ATOM 3163 C C . GLY B 1 123 ? 6.219 8.906 -0.47 1 94.31 123 GLY B C 1
ATOM 3164 O O . GLY B 1 123 ? 5.02 8.977 -0.74 1 94.31 123 GLY B O 1
ATOM 3165 N N . ASP B 1 124 ? 7.215 9.383 -1.242 1 92.62 124 ASP B N 1
ATOM 3166 C CA . ASP B 1 124 ? 6.945 9.898 -2.582 1 92.62 124 ASP B CA 1
ATOM 3167 C C . ASP B 1 124 ? 6.793 8.75 -3.586 1 92.62 124 ASP B C 1
ATOM 3169 O O . ASP B 1 124 ? 6.199 8.93 -4.652 1 92.62 124 ASP B O 1
ATOM 3173 N N . LYS B 1 125 ? 7.359 7.629 -3.246 1 91.5 125 LYS B N 1
ATOM 3174 C CA . LYS B 1 125 ? 7.285 6.445 -4.098 1 91.5 125 LYS B CA 1
ATOM 3175 C C . LYS B 1 125 ? 7.008 5.191 -3.27 1 91.5 125 LYS B C 1
ATOM 3177 O O . LYS B 1 125 ? 7.25 5.172 -2.061 1 91.5 125 LYS B O 1
ATOM 3182 N N . ALA B 1 126 ? 6.426 4.234 -3.955 1 94.19 126 ALA B N 1
ATOM 3183 C CA . ALA B 1 126 ? 6.199 2.936 -3.326 1 94.19 126 ALA B CA 1
ATOM 3184 C C . ALA B 1 126 ? 7.469 2.088 -3.354 1 94.19 126 ALA B C 1
ATOM 3186 O O . ALA B 1 126 ? 8.328 2.268 -4.223 1 94.19 126 ALA B O 1
ATOM 3187 N N . GLY B 1 127 ? 7.508 1.214 -2.383 1 93.69 127 GLY B N 1
ATOM 3188 C CA . GLY B 1 127 ? 8.641 0.299 -2.4 1 93.69 127 GLY B CA 1
ATOM 3189 C C . GLY B 1 127 ? 9.102 -0.101 -1.013 1 93.69 127 GLY B C 1
ATOM 3190 O O . GLY B 1 127 ? 8.297 -0.181 -0.082 1 93.69 127 GLY B O 1
ATOM 3191 N N . PHE B 1 128 ? 10.328 -0.569 -0.968 1 91.19 128 PHE B N 1
ATOM 3192 C CA . PHE B 1 128 ? 10.992 -1.034 0.243 1 91.19 128 PHE B CA 1
ATOM 3193 C C . PHE B 1 128 ? 12.328 -0.317 0.438 1 91.19 128 PHE B C 1
ATOM 3195 O O . PHE B 1 128 ? 13.117 -0.206 -0.498 1 91.19 128 PHE B O 1
ATOM 3202 N N . SER B 1 129 ? 12.453 0.365 1.587 1 90.31 129 SER B N 1
ATOM 3203 C CA . SER B 1 129 ? 13.703 1.074 1.851 1 90.31 129 SER B CA 1
ATOM 3204 C C . SER B 1 129 ? 13.961 1.197 3.348 1 90.31 129 SER B C 1
ATOM 3206 O O . SER B 1 129 ? 13.141 0.766 4.164 1 90.31 129 SER B O 1
ATOM 3208 N N . GLU B 1 130 ? 15.117 1.827 3.652 1 90.25 130 GLU B N 1
ATOM 3209 C CA . GLU B 1 130 ? 15.461 2.062 5.051 1 90.25 130 GLU B CA 1
ATOM 3210 C C . GLU B 1 130 ? 14.836 3.357 5.562 1 90.25 130 GLU B C 1
ATOM 3212 O O . GLU B 1 130 ? 14.703 4.328 4.816 1 90.25 130 GLU B O 1
ATOM 3217 N N . ALA B 1 131 ? 14.398 3.35 6.812 1 89.94 131 ALA B N 1
ATOM 3218 C CA . ALA B 1 131 ? 13.883 4.531 7.5 1 89.94 131 ALA B CA 1
ATOM 3219 C C . ALA B 1 131 ? 14.195 4.477 8.992 1 89.94 131 ALA B C 1
ATOM 3221 O O . ALA B 1 131 ? 14.352 3.395 9.562 1 89.94 131 ALA B O 1
ATOM 3222 N N . SER B 1 132 ? 14.391 5.648 9.578 1 90.88 132 SER B N 1
ATOM 3223 C CA . SER B 1 132 ? 14.516 5.73 11.031 1 90.88 132 SER B CA 1
ATOM 3224 C C . SER B 1 132 ? 13.164 5.535 11.711 1 90.88 132 SER B C 1
ATOM 3226 O O . SER B 1 132 ? 12.227 6.297 11.469 1 90.88 132 SER B O 1
ATOM 3228 N N . VAL B 1 133 ? 13.078 4.504 12.523 1 92.5 133 VAL B N 1
ATOM 3229 C CA . VAL B 1 133 ? 11.797 4.207 13.164 1 92.5 133 VAL B CA 1
ATOM 3230 C C . VAL B 1 133 ? 12.016 3.961 14.656 1 92.5 133 VAL B C 1
ATOM 3232 O O . VAL B 1 133 ? 13.109 3.602 15.078 1 92.5 133 VAL B O 1
ATOM 3235 N N . LEU B 1 134 ? 10.93 4.238 15.414 1 91.69 134 LEU B N 1
ATOM 3236 C CA . LEU B 1 134 ? 10.977 4.027 16.859 1 91.69 134 LEU B CA 1
ATOM 3237 C C . LEU B 1 134 ? 10.68 2.572 17.203 1 91.69 134 LEU B C 1
ATOM 3239 O O . LEU B 1 134 ? 9.57 2.088 16.953 1 91.69 134 LEU B O 1
ATOM 3243 N N . VAL B 1 135 ? 11.641 1.82 17.703 1 89.62 135 VAL B N 1
ATOM 3244 C CA . VAL B 1 135 ? 11.531 0.433 18.141 1 89.62 135 VAL B CA 1
ATOM 3245 C C . VAL B 1 135 ? 12.086 0.294 19.562 1 89.62 135 VAL B C 1
ATOM 3247 O O . VAL B 1 135 ? 13.227 0.684 19.828 1 89.62 135 VAL B O 1
ATOM 3250 N N . GLU B 1 136 ? 11.25 -0.175 20.469 1 88.56 136 GLU B N 1
ATOM 3251 C CA . GLU B 1 136 ? 11.664 -0.351 21.859 1 88.56 136 GLU B CA 1
ATOM 3252 C C . GLU B 1 136 ? 12.234 0.942 22.438 1 88.56 136 GLU B C 1
ATOM 3254 O O . GLU B 1 136 ? 13.328 0.947 23 1 88.56 136 GLU B O 1
ATOM 3259 N N . ASN B 1 137 ? 11.625 1.994 22.109 1 87.12 137 ASN B N 1
ATOM 3260 C CA . ASN B 1 137 ? 11.875 3.32 22.656 1 87.12 137 ASN B CA 1
ATOM 3261 C C . ASN B 1 137 ? 13.195 3.9 22.141 1 87.12 137 ASN B C 1
ATOM 3263 O O . ASN B 1 137 ? 13.766 4.801 22.75 1 87.12 137 ASN B O 1
ATOM 3267 N N . GLU B 1 138 ? 13.703 3.342 21.125 1 90.81 138 GLU B N 1
ATOM 3268 C CA . GLU B 1 138 ? 14.898 3.869 20.469 1 90.81 138 GLU B CA 1
ATOM 3269 C C . GLU B 1 138 ? 14.688 4 18.953 1 90.81 138 GLU B C 1
ATOM 3271 O O . GLU B 1 138 ? 14.039 3.158 18.344 1 90.81 138 GLU B O 1
ATOM 3276 N N . TYR B 1 139 ? 15.242 5.043 18.438 1 89.75 139 TYR B N 1
ATOM 3277 C CA . TYR B 1 139 ? 15.195 5.18 16.984 1 89.75 139 TYR B CA 1
ATOM 3278 C C . TYR B 1 139 ? 16.281 4.348 16.328 1 89.75 139 TYR B C 1
ATOM 3280 O O . TYR B 1 139 ? 17.453 4.395 16.734 1 89.75 139 TYR B O 1
ATOM 3288 N N . LYS B 1 140 ? 15.891 3.514 15.414 1 92 140 LYS B N 1
ATOM 3289 C CA . LYS B 1 140 ? 16.781 2.639 14.664 1 92 140 LYS B CA 1
ATOM 3290 C C . LYS B 1 140 ? 16.453 2.664 13.172 1 92 140 LYS B C 1
ATOM 3292 O O . LYS B 1 140 ? 15.305 2.906 12.797 1 92 140 LYS B O 1
ATOM 3297 N N . MET B 1 141 ? 17.531 2.482 12.43 1 90.94 141 MET B N 1
ATOM 3298 C CA . MET B 1 141 ? 17.297 2.314 11 1 90.94 141 MET B CA 1
ATOM 3299 C C . MET B 1 141 ? 16.719 0.932 10.703 1 90.94 141 MET B C 1
ATOM 3301 O O . MET B 1 141 ? 17.297 -0.081 11.102 1 90.94 141 MET B O 1
ATOM 3305 N N . GLU B 1 142 ? 15.602 0.883 10.117 1 90.88 142 GLU B N 1
ATOM 3306 C CA . GLU B 1 142 ? 14.953 -0.369 9.742 1 90.88 142 GLU B CA 1
ATOM 3307 C C . GLU B 1 142 ? 14.477 -0.334 8.289 1 90.88 142 GLU B C 1
ATOM 3309 O O . GLU B 1 142 ? 14.18 0.735 7.754 1 90.88 142 GLU B O 1
ATOM 3314 N N . SER B 1 143 ? 14.508 -1.522 7.711 1 90.88 143 SER B N 1
ATOM 3315 C CA . SER B 1 143 ? 13.883 -1.651 6.398 1 90.88 143 SER B CA 1
ATOM 3316 C C . SER B 1 143 ? 12.359 -1.671 6.512 1 90.88 143 SER B C 1
ATOM 3318 O O . SER B 1 143 ? 11.797 -2.469 7.266 1 90.88 143 SER B O 1
ATOM 3320 N N . VAL B 1 144 ? 11.766 -0.735 5.781 1 93.94 144 VAL B N 1
ATOM 3321 C CA . VAL B 1 144 ? 10.32 -0.63 5.91 1 93.94 144 VAL B CA 1
ATOM 3322 C C . VAL B 1 144 ? 9.68 -0.547 4.523 1 93.94 144 VAL B C 1
ATOM 3324 O O . VAL B 1 144 ? 10.352 -0.209 3.545 1 93.94 144 VAL B O 1
ATOM 3327 N N . VAL B 1 145 ? 8.414 -0.916 4.488 1 94.81 145 VAL B N 1
ATOM 3328 C CA . VAL B 1 145 ? 7.605 -0.805 3.279 1 94.81 145 VAL B CA 1
ATOM 3329 C C . VAL B 1 145 ? 7.027 0.604 3.168 1 94.81 145 VAL B C 1
ATOM 3331 O O . VAL B 1 145 ? 6.531 1.157 4.152 1 94.81 145 VAL B O 1
ATOM 3334 N N . HIS B 1 146 ? 7.141 1.172 1.933 1 95.75 146 HIS B N 1
ATOM 3335 C CA . HIS B 1 146 ? 6.598 2.494 1.647 1 95.75 146 HIS B CA 1
ATOM 3336 C C . HIS B 1 146 ? 5.434 2.41 0.665 1 95.75 146 HIS B C 1
ATOM 3338 O O . HIS B 1 146 ? 5.484 1.645 -0.3 1 95.75 146 HIS B O 1
ATOM 3344 N N . VAL B 1 147 ? 4.43 3.176 0.955 1 96.94 147 VAL B N 1
ATOM 3345 C CA . VAL B 1 147 ? 3.324 3.424 0.034 1 96.94 147 VAL B CA 1
ATOM 3346 C C . VAL B 1 147 ? 3.334 4.887 -0.401 1 96.94 147 VAL B C 1
ATOM 3348 O O . VAL B 1 147 ? 3.662 5.773 0.39 1 96.94 147 VAL B O 1
ATOM 3351 N N . ASP B 1 148 ? 3.057 5.117 -1.652 1 97.12 148 ASP B N 1
ATOM 3352 C CA . ASP B 1 148 ? 3.012 6.469 -2.203 1 97.12 148 ASP B CA 1
ATOM 3353 C C . ASP B 1 148 ? 1.898 7.289 -1.557 1 97.12 148 ASP B C 1
ATOM 3355 O O . ASP B 1 148 ? 0.778 6.805 -1.39 1 97.12 148 ASP B O 1
ATOM 3359 N N . LEU B 1 149 ? 2.182 8.586 -1.243 1 97.88 149 LEU B N 1
ATOM 3360 C CA . LEU B 1 149 ? 1.237 9.453 -0.548 1 97.88 149 LEU B CA 1
ATOM 3361 C C . LEU B 1 149 ? -0.062 9.586 -1.336 1 97.88 149 LEU B C 1
ATOM 3363 O O . LEU B 1 149 ? -1.15 9.438 -0.776 1 97.88 149 LEU B O 1
ATOM 3367 N N . VAL B 1 150 ? 0.041 9.922 -2.602 1 97.94 150 VAL B N 1
ATOM 3368 C CA . VAL B 1 150 ? -1.147 10.195 -3.404 1 97.94 150 VAL B CA 1
ATOM 3369 C C . VAL B 1 150 ? -1.966 8.914 -3.564 1 97.94 150 VAL B C 1
ATOM 3371 O O . VAL B 1 150 ? -3.195 8.938 -3.475 1 97.94 150 VAL B O 1
ATOM 3374 N N . TYR B 1 151 ? -1.307 7.75 -3.781 1 97.44 151 TYR B N 1
ATOM 3375 C CA . TYR B 1 151 ? -2 6.469 -3.818 1 97.44 151 TYR B CA 1
ATOM 3376 C C . TYR B 1 151 ? -2.75 6.211 -2.516 1 97.44 151 TYR B C 1
ATOM 3378 O O . TYR B 1 151 ? -3.904 5.777 -2.531 1 97.44 151 TYR B O 1
ATOM 3386 N N . PHE B 1 152 ? -2.094 6.465 -1.387 1 98.06 152 PHE B N 1
ATOM 3387 C CA . PHE B 1 152 ? -2.67 6.258 -0.063 1 98.06 152 PHE B CA 1
ATOM 3388 C C . PHE B 1 152 ? -3.943 7.078 0.107 1 98.06 152 PHE B C 1
ATOM 3390 O O . PHE B 1 152 ? -5 6.535 0.436 1 98.06 152 PHE B O 1
ATOM 3397 N N . LEU B 1 153 ? -3.855 8.367 -0.259 1 98.56 153 LEU B N 1
ATOM 3398 C CA . LEU B 1 153 ? -4.973 9.273 -0.021 1 98.56 153 LEU B CA 1
ATOM 3399 C C . LEU B 1 153 ? -6.09 9.031 -1.031 1 98.56 153 LEU B C 1
ATOM 3401 O O . LEU B 1 153 ? -7.266 8.977 -0.662 1 98.56 153 LEU B O 1
ATOM 3405 N N . ASP B 1 154 ? -5.777 8.852 -2.242 1 98.06 154 ASP B N 1
ATOM 3406 C CA . ASP B 1 154 ? -6.734 8.805 -3.342 1 98.06 154 ASP B CA 1
ATOM 3407 C C . ASP B 1 154 ? -7.348 7.41 -3.475 1 98.06 154 ASP B C 1
ATOM 3409 O O . ASP B 1 154 ? -8.57 7.27 -3.559 1 98.06 154 ASP B O 1
ATOM 3413 N N . LYS B 1 155 ? -6.512 6.363 -3.457 1 96.62 155 LYS B N 1
ATOM 3414 C CA . LYS B 1 155 ? -6.988 5.027 -3.811 1 96.62 155 LYS B CA 1
ATOM 3415 C C . LYS B 1 155 ? -7.309 4.211 -2.562 1 96.62 155 LYS B C 1
ATOM 3417 O O . LYS B 1 155 ? -8.297 3.471 -2.535 1 96.62 155 LYS B O 1
ATOM 3422 N N . MET B 1 156 ? -6.5 4.336 -1.55 1 96.69 156 MET B N 1
ATOM 3423 C CA . MET B 1 156 ? -6.734 3.51 -0.369 1 96.69 156 MET B CA 1
ATOM 3424 C C . MET B 1 156 ? -7.82 4.117 0.513 1 96.69 156 MET B C 1
ATOM 3426 O O . MET B 1 156 ? -8.727 3.416 0.96 1 96.69 156 MET B O 1
ATOM 3430 N N . LEU B 1 157 ? -7.664 5.457 0.689 1 97.56 157 LEU B N 1
ATOM 3431 C CA . LEU B 1 157 ? -8.617 6.109 1.581 1 97.56 157 LEU B CA 1
ATOM 3432 C C . LEU B 1 157 ? -9.789 6.688 0.797 1 97.56 157 LEU B C 1
ATOM 3434 O O . LEU B 1 157 ? -10.836 6.992 1.371 1 97.56 157 LEU B O 1
ATOM 3438 N N . ASN B 1 158 ? -9.625 6.871 -0.455 1 96.56 158 ASN B N 1
ATOM 3439 C CA . ASN B 1 158 ? -10.641 7.461 -1.318 1 96.56 158 ASN B CA 1
ATOM 3440 C C . ASN B 1 158 ? -11.094 8.82 -0.802 1 96.56 158 ASN B C 1
ATOM 3442 O O . ASN B 1 158 ? -12.297 9.062 -0.64 1 96.56 158 ASN B O 1
ATOM 3446 N N . LEU B 1 159 ? -10.125 9.664 -0.562 1 97.19 159 LEU B N 1
ATOM 3447 C CA . LEU B 1 159 ? -10.391 10.992 -0.023 1 97.19 159 LEU B CA 1
ATOM 3448 C C . LEU B 1 159 ? -10.109 12.07 -1.066 1 97.19 159 LEU B C 1
ATOM 3450 O O . LEU B 1 159 ? -9.078 12.031 -1.744 1 97.19 159 LEU B O 1
ATOM 3454 N N . LYS B 1 160 ? -10.984 12.992 -1.125 1 97.69 160 LYS B N 1
ATOM 3455 C CA . LYS B 1 160 ? -10.75 14.148 -1.985 1 97.69 160 LYS B CA 1
ATOM 3456 C C . LYS B 1 160 ? -10.531 15.414 -1.16 1 97.69 160 LYS B C 1
ATOM 3458 O O . LYS B 1 160 ? -9.953 16.391 -1.648 1 97.69 160 LYS B O 1
ATOM 3463 N N . THR B 1 161 ? -10.992 15.406 0.08 1 97.81 161 THR B N 1
ATOM 3464 C CA . THR B 1 161 ? -10.758 16.516 1.003 1 97.81 161 THR B CA 1
ATOM 3465 C C . THR B 1 161 ? -10.25 15.992 2.346 1 97.81 161 THR B C 1
ATOM 3467 O O . THR B 1 161 ? -10.828 15.078 2.924 1 97.81 161 THR B O 1
ATOM 3470 N N . ILE B 1 162 ? -9.195 16.531 2.777 1 98.69 162 ILE B N 1
ATOM 3471 C CA . ILE B 1 162 ? -8.586 16.219 4.066 1 98.69 162 ILE B CA 1
ATOM 3472 C C . ILE B 1 162 ? -8.523 17.484 4.926 1 98.69 162 ILE B C 1
ATOM 3474 O O . ILE B 1 162 ? -7.953 18.5 4.512 1 98.69 162 ILE B O 1
ATOM 3478 N N . ASP B 1 163 ? -9.102 17.391 6.074 1 98.56 163 ASP B N 1
ATOM 3479 C CA . ASP B 1 163 ? -9.125 18.562 6.949 1 98.56 163 ASP B CA 1
ATOM 3480 C C . ASP B 1 163 ? -7.762 18.781 7.605 1 98.56 163 ASP B C 1
ATOM 3482 O O . ASP B 1 163 ? -7.27 19.922 7.648 1 98.56 163 ASP B O 1
ATOM 3486 N N . HIS B 1 164 ? -7.191 17.703 8.125 1 98.75 164 HIS B N 1
ATOM 3487 C CA . HIS B 1 164 ? -5.922 17.766 8.836 1 98.75 164 HIS B CA 1
ATOM 3488 C C . HIS B 1 164 ? -4.965 16.672 8.367 1 98.75 164 HIS B C 1
ATOM 3490 O O . HIS B 1 164 ? -5.27 15.492 8.484 1 98.75 164 HIS B O 1
ATOM 3496 N N . LEU B 1 165 ? -3.867 17.062 7.852 1 98.75 165 LEU B N 1
ATOM 3497 C CA . LEU B 1 165 ? -2.764 16.156 7.574 1 98.75 165 LEU B CA 1
ATOM 3498 C C . LEU B 1 165 ? -1.609 16.391 8.539 1 98.75 165 LEU B C 1
ATOM 3500 O O . LEU B 1 165 ? -0.987 17.453 8.531 1 98.75 165 LEU B O 1
ATOM 3504 N N . TRP B 1 166 ? -1.369 15.445 9.422 1 98.44 166 TRP B N 1
ATOM 3505 C CA . TRP B 1 166 ? -0.224 15.461 10.328 1 98.44 166 TRP B CA 1
ATOM 3506 C C . TRP B 1 166 ? 0.884 14.547 9.812 1 98.44 166 TRP B C 1
ATOM 3508 O O . TRP B 1 166 ? 0.779 13.32 9.898 1 98.44 166 TRP B O 1
ATOM 3518 N N . MET B 1 167 ? 1.968 15.18 9.344 1 97.19 167 MET B N 1
ATOM 3519 C CA . MET B 1 167 ? 2.934 14.406 8.562 1 97.19 167 MET B CA 1
ATOM 3520 C C . MET B 1 167 ? 4.312 14.453 9.211 1 97.19 167 MET B C 1
ATOM 3522 O O . MET B 1 167 ? 4.926 15.523 9.305 1 97.19 167 MET B O 1
ATOM 3526 N N . ASP B 1 168 ? 4.75 13.391 9.633 1 95.44 168 ASP B N 1
ATOM 3527 C CA . ASP B 1 168 ? 6.109 13.086 10.062 1 95.44 168 ASP B CA 1
ATOM 3528 C C . ASP B 1 168 ? 6.652 11.844 9.352 1 95.44 168 ASP B C 1
ATOM 3530 O O . ASP B 1 168 ? 6.371 10.719 9.758 1 95.44 168 ASP B O 1
ATOM 3534 N N . SER B 1 169 ? 7.484 12 8.25 1 90.81 169 SER B N 1
ATOM 3535 C CA . SER B 1 169 ? 7.793 10.906 7.34 1 90.81 169 SER B CA 1
ATOM 3536 C C . SER B 1 169 ? 9.281 10.57 7.367 1 90.81 169 SER B C 1
ATOM 3538 O O . SER B 1 169 ? 9.789 9.891 6.473 1 90.81 169 SER B O 1
ATOM 3540 N N . GLU B 1 170 ? 10.062 11 8.32 1 89.44 170 GLU B N 1
ATOM 3541 C CA . GLU B 1 170 ? 11.453 10.648 8.57 1 89.44 170 GLU B CA 1
ATOM 3542 C C . GLU B 1 170 ? 12.305 10.828 7.32 1 89.44 170 GLU B C 1
ATOM 3544 O O . GLU B 1 170 ? 12.938 9.883 6.848 1 89.44 170 GLU B O 1
ATOM 3549 N N . TYR B 1 171 ? 12.281 12 6.738 1 89 171 TYR B N 1
ATOM 3550 C CA . TYR B 1 171 ? 13.148 12.5 5.676 1 89 171 TYR B CA 1
ATOM 3551 C C . TYR B 1 171 ? 12.5 12.32 4.312 1 89 171 TYR B C 1
ATOM 3553 O O . TYR B 1 171 ? 12.914 12.953 3.334 1 89 171 TYR B O 1
ATOM 3561 N N . SER B 1 172 ? 11.477 11.5 4.176 1 90.5 172 SER B N 1
ATOM 3562 C CA . SER B 1 172 ? 10.789 11.352 2.896 1 90.5 172 SER B CA 1
ATOM 3563 C C . SER B 1 172 ? 10.055 12.633 2.514 1 90.5 172 SER B C 1
ATOM 3565 O O . SER B 1 172 ? 9.648 12.797 1.363 1 90.5 172 SER B O 1
ATOM 3567 N N . GLU B 1 173 ? 9.938 13.609 3.426 1 94.12 173 GLU B N 1
ATOM 3568 C CA . GLU B 1 173 ? 9.18 14.828 3.18 1 94.12 173 GLU B CA 1
ATOM 3569 C C . GLU B 1 173 ? 9.805 15.648 2.057 1 94.12 173 GLU B C 1
ATOM 3571 O O . GLU B 1 173 ? 9.094 16.312 1.296 1 94.12 173 GLU B O 1
ATOM 3576 N N . TYR B 1 174 ? 11.039 15.602 1.918 1 95.69 174 TYR B N 1
ATOM 3577 C CA . TYR B 1 174 ? 11.711 16.422 0.908 1 95.69 174 TYR B CA 1
ATOM 3578 C C . TYR B 1 174 ? 11.289 16 -0.496 1 95.69 174 TYR B C 1
ATOM 3580 O O . TYR B 1 174 ? 11.164 16.844 -1.389 1 95.69 174 TYR B O 1
ATOM 3588 N N . GLN B 1 175 ? 11.086 14.742 -0.643 1 94.81 175 GLN B N 1
ATOM 3589 C CA . GLN B 1 175 ? 10.68 14.234 -1.946 1 94.81 175 GLN B CA 1
ATOM 3590 C C . GLN B 1 175 ? 9.18 14.414 -2.162 1 94.81 175 GLN B C 1
ATOM 3592 O O . GLN B 1 175 ? 8.68 14.211 -3.27 1 94.81 175 GLN B O 1
ATOM 3597 N N . LEU B 1 176 ? 8.5 14.867 -1.156 1 95.94 176 LEU B N 1
ATOM 3598 C CA . LEU B 1 176 ? 7.051 15.016 -1.229 1 95.94 176 LEU B CA 1
ATOM 3599 C C . LEU B 1 176 ? 6.668 16.469 -1.463 1 95.94 176 LEU B C 1
ATOM 3601 O O . LEU B 1 176 ? 5.508 16.781 -1.736 1 95.94 176 LEU B O 1
ATOM 3605 N N . PHE B 1 177 ? 7.578 17.422 -1.418 1 96.25 177 PHE B N 1
ATOM 3606 C CA . PHE B 1 177 ? 7.285 18.844 -1.496 1 96.25 177 PHE B CA 1
ATOM 3607 C C . PHE B 1 177 ? 6.504 19.172 -2.764 1 96.25 177 PHE B C 1
ATOM 3609 O O . PHE B 1 177 ? 5.52 19.906 -2.723 1 96.25 177 PHE B O 1
ATOM 3616 N N . ASP B 1 178 ? 6.906 18.625 -3.846 1 94.88 178 ASP B N 1
ATOM 3617 C CA . ASP B 1 178 ? 6.328 18.984 -5.137 1 94.88 178 ASP B CA 1
ATOM 3618 C C . ASP B 1 178 ? 4.883 18.5 -5.242 1 94.88 178 ASP B C 1
ATOM 3620 O O . ASP B 1 178 ? 4.129 18.984 -6.094 1 94.88 178 ASP B O 1
ATOM 3624 N N . ALA B 1 179 ? 4.5 17.5 -4.41 1 96.06 179 ALA B N 1
ATOM 3625 C CA . ALA B 1 179 ? 3.115 17.031 -4.414 1 96.06 179 ALA B CA 1
ATOM 3626 C C . ALA B 1 179 ? 2.156 18.141 -4 1 96.06 179 ALA B C 1
ATOM 3628 O O . ALA B 1 179 ? 1 18.172 -4.426 1 96.06 179 ALA B O 1
ATOM 3629 N N . PHE B 1 180 ? 2.621 19.125 -3.256 1 96.12 180 PHE B N 1
ATOM 3630 C CA . PHE B 1 180 ? 1.778 20.141 -2.646 1 96.12 180 PHE B CA 1
ATOM 3631 C C . PHE B 1 180 ? 1.683 21.375 -3.545 1 96.12 180 PHE B C 1
ATOM 3633 O O . PHE B 1 180 ? 0.884 22.266 -3.287 1 96.12 180 PHE B O 1
ATOM 3640 N N . TYR B 1 181 ? 2.488 21.422 -4.574 1 97.19 181 TYR B N 1
ATOM 3641 C CA . TYR B 1 181 ? 2.492 22.562 -5.48 1 97.19 181 TYR B CA 1
ATOM 3642 C C . TYR B 1 181 ? 1.196 22.641 -6.277 1 97.19 181 TYR B C 1
ATOM 3644 O O . TYR B 1 181 ? 0.512 21.625 -6.453 1 97.19 181 TYR B O 1
ATOM 3652 N N . ARG B 1 182 ? 0.902 23.891 -6.645 1 96.31 182 ARG B N 1
ATOM 3653 C CA . ARG B 1 182 ? -0.134 24.031 -7.66 1 96.31 182 ARG B CA 1
ATOM 3654 C C . ARG B 1 182 ? 0.185 23.188 -8.891 1 96.31 182 ARG B C 1
ATOM 3656 O O . ARG B 1 182 ? 1.325 23.172 -9.359 1 96.31 182 ARG B O 1
ATOM 3663 N N . ASN B 1 183 ? -0.786 22.469 -9.305 1 96.12 183 ASN B N 1
ATOM 3664 C CA . ASN B 1 183 ? -0.658 21.562 -10.445 1 96.12 183 ASN B CA 1
ATOM 3665 C C . ASN B 1 183 ? 0.29 20.406 -10.133 1 96.12 183 ASN B C 1
ATOM 3667 O O . ASN B 1 183 ? 0.902 19.844 -11.047 1 96.12 183 ASN B O 1
ATOM 3671 N N . GLY B 1 184 ? 0.553 20.125 -8.922 1 97.25 184 GLY B N 1
ATOM 3672 C CA . GLY B 1 184 ? 1.288 18.938 -8.516 1 97.25 184 GLY B CA 1
ATOM 3673 C C . GLY B 1 184 ? 0.422 17.703 -8.445 1 97.25 184 GLY B C 1
ATOM 3674 O O . GLY B 1 184 ? -0.738 17.719 -8.867 1 97.25 184 GLY B O 1
ATOM 3675 N N . ARG B 1 185 ? 0.919 16.656 -7.895 1 97.62 185 ARG B N 1
ATOM 3676 C CA . ARG B 1 185 ? 0.282 15.336 -7.926 1 97.62 185 ARG B CA 1
ATOM 3677 C C . ARG B 1 185 ? -1.004 15.328 -7.109 1 97.62 185 ARG B C 1
ATOM 3679 O O . ARG B 1 185 ? -1.946 14.602 -7.426 1 97.62 185 ARG B O 1
ATOM 3686 N N . LEU B 1 186 ? -1.061 16.094 -5.996 1 98.31 186 LEU B N 1
ATOM 3687 C CA . LEU B 1 186 ? -2.293 16.172 -5.223 1 98.31 186 LEU B CA 1
ATOM 3688 C C . LEU B 1 186 ? -3.393 16.859 -6.031 1 98.31 186 LEU B C 1
ATOM 3690 O O . LEU B 1 186 ? -4.543 16.422 -6.02 1 98.31 186 LEU B O 1
ATOM 3694 N N . ASP B 1 187 ? -3.035 17.953 -6.746 1 97.94 187 ASP B N 1
ATOM 3695 C CA . ASP B 1 187 ? -3.992 18.609 -7.625 1 97.94 187 ASP B CA 1
ATOM 3696 C C . ASP B 1 187 ? -4.453 17.688 -8.742 1 97.94 187 ASP B C 1
ATOM 3698 O O . ASP B 1 187 ? -5.641 17.641 -9.062 1 97.94 187 ASP B O 1
ATOM 3702 N N . ASP B 1 188 ? -3.51 16.969 -9.312 1 97.75 188 ASP B N 1
ATOM 3703 C CA . ASP B 1 188 ? -3.84 16.031 -10.375 1 97.75 188 ASP B CA 1
ATOM 3704 C C . ASP B 1 188 ? -4.867 15.008 -9.898 1 97.75 188 ASP B C 1
ATOM 3706 O O . ASP B 1 188 ? -5.727 14.578 -10.672 1 97.75 188 ASP B O 1
ATOM 3710 N N . ALA B 1 189 ? -4.812 14.609 -8.656 1 98 189 ALA B N 1
ATOM 3711 C CA . ALA B 1 189 ? -5.738 13.648 -8.07 1 98 189 ALA B CA 1
ATOM 3712 C C . ALA B 1 189 ? -6.961 14.344 -7.48 1 98 189 ALA B C 1
ATOM 3714 O O . ALA B 1 189 ? -7.801 13.703 -6.844 1 98 189 ALA B O 1
ATOM 3715 N N . GLU B 1 190 ? -7.062 15.68 -7.555 1 98.19 190 GLU B N 1
ATOM 3716 C CA . GLU B 1 190 ? -8.164 16.5 -7.066 1 98.19 190 GLU B CA 1
ATOM 3717 C C . GLU B 1 190 ? -8.289 16.422 -5.547 1 98.19 190 GLU B C 1
ATOM 3719 O O . GLU B 1 190 ? -9.398 16.359 -5.016 1 98.19 190 GLU B O 1
ATOM 3724 N N . ILE B 1 191 ? -7.148 16.344 -4.871 1 98.56 191 ILE B N 1
ATOM 3725 C CA . ILE B 1 191 ? -7.125 16.25 -3.414 1 98.56 191 ILE B CA 1
ATOM 3726 C C . ILE B 1 191 ? -6.836 17.625 -2.816 1 98.56 191 ILE B C 1
ATOM 3728 O O . ILE B 1 191 ? -5.855 18.281 -3.189 1 98.56 191 ILE B O 1
ATOM 3732 N N . THR B 1 192 ? -7.66 18.047 -1.908 1 98.25 192 THR B N 1
ATOM 3733 C CA . THR B 1 192 ? -7.488 19.281 -1.157 1 98.25 192 THR B CA 1
ATOM 3734 C C . THR B 1 192 ? -7.137 18.984 0.299 1 98.25 192 THR B C 1
ATOM 3736 O O . THR B 1 192 ? -7.781 18.156 0.94 1 98.25 192 THR B O 1
ATOM 3739 N N . ILE B 1 193 ? -6.148 19.656 0.808 1 98.62 193 ILE B N 1
ATOM 3740 C CA . ILE B 1 193 ? -5.801 19.578 2.223 1 98.62 193 ILE B CA 1
ATOM 3741 C C . ILE B 1 193 ? -5.953 20.953 2.871 1 98.62 193 ILE B C 1
ATOM 3743 O O . ILE B 1 193 ? -5.355 21.922 2.416 1 98.62 193 ILE B O 1
ATOM 3747 N N . CYS B 1 194 ? -6.719 21 3.924 1 98.31 194 CYS B N 1
ATOM 3748 C CA . CYS B 1 194 ? -7.039 22.281 4.531 1 98.31 194 CYS B CA 1
ATOM 3749 C C . CYS B 1 194 ? -5.934 22.734 5.477 1 98.31 194 CYS B C 1
ATOM 3751 O O . CYS B 1 194 ? -5.566 23.906 5.496 1 98.31 194 CYS B O 1
ATOM 3753 N N . GLN B 1 195 ? -5.453 21.859 6.262 1 98.69 195 GLN B N 1
ATOM 3754 C CA . GLN B 1 195 ? -4.414 22.156 7.242 1 98.69 195 GLN B CA 1
ATOM 3755 C C . GLN B 1 195 ? -3.354 21.062 7.277 1 98.69 195 GLN B C 1
ATOM 3757 O O . GLN B 1 195 ? -3.678 19.875 7.219 1 98.69 195 GLN B O 1
ATOM 3762 N N . ILE B 1 196 ? -2.061 21.469 7.387 1 98.5 196 ILE B N 1
ATOM 3763 C CA . ILE B 1 196 ? -0.956 20.516 7.371 1 98.5 196 ILE B CA 1
ATOM 3764 C C . ILE B 1 196 ? 0.007 20.812 8.516 1 98.5 196 ILE B C 1
ATOM 3766 O O . ILE B 1 196 ? 0.484 21.938 8.656 1 98.5 196 ILE B O 1
ATOM 3770 N N . ASN B 1 197 ? 0.197 19.906 9.43 1 98.12 197 ASN B N 1
ATOM 3771 C CA . ASN B 1 197 ? 1.387 19.859 10.273 1 98.12 197 ASN B CA 1
ATOM 3772 C C . ASN B 1 197 ? 2.518 19.078 9.609 1 98.12 197 ASN B C 1
ATOM 3774 O O . ASN B 1 197 ? 2.404 17.875 9.414 1 98.12 197 ASN B O 1
ATOM 3778 N N . LEU B 1 198 ? 3.572 19.75 9.273 1 97.31 198 LEU B N 1
ATOM 3779 C CA . LEU B 1 198 ? 4.652 19.125 8.523 1 97.31 198 LEU B CA 1
ATOM 3780 C C . LEU B 1 198 ? 5.961 19.172 9.305 1 97.31 198 LEU B C 1
ATOM 3782 O O . LEU B 1 198 ? 6.445 20.25 9.641 1 97.31 198 LEU B O 1
ATOM 3786 N N . GLU B 1 199 ? 6.492 18.047 9.594 1 96.19 199 GLU B N 1
ATOM 3787 C CA . GLU B 1 199 ? 7.84 17.984 10.148 1 96.19 199 GLU B CA 1
ATOM 3788 C C . GLU B 1 199 ? 8.891 17.922 9.039 1 96.19 199 GLU B C 1
ATOM 3790 O O . GLU B 1 199 ? 8.797 17.094 8.133 1 96.19 199 GLU B O 1
ATOM 3795 N N . VAL B 1 200 ? 9.828 18.828 9.086 1 96.31 200 VAL B N 1
ATOM 3796 C CA . VAL B 1 200 ? 10.945 18.844 8.148 1 96.31 200 VAL B CA 1
ATOM 3797 C C . VAL B 1 200 ? 12.242 18.547 8.883 1 96.31 200 VAL B C 1
ATOM 3799 O O . VAL B 1 200 ? 12.758 19.406 9.625 1 96.31 200 VAL B O 1
ATOM 3802 N N . HIS B 1 201 ? 12.789 17.391 8.633 1 93.81 201 HIS B N 1
ATOM 3803 C CA . HIS B 1 201 ? 13.93 16.891 9.391 1 93.81 201 HIS B CA 1
ATOM 3804 C C . HIS B 1 201 ? 15.211 17.609 9 1 93.81 201 HIS B C 1
ATOM 3806 O O . HIS B 1 201 ? 15.258 18.297 7.977 1 93.81 201 HIS B O 1
ATOM 3812 N N . ASN B 1 202 ? 16.219 17.453 9.867 1 90.44 202 ASN B N 1
ATOM 3813 C CA . ASN B 1 202 ? 17.5 18.125 9.656 1 90.44 202 ASN B CA 1
ATOM 3814 C C . ASN B 1 202 ? 18.078 17.797 8.281 1 90.44 202 ASN B C 1
ATOM 3816 O O . ASN B 1 202 ? 18.391 16.641 7.988 1 90.44 202 ASN B O 1
ATOM 3820 N N . PRO B 1 203 ? 18.406 18.812 7.535 1 90.5 203 PRO B N 1
ATOM 3821 C CA . PRO B 1 203 ? 18.672 18.641 6.102 1 90.5 203 PRO B CA 1
ATOM 3822 C C . PRO B 1 203 ? 20.156 18.594 5.773 1 90.5 203 PRO B C 1
ATOM 3824 O O . PRO B 1 203 ? 20.969 19.203 6.48 1 90.5 203 PRO B O 1
ATOM 3827 N N . SER B 1 204 ? 20.453 17.891 4.762 1 93.81 204 SER B N 1
ATOM 3828 C CA . SER B 1 204 ? 21.688 18.094 4.012 1 93.81 204 SER B CA 1
ATOM 3829 C C . SER B 1 204 ? 21.672 19.406 3.254 1 93.81 204 SER B C 1
ATOM 3831 O O . SER B 1 204 ? 20.656 20.125 3.264 1 93.81 204 SER B O 1
ATOM 3833 N N . LEU B 1 205 ? 22.781 19.766 2.666 1 94.75 205 LEU B N 1
ATOM 3834 C CA . LEU B 1 205 ? 22.828 20.984 1.864 1 94.75 205 LEU B CA 1
ATOM 3835 C C . LEU B 1 205 ? 21.797 20.922 0.733 1 94.75 205 LEU B C 1
ATOM 3837 O O . LEU B 1 205 ? 21.078 21.891 0.496 1 94.75 205 LEU B O 1
ATOM 3841 N N . ASP B 1 206 ? 21.75 19.844 0.015 1 95.62 206 ASP B N 1
ATOM 3842 C CA . ASP B 1 206 ? 20.781 19.672 -1.069 1 95.62 206 ASP B CA 1
ATOM 3843 C C . ASP B 1 206 ? 19.344 19.797 -0.559 1 95.62 206 ASP B C 1
ATOM 3845 O O . ASP B 1 206 ? 18.5 20.375 -1.23 1 95.62 206 ASP B O 1
ATOM 3849 N N . GLN B 1 207 ? 19.141 19.297 0.577 1 96 207 GLN B N 1
ATOM 3850 C CA . GLN B 1 207 ? 17.797 19.344 1.17 1 96 207 GLN B CA 1
ATOM 3851 C C . GLN B 1 207 ? 17.453 20.766 1.609 1 96 207 GLN B C 1
ATOM 3853 O O . GLN B 1 207 ? 16.281 21.172 1.537 1 96 207 GLN B O 1
ATOM 3858 N N . LYS B 1 208 ? 18.438 21.5 2.018 1 96.56 208 LYS B N 1
ATOM 3859 C CA . LYS B 1 208 ? 18.203 22.906 2.33 1 96.56 208 LYS B CA 1
ATOM 3860 C C . LYS B 1 208 ? 17.781 23.688 1.084 1 96.56 208 LYS B C 1
ATOM 3862 O O . LYS B 1 208 ? 16.938 24.578 1.156 1 96.56 208 LYS B O 1
ATOM 3867 N N . ILE B 1 209 ? 18.406 23.359 0.003 1 96.75 209 ILE B N 1
ATOM 3868 C CA . ILE B 1 209 ? 18.047 23.984 -1.269 1 96.75 209 ILE B CA 1
ATOM 3869 C C . ILE B 1 209 ? 16.594 23.656 -1.608 1 96.75 209 ILE B C 1
ATOM 3871 O O . ILE B 1 209 ? 15.82 24.531 -1.979 1 96.75 209 ILE B O 1
ATOM 3875 N N . LEU B 1 210 ? 16.203 22.406 -1.417 1 96.62 210 LEU B N 1
ATOM 3876 C CA . LEU B 1 210 ? 14.844 21.969 -1.693 1 96.62 210 LEU B CA 1
ATOM 3877 C C . LEU B 1 210 ? 13.844 22.688 -0.789 1 96.62 210 LEU B C 1
ATOM 3879 O O . LEU B 1 210 ? 12.773 23.094 -1.236 1 96.62 210 LEU B O 1
ATOM 3883 N N . PHE B 1 211 ? 14.242 22.828 0.467 1 97.06 211 PHE B N 1
ATOM 3884 C CA . PHE B 1 211 ? 13.375 23.5 1.42 1 97.06 211 PHE B CA 1
ATOM 3885 C C . PHE B 1 211 ? 13.141 24.953 0.998 1 97.06 211 PHE B C 1
ATOM 3887 O O . PHE B 1 211 ? 12 25.422 0.99 1 97.06 211 PHE B O 1
ATOM 3894 N N . LYS B 1 212 ? 14.18 25.625 0.648 1 96.5 212 LYS B N 1
ATOM 3895 C CA . LYS B 1 212 ? 14.086 27.016 0.189 1 96.5 212 LYS B CA 1
ATOM 3896 C C . LYS B 1 212 ? 13.18 27.125 -1.035 1 96.5 212 LYS B C 1
ATOM 3898 O O . LYS B 1 212 ? 12.32 28 -1.104 1 96.5 212 LYS B O 1
ATOM 3903 N N . GLN B 1 213 ? 13.352 26.234 -1.925 1 96.56 213 GLN B N 1
ATOM 3904 C CA . GLN B 1 213 ? 12.531 26.219 -3.129 1 96.56 213 GLN B CA 1
ATOM 3905 C C . GLN B 1 213 ? 11.07 25.938 -2.789 1 96.56 213 GLN B C 1
ATOM 3907 O O . GLN B 1 213 ? 10.164 26.531 -3.387 1 96.56 213 GLN B O 1
ATOM 3912 N N . PHE B 1 214 ? 10.891 25.094 -1.85 1 96.88 214 PHE B N 1
ATOM 3913 C CA . PHE B 1 214 ? 9.547 24.734 -1.409 1 96.88 214 PHE B CA 1
ATOM 3914 C C . PHE B 1 214 ? 8.82 25.938 -0.842 1 96.88 214 PHE B C 1
ATOM 3916 O O . PHE B 1 214 ? 7.695 26.25 -1.252 1 96.88 214 PHE B O 1
ATOM 3923 N N . ILE B 1 215 ? 9.461 26.641 0.022 1 96.31 215 ILE B N 1
ATOM 3924 C CA . ILE B 1 215 ? 8.875 27.812 0.653 1 96.31 215 ILE B CA 1
ATOM 3925 C C . ILE B 1 215 ? 8.594 28.875 -0.404 1 96.31 215 ILE B C 1
ATOM 3927 O O . ILE B 1 215 ? 7.5 29.453 -0.439 1 96.31 215 ILE B O 1
ATOM 3931 N N . ARG B 1 216 ? 9.539 29.094 -1.252 1 95.5 216 ARG B N 1
ATOM 3932 C CA . ARG B 1 216 ? 9.391 30.094 -2.307 1 95.5 216 ARG B CA 1
ATOM 3933 C C . ARG B 1 216 ? 8.195 29.781 -3.191 1 95.5 216 ARG B C 1
ATOM 3935 O O . ARG B 1 216 ? 7.395 30.672 -3.5 1 95.5 216 ARG B O 1
ATOM 3942 N N . ARG B 1 217 ? 8.109 28.547 -3.576 1 96.25 217 ARG B N 1
ATOM 3943 C CA . ARG B 1 217 ? 7.035 28.141 -4.473 1 96.25 217 ARG B CA 1
ATOM 3944 C C . ARG B 1 217 ? 5.676 28.281 -3.799 1 96.25 217 ARG B C 1
ATOM 3946 O O . ARG B 1 217 ? 4.742 28.828 -4.383 1 96.25 217 ARG B O 1
ATOM 3953 N N . LEU B 1 218 ? 5.562 27.859 -2.568 1 94.94 218 LEU B N 1
ATOM 3954 C CA . LEU B 1 218 ? 4.281 27.922 -1.872 1 94.94 218 LEU B CA 1
ATOM 3955 C C . LEU B 1 218 ? 3.848 29.375 -1.672 1 94.94 218 LEU B C 1
ATOM 3957 O O . LEU B 1 218 ? 2.668 29.688 -1.819 1 94.94 218 LEU B O 1
ATOM 3961 N N . LEU B 1 219 ? 4.766 30.188 -1.362 1 94.19 219 LEU B N 1
ATOM 3962 C CA . LEU B 1 219 ? 4.449 31.594 -1.163 1 94.19 219 LEU B CA 1
ATOM 3963 C C . LEU B 1 219 ? 4.012 32.25 -2.473 1 94.19 219 LEU B C 1
ATOM 3965 O O . LEU B 1 219 ? 3.076 33.062 -2.488 1 94.19 219 LEU B O 1
ATOM 3969 N N . SER B 1 220 ? 4.68 31.891 -3.551 1 94.88 220 SER B N 1
ATOM 3970 C CA . SER B 1 220 ? 4.344 32.469 -4.848 1 94.88 220 SER B CA 1
ATOM 3971 C C . SER B 1 220 ? 2.949 32.062 -5.301 1 94.88 220 SER B C 1
ATOM 3973 O O . SER B 1 220 ? 2.271 32.812 -6.012 1 94.88 220 SER B O 1
ATOM 3975 N N . GLU B 1 221 ? 2.549 30.891 -4.902 1 95.69 221 GLU B N 1
ATOM 3976 C CA . GLU B 1 221 ? 1.26 30.344 -5.32 1 95.69 221 GLU B CA 1
ATOM 3977 C C . GLU B 1 221 ? 0.117 30.938 -4.504 1 95.69 221 GLU B C 1
ATOM 3979 O O . GLU B 1 221 ? -1.043 30.891 -4.918 1 95.69 221 GLU B O 1
ATOM 3984 N N . LYS B 1 222 ? 0.386 31.469 -3.312 1 93.69 222 LYS B N 1
ATOM 3985 C CA . LYS B 1 222 ? -0.558 32.156 -2.439 1 93.69 222 LYS B CA 1
ATOM 3986 C C . LYS B 1 222 ? -1.713 31.25 -2.041 1 93.69 222 LYS B C 1
ATOM 3988 O O . LYS B 1 222 ? -2.865 31.672 -1.988 1 93.69 222 LYS B O 1
ATOM 3993 N N . ARG B 1 223 ? -1.45 29.969 -1.888 1 94.62 223 ARG B N 1
ATOM 3994 C CA . ARG B 1 223 ? -2.467 29 -1.508 1 94.62 223 ARG B CA 1
ATOM 3995 C C . ARG B 1 223 ? -2.4 28.688 -0.015 1 94.62 223 ARG B C 1
ATOM 3997 O O . ARG B 1 223 ? -3.432 28.641 0.66 1 94.62 223 ARG B O 1
ATOM 4004 N N . TYR B 1 224 ? -1.141 28.531 0.426 1 96 224 TYR B N 1
ATOM 4005 C CA . TYR B 1 224 ? -0.945 28.156 1.821 1 96 224 TYR B CA 1
ATOM 4006 C C . TYR B 1 224 ? -0.245 29.266 2.594 1 96 224 TYR B C 1
ATOM 4008 O O . TYR B 1 224 ? 0.663 29.922 2.072 1 96 224 TYR B O 1
ATOM 4016 N N . GLY B 1 225 ? -0.716 29.453 3.787 1 93.88 225 GLY B N 1
ATOM 4017 C CA . GLY B 1 225 ? 0.028 30.234 4.77 1 93.88 225 GLY B CA 1
ATOM 4018 C C . GLY B 1 225 ? 0.75 29.375 5.785 1 93.88 225 GLY B C 1
ATOM 4019 O O . GLY B 1 225 ? 0.348 28.234 6.039 1 93.88 225 GLY B O 1
ATOM 4020 N N . PHE B 1 226 ? 1.848 29.906 6.336 1 93 226 PHE B N 1
ATOM 4021 C CA . PHE B 1 226 ? 2.672 29.203 7.316 1 93 226 PHE B CA 1
ATOM 4022 C C . PHE B 1 226 ? 2.576 29.875 8.68 1 93 226 PHE B C 1
ATOM 4024 O O . PHE B 1 226 ? 2.744 31.094 8.789 1 93 226 PHE B O 1
ATOM 4031 N N . PHE B 1 227 ? 2.33 29.047 9.703 1 93.06 227 PHE B N 1
ATOM 4032 C CA . PHE B 1 227 ? 2.154 29.578 11.047 1 93.06 227 PHE B CA 1
ATOM 4033 C C . PHE B 1 227 ? 2.807 28.672 12.078 1 93.06 227 PHE B C 1
ATOM 4035 O O . PHE B 1 227 ? 3.076 27.5 11.805 1 93.06 227 PHE B O 1
ATOM 4042 N N . ARG B 1 228 ? 3.164 29.219 13.266 1 90.31 228 ARG B N 1
ATOM 4043 C CA . ARG B 1 228 ? 3.678 28.453 14.398 1 90.31 228 ARG B CA 1
ATOM 4044 C C . ARG B 1 228 ? 4.871 27.594 13.992 1 90.31 228 ARG B C 1
ATOM 4046 O O . ARG B 1 228 ? 4.922 26.406 14.297 1 90.31 228 ARG B O 1
ATOM 4053 N N . ASN B 1 229 ? 5.734 28.234 13.273 1 88.25 229 ASN B N 1
ATOM 4054 C CA . ASN B 1 229 ? 6.922 27.5 12.844 1 88.25 229 ASN B CA 1
ATOM 4055 C C . ASN B 1 229 ? 7.918 27.328 13.992 1 88.25 229 ASN B C 1
ATOM 4057 O O . ASN B 1 229 ? 8.469 28.312 14.492 1 88.25 229 ASN B O 1
ATOM 4061 N N . ILE B 1 230 ? 8.086 26.125 14.383 1 87.56 230 ILE B N 1
ATOM 4062 C CA . ILE B 1 230 ? 8.977 25.828 15.508 1 87.56 230 ILE B CA 1
ATOM 4063 C C . ILE B 1 230 ? 10.211 25.094 15 1 87.56 230 ILE B C 1
ATOM 4065 O O . ILE B 1 230 ? 10.133 24.281 14.086 1 87.56 230 ILE B O 1
ATOM 4069 N N . TYR B 1 231 ? 11.359 25.5 15.648 1 89.44 231 TYR B N 1
ATOM 4070 C CA . TYR B 1 231 ? 12.602 24.828 15.312 1 89.44 231 TYR B CA 1
ATOM 4071 C C . TYR B 1 231 ? 13.266 24.25 16.562 1 89.44 231 TYR B C 1
ATOM 4073 O O . TYR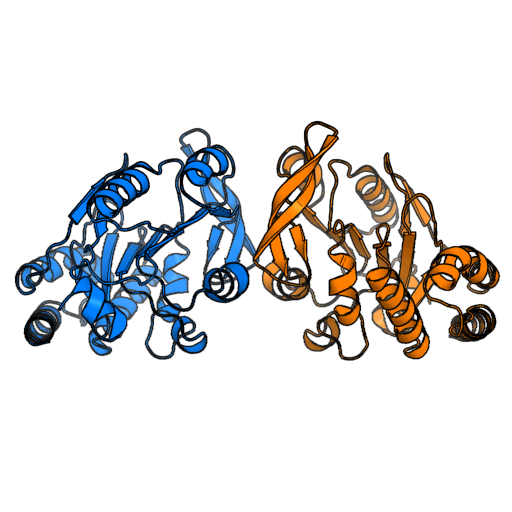 B 1 231 ? 13.516 24.969 17.531 1 89.44 231 TYR B O 1
ATOM 4081 N N . TYR B 1 232 ? 13.461 23.031 16.578 1 83.88 232 TYR B N 1
ATOM 4082 C CA . TYR B 1 232 ? 14.359 22.359 17.5 1 83.88 232 TYR B CA 1
ATOM 4083 C C . TYR B 1 232 ? 15.562 21.781 16.766 1 83.88 232 TYR B C 1
ATOM 4085 O O . TYR B 1 232 ? 16.391 22.531 16.234 1 83.88 232 TYR B O 1
ATOM 4093 N N . SER B 1 233 ? 15.656 20.516 16.5 1 83.88 233 SER B N 1
ATOM 4094 C CA . SER B 1 233 ? 16.625 19.875 15.617 1 83.88 233 SER B CA 1
ATOM 4095 C C . SER B 1 233 ? 16.062 19.719 14.203 1 83.88 233 SER B C 1
ATOM 4097 O O . SER B 1 233 ? 16.812 19.438 13.266 1 83.88 233 SER B O 1
ATOM 4099 N N . HIS B 1 234 ? 14.828 20.078 14.062 1 91.88 234 HIS B N 1
ATOM 4100 C CA . HIS B 1 234 ? 14.062 20.047 12.828 1 91.88 234 HIS B CA 1
ATOM 4101 C C . HIS B 1 234 ? 12.914 21.047 12.859 1 91.88 234 HIS B C 1
ATOM 4103 O O . HIS B 1 234 ? 12.609 21.609 13.914 1 91.88 234 HIS B O 1
ATOM 4109 N N . TYR B 1 235 ? 12.414 21.375 11.688 1 94.81 235 TYR B N 1
ATOM 4110 C CA . TYR B 1 235 ? 11.289 22.312 11.633 1 94.81 235 TYR B CA 1
ATOM 4111 C C . TYR B 1 235 ? 9.961 21.562 11.766 1 94.81 235 TYR B C 1
ATOM 4113 O O . TYR B 1 235 ? 9.812 20.453 11.25 1 94.81 235 TYR B O 1
ATOM 4121 N N . ARG B 1 236 ? 9.102 22.156 12.469 1 95.06 236 ARG B N 1
ATOM 4122 C CA . ARG B 1 236 ? 7.68 21.828 12.445 1 95.06 236 ARG B CA 1
ATOM 4123 C C . ARG B 1 236 ? 6.855 23 11.922 1 95.06 236 ARG B C 1
ATOM 4125 O O . ARG B 1 236 ? 6.801 24.062 12.555 1 95.06 236 ARG B O 1
ATOM 4132 N N . LEU B 1 237 ? 6.25 22.766 10.781 1 95.94 237 LEU B N 1
ATOM 4133 C CA . LEU B 1 237 ? 5.488 23.812 10.109 1 95.94 237 LEU B CA 1
ATOM 4134 C C . LEU B 1 237 ? 3.988 23.547 10.234 1 95.94 237 LEU B C 1
ATOM 4136 O O . LEU B 1 237 ? 3.553 22.406 10.266 1 95.94 237 LEU B O 1
ATOM 4140 N N . PHE B 1 238 ? 3.25 24.578 10.336 1 97.19 238 PHE B N 1
ATOM 4141 C CA . PHE B 1 238 ? 1.794 24.516 10.281 1 97.19 238 PHE B CA 1
ATOM 4142 C C . PHE B 1 238 ? 1.266 25.328 9.102 1 97.19 238 PHE B C 1
ATOM 4144 O O . PHE B 1 238 ? 1.396 26.562 9.078 1 97.19 238 PHE B O 1
ATOM 4151 N N . LEU B 1 239 ? 0.729 24.609 8.109 1 97.31 239 LEU B N 1
ATOM 4152 C CA . LEU B 1 239 ? 0.223 25.234 6.891 1 97.31 239 LEU B CA 1
ATOM 4153 C C . LEU B 1 239 ? -1.302 25.266 6.895 1 97.31 239 LEU B C 1
ATOM 4155 O O . LEU B 1 239 ? -1.95 24.297 7.293 1 97.31 239 LEU B O 1
ATOM 4159 N N . VAL B 1 240 ? -1.863 26.391 6.387 1 97.25 240 VAL B N 1
ATOM 4160 C CA . VAL B 1 240 ? -3.309 26.562 6.27 1 97.25 240 VAL B CA 1
ATOM 4161 C C . VAL B 1 240 ? -3.668 26.969 4.844 1 97.25 240 VAL B C 1
ATOM 4163 O O . VAL B 1 240 ? -3.037 27.859 4.27 1 97.25 240 VAL B O 1
ATOM 4166 N N . ASN B 1 241 ? -4.668 26.297 4.297 1 97.38 241 ASN B N 1
ATOM 4167 C CA . ASN B 1 241 ? -5.117 26.547 2.932 1 97.38 241 ASN B CA 1
ATOM 4168 C C . ASN B 1 241 ? -6.066 27.75 2.869 1 97.38 241 ASN B C 1
ATOM 4170 O O . ASN B 1 241 ? -7.207 27.656 3.326 1 97.38 241 ASN B O 1
ATOM 4174 N N . PHE B 1 242 ? -5.676 28.828 2.227 1 96.06 242 PHE B N 1
ATOM 4175 C CA . PHE B 1 242 ? -6.449 30.062 2.158 1 96.06 242 PHE B CA 1
ATOM 4176 C C . PHE B 1 242 ? -7.125 30.219 0.801 1 96.06 242 PHE B C 1
ATOM 4178 O O . PHE B 1 242 ? -7.832 31.188 0.552 1 96.06 242 PHE B O 1
ATOM 4185 N N . GLU B 1 243 ? -6.895 29.297 -0.023 1 95.44 243 GLU B N 1
ATOM 4186 C CA . GLU B 1 243 ? -7.395 29.422 -1.39 1 95.44 243 GLU B CA 1
ATOM 4187 C C . GLU B 1 243 ? -8.695 28.641 -1.574 1 95.44 243 GLU B C 1
ATOM 4189 O O . GLU B 1 243 ? -9.633 29.141 -2.213 1 95.44 243 GLU B O 1
ATOM 4194 N N . ASN B 1 244 ? -8.727 27.422 -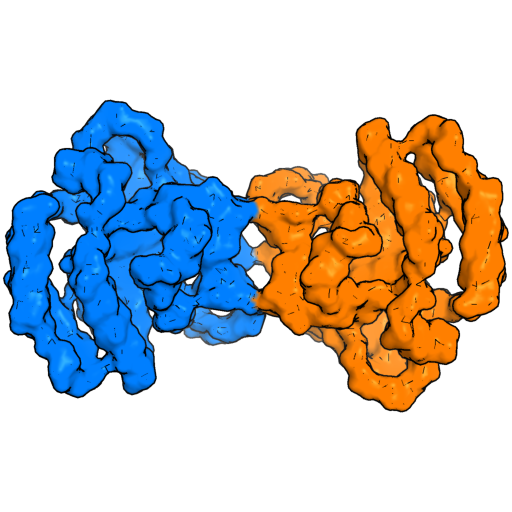1.11 1 96.06 244 ASN B N 1
ATOM 4195 C CA . ASN B 1 244 ? -9.883 26.547 -1.336 1 96.06 244 ASN B CA 1
ATOM 4196 C C . ASN B 1 244 ? -11.109 27.047 -0.587 1 96.06 244 ASN B C 1
ATOM 4198 O O . ASN B 1 244 ? -11.062 27.266 0.625 1 96.06 244 ASN B O 1
ATOM 4202 N N . ASP B 1 245 ? -12.234 27.156 -1.229 1 95.12 245 ASP B N 1
ATOM 4203 C CA . ASP B 1 245 ? -13.453 27.719 -0.658 1 95.12 245 ASP B CA 1
ATOM 4204 C C . ASP B 1 245 ? -13.961 26.875 0.51 1 95.12 245 ASP B C 1
ATOM 4206 O O . ASP B 1 245 ? -14.453 27.422 1.505 1 95.12 245 ASP B O 1
ATOM 4210 N N . TYR B 1 246 ? -13.852 25.609 0.357 1 94.94 246 TYR B N 1
ATOM 4211 C CA . TYR B 1 246 ? -14.273 24.703 1.428 1 94.94 246 TYR B CA 1
ATOM 4212 C C . TYR B 1 246 ? -13.477 24.953 2.699 1 94.94 246 TYR B C 1
ATOM 4214 O O . TYR B 1 246 ? -14.039 25.094 3.785 1 94.94 246 TYR B O 1
ATOM 4222 N N . CYS B 1 247 ? -12.203 25.047 2.58 1 96 247 CYS B N 1
ATOM 4223 C CA . CYS B 1 247 ? -11.305 25.25 3.717 1 96 247 CYS B CA 1
ATOM 4224 C C . CYS B 1 247 ? -11.547 26.609 4.363 1 96 247 CYS B C 1
ATOM 4226 O O . CYS B 1 247 ? -11.641 26.703 5.59 1 96 247 CYS B O 1
ATOM 4228 N N . VAL B 1 248 ? -11.688 27.594 3.557 1 94.5 248 VAL B N 1
ATOM 4229 C CA . VAL B 1 248 ? -11.875 28.953 4.051 1 94.5 248 VAL B CA 1
ATOM 4230 C C . VAL B 1 248 ? -13.203 29.047 4.797 1 94.5 248 VAL B C 1
ATOM 4232 O O . VAL B 1 248 ? -13.266 29.578 5.91 1 94.5 248 VAL B O 1
ATOM 4235 N N . ARG B 1 249 ? -14.273 28.562 4.223 1 93.25 249 ARG B N 1
ATOM 4236 C CA . ARG B 1 249 ? -15.594 28.625 4.84 1 93.25 249 ARG B CA 1
ATOM 4237 C C . ARG B 1 249 ? -15.617 27.859 6.164 1 93.25 249 ARG B C 1
ATOM 4239 O O . ARG B 1 249 ? -16.219 28.328 7.137 1 93.25 249 ARG B O 1
ATOM 4246 N N . LYS B 1 250 ? -14.969 26.766 6.234 1 94.88 250 LYS B N 1
ATOM 4247 C CA . LYS B 1 250 ? -15.062 25.891 7.395 1 94.88 250 LYS B CA 1
ATOM 4248 C C . LYS B 1 250 ? -14.18 26.375 8.539 1 94.88 250 LYS B C 1
ATOM 4250 O O . LYS B 1 250 ? -14.555 26.281 9.703 1 94.88 250 LYS B O 1
ATOM 4255 N N . TYR B 1 251 ? -12.977 27.016 8.156 1 95 251 TYR B N 1
ATOM 4256 C CA . TYR B 1 251 ? -11.992 27.203 9.211 1 95 251 TYR B CA 1
ATOM 4257 C C . TYR B 1 251 ? -11.617 28.672 9.359 1 95 251 TYR B C 1
ATOM 4259 O O . TYR B 1 251 ? -11.086 29.078 10.398 1 95 251 TYR B O 1
ATOM 4267 N N . ILE B 1 252 ? -11.836 29.453 8.391 1 91.5 252 ILE B N 1
ATOM 4268 C CA . ILE B 1 252 ? -11.258 30.797 8.383 1 91.5 252 ILE B CA 1
ATOM 4269 C C . ILE B 1 252 ? -12.375 31.828 8.492 1 91.5 252 ILE B C 1
ATOM 4271 O O . ILE B 1 252 ? -12.266 32.781 9.266 1 91.5 252 ILE B O 1
ATOM 4275 N N . SER B 1 253 ? -13.445 31.734 7.672 1 84.81 253 SER B N 1
ATOM 4276 C CA . SER B 1 253 ? -14.516 32.719 7.633 1 84.81 253 SER B CA 1
ATOM 4277 C C . SER B 1 253 ? -15.594 32.406 8.664 1 84.81 253 SER B C 1
ATOM 4279 O O . SER B 1 253 ? -15.742 31.266 9.094 1 84.81 253 SER B O 1
#

Foldseek 3Di:
DVLLVQLLVQLVVQQDLVDQLVVSVVCVVVSSVVSFVSAPFPWDWFDKPPDIDIAFAFDDLPDPDAAEEEAACCQQICRSVVVVQVVCVVSVHHHEYEYEEQDCPPCVVVVVVRYHYHNFHEAQDWDWDWAFGQDPNDTDIDITTYDYPLCCQCPVVVALEHAEYEDDRRQRVLVCLQCPAVVHPNVVSNHYYFKYWDKFAQDDSVSSVSVSVSVVRCSVVSQWDWHPWDDDNTTIIMIGGPDDPVSCNTGPD/DVLLVQLLVQLVVQQDLVDQLVVSVVCVVVSSVVSFVSAPFPWDWFDKPPDIDIAFAFDDLPDPDAAEAEEACCQQICRSVVVVQVVCVVSVHHHEYEYEEQDCPPCVVVVVVRYHYHNFHEAQDWDWDWAFGQDPNDTDIDITTYDYPLCCQCPVVVALEHAEYEDDRRQRVLVCLQCPAVVHPNVVSNHYYFKYWDKFAQDDSVSSVSVSVSVVRCSVRSQWDWHPWDDDNTTIIMIGGPDDPVSCNTGPD

Organism: NCBI:txid860376

Solvent-accessible surface area (backbone atoms only — not comparable to full-atom values): 27084 Å² total; per-residue (Å²): 108,72,45,57,53,52,30,49,55,42,39,61,66,53,51,58,83,83,46,55,42,70,57,38,64,72,42,43,51,65,40,50,59,75,34,46,80,55,45,92,68,74,69,42,82,26,55,41,96,86,49,74,44,70,46,62,60,72,62,51,75,80,61,80,68,85,41,33,35,40,35,33,51,48,82,75,56,60,47,24,59,50,53,48,48,52,56,36,43,74,60,74,39,76,62,46,38,38,36,26,29,52,57,44,83,64,33,45,68,63,41,50,75,66,31,50,60,39,56,26,35,58,25,66,50,40,23,76,44,78,38,67,38,76,54,96,90,36,78,40,80,38,81,38,44,28,38,24,48,64,53,45,41,45,53,37,62,62,44,46,66,35,48,34,39,40,40,40,47,73,64,34,47,72,69,37,48,60,36,73,37,89,84,17,60,32,48,76,68,56,40,45,64,28,29,35,33,40,46,44,59,72,64,54,74,70,47,30,45,51,49,53,50,46,52,52,50,41,54,74,65,62,35,49,46,78,39,81,56,43,75,78,83,33,39,36,38,33,36,38,31,70,57,49,65,68,36,26,54,38,46,70,92,108,74,44,58,53,52,32,49,54,43,41,62,69,53,51,57,83,84,47,54,43,70,58,40,64,72,42,44,51,64,39,49,59,74,32,45,80,56,44,91,67,74,71,41,81,27,54,42,97,86,50,73,45,70,47,61,60,71,61,50,73,80,60,82,69,86,42,34,35,39,34,33,49,48,84,74,54,59,49,25,58,51,52,48,48,51,54,36,44,76,60,75,38,76,63,46,39,38,37,25,27,52,57,44,83,62,33,46,67,63,41,51,75,66,31,48,60,40,57,27,36,57,25,63,50,40,22,76,45,77,37,68,40,75,52,94,91,36,77,40,81,38,81,38,45,29,39,24,49,63,53,45,41,46,51,36,64,60,44,46,68,33,48,33,38,38,40,41,48,71,61,36,48,73,69,36,51,61,36,75,38,88,83,17,59,32,48,74,69,57,40,46,63,27,29,35,33,40,46,43,58,72,61,55,73,70,47,29,44,50,50,53,51,46,53,53,51,42,55,72,66,62,34,50,47,77,39,82,56,43,75,77,81,33,39,36,40,32,35,38,31,69,57,50,65,69,37,27,53,40,49,69,90

Radius of gyration: 26.79 Å; Cα contacts (8 Å, |Δi|>4): 994; chains: 2; bounding box: 48×78×55 Å

InterPro domains:
  IPR006342 Methyltransferase FkbM [PF05050] (25-224)

Nearest PDB structures (foldseek):
  8cet-assembly1_A  TM=5.927E-01  e=7.055E-02  Monkeypox virus
  3bh7-assembly1_A  TM=2.472E-01  e=9.575E+00  Mus musculus
  8cet-assembly1_A  TM=5.926E-01  e=7.058E-02  Monkeypox virus

pLDDT: mean 94.32, std 4.31, range [73.81, 98.88]